Protein 3PMQ (pdb70)

InterPro domains:
  IPR020014 Decahaem cytochrome, c-type, OmcA/MtrC [TIGR03507] (56-636)
  IPR036280 Multiheme cytochrome superfamily [SSF48695] (183-624)
  IPR054334 Decaheme cytochrome c component MtrC/MtrF, domain I [PF22111] (58-178)
  IPR054337 Outer membrane cytochrome MtrC/MtrF-like, domains II/IV [PF22113] (186-312)
  IPR054337 Outer membrane cytochrome MtrC/MtrF-like, domains II/IV [PF22113] (465-637)
  IPR054355 Decaheme cytochrome c component MtrF-like, domain III [PF22118] (319-460)

Radius of gyration: 29.56 Å; Cα contacts (8 Å, |Δi|>4): 1247; chains: 1; bounding box: 72×81×57 Å

Secondary structure (DSSP, 8-state):
--------SSS-------SS-SSSS--------S------B---SSTTTSS-----B------SS--SSSSSSSSSSS--SSS------S-SSS---TT--EEEEE------SSSS---S---EEEEE-SSSS---------SHHHHHHHSS--TTTTTS-SSS-STTTSSTTT---SS-SHHHHHHHHTTSS-SS-TT--TTTS---TT--S-S-TTT---HHHHHHH--S-BTTTTBSS---SSSSSHHHHS-HHHHHHHT--HHHHHHHTT-EEEEEEEEE-SSSEEEEEEEEE-TTT--B--S-GGG-TTEEEEEEEEEE-GGGT-S-SS-EEEEGGGS--SEEETTEEEEEEE-----GGGTTSEEEEEEEEEEEEETTEE--TTSTT-EEEE---B--EEESSS-BSS-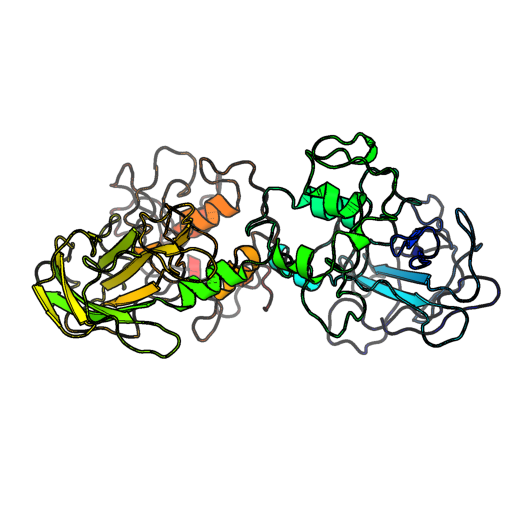S---B-HHHHHTTS-SS---BTTTB--TTTTGGGTSSTTS---SSSSSSS-S---HHHHHHHHTTT-STT-TT----S-TT-TTTTB-BSSSSBTT-SS-SS-------SSSS----HHHHHHTTSS-SS-SS----TT-SS-STTTTTTT-S--HHHHHT-SSS-SSTTTTS-----

B-factor: mean 110.21, std 49.86, range [26.77, 368.67]

Nearest PDB structures (foldseek):
  3pmq-assembly1_A  TM=1.002E+00  e=0.000E+00  Shewanella oneidensis MR-1
  6qyc-assembly3_C  TM=7.478E-01  e=3.903E-32  Shewanella baltica OS185
  7qth-assembly1_A  TM=7.500E-01  e=4.233E-28  Shewanella oneidensis MR-1
  8qbz-assembly1_A  TM=7.466E-01  e=5.281E-28  Shewanella oneidensis MR-1
  7o7g-assembly1_A  TM=7.338E-01  e=4.005E-28  Shewanella oneidensis MR-1

Structure (mmCIF, N/CA/C/O backbone):
data_3PMQ
#
_entry.id   3PMQ
#
_cell.length_a   256.640
_cell.length_b   256.640
_cell.length_c   256.640
_cell.angle_alpha   90.00
_cell.angle_beta   90.00
_cell.angle_gamma   90.00
#
_symmetry.space_group_name_H-M   'I 2 3'
#
loop_
_entity.id
_entity.type
_entity.pdbx_description
1 polymer 'Decaheme cytochrome c MtrF'
2 non-polymer 'HEME C'
3 non-polymer 'CALCIUM ION'
#
loop_
_atom_site.group_PDB
_atom_site.id
_atom_site.type_symbol
_atom_site.label_atom_id
_atom_site.label_alt_id
_atom_site.label_comp_id
_atom_site.label_asym_id
_atom_site.label_entity_id
_atom_site.label_seq_id
_atom_site.pdbx_PDB_ins_code
_atom_site.Cartn_x
_atom_site.Cartn_y
_atom_site.Cartn_z
_atom_site.occupancy
_atom_site.B_iso_or_equiv
_atom_site.auth_seq_id
_atom_site.auth_comp_id
_atom_site.auth_asym_id
_atom_site.auth_atom_id
_atom_site.pdbx_PDB_model_num
ATOM 1 N N . ASN A 1 49 ? 42.155 112.622 -75.296 1.00 129.64 49 ASN A N 1
ATOM 2 C CA . ASN A 1 49 ? 42.697 113.973 -75.400 1.00 161.73 49 ASN A CA 1
ATOM 3 C C . ASN A 1 49 ? 44.214 113.985 -75.572 1.00 175.62 49 ASN A C 1
ATOM 4 O O . ASN A 1 49 ? 44.952 113.995 -74.586 1.00 171.42 49 ASN A O 1
ATOM 9 N N . ILE A 1 50 ? 44.680 113.982 -76.819 1.00 180.26 50 ILE A N 1
ATOM 10 C CA . ILE A 1 50 ? 46.102 114.168 -77.085 1.00 166.17 50 ILE A CA 1
ATOM 11 C C . ILE A 1 50 ? 46.513 115.498 -76.474 1.00 150.47 50 ILE A C 1
ATOM 12 O O . ILE A 1 50 ? 45.846 116.513 -76.692 1.00 125.47 50 ILE A O 1
ATOM 17 N N . SER A 1 51 ? 47.606 115.496 -75.714 1.00 155.12 51 SER A N 1
ATOM 18 C CA . SER A 1 51 ? 47.896 116.628 -74.841 1.00 140.53 51 SER A CA 1
ATOM 19 C C . SER A 1 51 ? 49.367 117.040 -74.779 1.00 144.14 51 SER A C 1
ATOM 20 O O . SER A 1 51 ? 50.258 116.341 -75.264 1.00 144.13 51 SER A O 1
ATOM 23 N N . VAL A 1 52 ? 49.600 118.187 -74.152 1.00 144.59 52 VAL A N 1
ATOM 24 C CA . VAL A 1 52 ? 50.908 118.818 -74.102 1.00 137.52 52 VAL A CA 1
ATOM 25 C C . VAL A 1 52 ? 50.750 120.067 -73.225 1.00 161.34 52 VAL A C 1
ATOM 26 O O . VAL A 1 52 ? 49.824 120.850 -73.433 1.00 167.18 52 VAL A O 1
ATOM 30 N N . ASP A 1 53 ? 51.626 120.261 -72.239 1.00 182.63 53 ASP A N 1
ATOM 31 C CA . ASP A 1 53 ? 52.767 119.389 -71.981 1.00 190.14 53 ASP A CA 1
ATOM 32 C C . ASP A 1 53 ? 53.001 119.260 -70.479 1.00 175.88 53 ASP A C 1
ATOM 33 O O . ASP A 1 53 ? 52.307 119.884 -69.674 1.00 166.46 53 ASP A O 1
ATOM 38 N N . LYS A 1 54 ? 53.981 118.436 -70.116 1.00 167.13 54 LYS A N 1
ATOM 39 C CA . LYS A 1 54 ? 54.511 118.384 -68.763 1.00 161.98 54 LYS A CA 1
ATOM 40 C C . LYS A 1 54 ? 54.920 119.783 -68.329 1.00 189.87 54 LYS A C 1
ATOM 41 O O . LYS A 1 54 ? 55.679 120.466 -69.019 1.00 219.49 54 LYS A O 1
ATOM 47 N N . VAL A 1 55 ? 54.418 120.200 -67.176 1.00 174.70 55 VAL A N 1
ATOM 48 C CA . VAL A 1 55 ? 54.736 121.502 -66.622 1.00 166.79 55 VAL A CA 1
ATOM 49 C C . VAL A 1 55 ? 55.701 121.309 -65.461 1.00 153.14 55 VAL A C 1
ATOM 50 O O . VAL A 1 55 ? 55.327 120.787 -64.413 1.00 165.50 55 VAL A O 1
ATOM 54 N N . ALA A 1 56 ? 56.949 121.720 -65.653 1.00 147.89 56 ALA A N 1
ATOM 55 C CA . ALA A 1 56 ? 57.975 121.530 -64.637 1.00 138.21 56 ALA A CA 1
ATOM 56 C C . ALA A 1 56 ? 58.520 122.855 -64.113 1.00 151.39 56 ALA A C 1
ATOM 57 O O . ALA A 1 56 ? 59.625 123.263 -64.474 1.00 167.32 56 ALA A O 1
ATOM 59 N N . ILE A 1 57 ? 57.727 123.524 -63.278 1.00 158.21 57 ILE A N 1
ATOM 60 C CA . ILE A 1 57 ? 58.164 124.713 -62.543 1.00 188.50 57 ILE A CA 1
ATOM 61 C C . ILE A 1 57 ? 57.010 125.502 -61.924 1.00 182.98 57 ILE A C 1
ATOM 62 O O . ILE A 1 57 ? 56.298 126.235 -62.611 1.00 185.02 57 ILE A O 1
ATOM 67 N N . SER A 1 58 ? 56.810 125.318 -60.625 1.00 172.70 58 SER A N 1
ATOM 68 C CA . SER A 1 58 ? 57.471 124.247 -59.896 1.00 165.68 58 SER A CA 1
ATOM 69 C C . SER A 1 58 ? 56.363 123.326 -59.422 1.00 176.51 58 SER A C 1
ATOM 70 O O . SER A 1 58 ? 56.411 122.783 -58.323 1.00 194.03 58 SER A O 1
ATOM 73 N N . ASP A 1 59 ? 55.357 123.162 -60.275 1.00 114.70 59 ASP A N 1
ATOM 74 C CA . ASP A 1 59 ? 54.115 122.519 -59.887 1.00 123.79 59 ASP A CA 1
ATOM 75 C C . ASP A 1 59 ? 53.416 121.949 -61.108 1.00 142.02 59 ASP A C 1
ATOM 76 O O . ASP A 1 59 ? 53.803 122.234 -62.241 1.00 153.15 59 ASP A O 1
ATOM 81 N N . GLY A 1 60 ? 52.391 121.135 -60.873 1.00 123.35 60 GLY A N 1
ATOM 82 C CA . GLY A 1 60 ? 51.530 120.672 -61.944 1.00 116.15 60 GLY A CA 1
ATOM 83 C C . GLY A 1 60 ? 50.682 121.819 -62.463 1.00 140.81 60 GLY A C 1
ATOM 84 O O . GLY A 1 60 ? 50.104 122.578 -61.687 1.00 127.19 60 GLY A O 1
ATOM 85 N N . ILE A 1 61 ? 50.613 121.941 -63.784 1.00 144.62 61 ILE A N 1
ATOM 86 C CA . ILE A 1 61 ? 49.885 123.013 -64.448 1.00 124.83 61 ILE A CA 1
ATOM 87 C C . ILE A 1 61 ? 49.387 122.471 -65.779 1.00 128.33 61 ILE A C 1
ATOM 88 O O . ILE A 1 61 ? 49.663 123.047 -66.831 1.00 143.60 61 ILE A O 1
ATOM 93 N N . ALA A 1 62 ? 48.665 121.353 -65.733 1.00 129.89 62 ALA A N 1
ATOM 94 C CA . ALA A 1 62 ? 48.217 120.697 -66.956 1.00 122.19 62 ALA A CA 1
ATOM 95 C C . ALA A 1 62 ? 47.728 121.755 -67.933 1.00 144.40 62 ALA A C 1
ATOM 96 O O . ALA A 1 62 ? 46.895 122.592 -67.591 1.00 132.99 62 ALA A O 1
ATOM 98 N N . GLN A 1 63 ? 48.263 121.718 -69.147 1.00 164.99 63 GLN A N 1
ATOM 99 C CA . GLN A 1 63 ? 48.155 122.852 -70.057 1.00 170.28 63 GLN A CA 1
ATOM 100 C C . GLN A 1 63 ? 47.170 122.669 -71.214 1.00 189.43 63 GLN A C 1
ATOM 101 O O . GLN A 1 63 ? 46.966 123.591 -72.000 1.00 197.35 63 GLN A O 1
ATOM 107 N N . VAL A 1 64 ? 46.563 121.491 -71.322 1.00 180.20 64 VAL A N 1
ATOM 108 C CA . VAL A 1 64 ? 45.594 121.229 -72.389 1.00 177.57 64 VAL A CA 1
ATOM 109 C C . VAL A 1 64 ? 44.560 120.198 -71.964 1.00 152.63 64 VAL A C 1
ATOM 110 O O . VAL A 1 64 ? 44.900 119.198 -71.332 1.00 126.87 64 VAL A O 1
ATOM 114 N N . ASP A 1 65 ? 43.307 120.425 -72.349 1.00 153.82 65 ASP A N 1
ATOM 115 C CA . ASP A 1 65 ? 42.213 119.540 -71.960 1.00 182.88 65 ASP A CA 1
ATOM 116 C C . ASP A 1 65 ? 41.221 119.247 -73.089 1.00 213.28 65 ASP A C 1
ATOM 117 O O . ASP A 1 65 ? 40.018 119.431 -72.905 1.00 217.26 65 ASP A O 1
ATOM 122 N N . TYR A 1 66 ? 41.713 118.776 -74.236 1.00 222.23 66 TYR A N 1
ATOM 123 C CA . TYR A 1 66 ? 40.871 118.556 -75.424 1.00 213.60 66 TYR A CA 1
ATOM 124 C C . TYR A 1 66 ? 41.718 117.958 -76.556 1.00 221.05 66 TYR A C 1
ATOM 125 O O . TYR A 1 66 ? 42.940 117.881 -76.400 1.00 238.20 66 TYR A O 1
ATOM 134 N N . GLN A 1 67 ? 41.118 117.547 -77.683 1.00 211.56 67 GLN A N 1
ATOM 135 C CA . GLN A 1 67 ? 39.712 117.781 -78.029 1.00 200.94 67 GLN A CA 1
ATOM 136 C C . GLN A 1 67 ? 38.968 116.497 -78.382 1.00 198.28 67 GLN A C 1
ATOM 137 O O . GLN A 1 67 ? 37.895 116.545 -78.989 1.00 199.35 67 GLN A O 1
ATOM 143 N N . VAL A 1 68 ? 39.529 115.353 -78.004 1.00 183.29 68 VAL A N 1
ATOM 144 C CA . VAL A 1 68 ? 38.933 114.078 -78.382 1.00 157.15 68 VAL A CA 1
ATOM 145 C C . VAL A 1 68 ? 37.522 113.990 -77.811 1.00 140.00 68 VAL A C 1
ATOM 146 O O . VAL A 1 68 ? 36.734 113.123 -78.187 1.00 104.24 68 VAL A O 1
ATOM 150 N N . SER A 1 69 ? 37.219 114.902 -76.893 1.00 151.50 69 SER A N 1
ATOM 151 C CA . SER A 1 69 ? 35.847 115.132 -76.453 1.00 140.27 69 SER A CA 1
ATOM 152 C C . SER A 1 69 ? 35.108 113.867 -76.034 1.00 144.05 69 SER A C 1
ATOM 153 O O . SER A 1 69 ? 35.719 112.876 -75.636 1.00 124.91 69 SER A O 1
ATOM 156 N N . ASN A 1 70 ? 33.783 113.921 -76.130 1.00 171.20 70 ASN A N 1
ATOM 157 C CA . ASN A 1 70 ? 32.924 112.840 -75.664 1.00 180.55 70 ASN A CA 1
ATOM 158 C C . ASN A 1 70 ? 32.427 111.956 -76.790 1.00 169.71 70 ASN A C 1
ATOM 159 O O . ASN A 1 70 ? 32.824 110.800 -76.904 1.00 172.51 70 ASN A O 1
ATOM 164 N N . GLN A 1 71 ? 31.552 112.517 -77.616 1.00 169.98 71 GLN A N 1
ATOM 165 C CA . GLN A 1 71 ? 30.893 111.781 -78.681 1.00 179.18 71 GLN A CA 1
ATOM 166 C C . GLN A 1 71 ? 30.521 112.754 -79.791 1.00 190.86 71 GLN A C 1
ATOM 167 O O . GLN A 1 71 ? 29.907 113.794 -79.540 1.00 175.94 71 GLN A O 1
ATOM 173 N N . GLU A 1 72 ? 30.904 112.410 -81.015 1.00 197.06 72 GLU A N 1
ATOM 174 C CA . GLU A 1 72 ? 30.602 113.225 -82.186 1.00 201.78 72 GLU A CA 1
ATOM 175 C C . GLU A 1 72 ? 31.601 112.951 -83.291 1.00 224.74 72 GLU A C 1
ATOM 176 O O . GLU A 1 72 ? 32.363 111.984 -83.233 1.00 224.67 72 GLU A O 1
ATOM 182 N N . ASN A 1 73 ? 31.588 113.816 -84.299 1.00 244.07 73 ASN A N 1
ATOM 183 C CA . ASN A 1 73 ? 32.539 113.722 -85.391 1.00 247.38 73 ASN A CA 1
ATOM 184 C C . ASN A 1 73 ? 33.969 113.878 -84.893 1.00 242.48 73 ASN A C 1
ATOM 185 O O . ASN A 1 73 ? 34.858 113.153 -85.328 1.00 242.62 73 ASN A O 1
ATOM 190 N N . GLN A 1 74 ? 34.165 114.809 -83.960 1.00 235.91 74 GLN A N 1
ATOM 191 C CA . GLN A 1 74 ? 35.486 115.158 -83.425 1.00 223.20 74 GLN A CA 1
ATOM 192 C C . GLN A 1 74 ? 36.111 116.327 -84.191 1.00 192.10 74 GLN A C 1
ATOM 193 O O . GLN A 1 74 ? 35.484 116.897 -85.084 1.00 159.62 74 GLN A O 1
ATOM 199 N N . ALA A 1 75 ? 37.336 116.690 -83.818 1.00 198.81 75 ALA A N 1
ATOM 200 C CA . ALA A 1 75 ? 38.076 117.753 -84.491 1.00 202.82 75 ALA A CA 1
ATOM 201 C C . ALA A 1 75 ? 37.335 119.080 -84.409 1.00 210.60 75 ALA A C 1
ATOM 202 O O . ALA A 1 75 ? 37.510 119.955 -85.256 1.00 205.74 75 ALA A O 1
ATOM 204 N N . VAL A 1 76 ? 36.503 119.217 -83.382 1.00 228.55 76 VAL A N 1
ATOM 205 C CA . VAL A 1 76 ? 35.727 120.432 -83.171 1.00 237.94 76 VAL A CA 1
ATOM 206 C C . VAL A 1 76 ? 36.142 121.125 -81.878 1.00 234.09 76 VAL A C 1
ATOM 207 O O . VAL A 1 76 ? 36.363 120.476 -80.855 1.00 224.36 76 VAL A O 1
ATOM 211 N N . VAL A 1 77 ? 36.244 122.448 -81.933 1.00 242.47 77 VAL A N 1
ATOM 212 C CA . VAL A 1 77 ? 36.616 123.236 -80.768 1.00 244.48 77 VAL A CA 1
ATOM 213 C C . VAL A 1 77 ? 35.665 122.948 -79.611 1.00 232.24 77 VAL A C 1
ATOM 214 O O . VAL A 1 77 ? 34.469 122.740 -79.816 1.00 241.19 77 VAL A O 1
ATOM 218 N N . GLY A 1 78 ? 36.202 122.930 -78.396 1.00 219.22 78 GLY A N 1
ATOM 219 C CA . GLY A 1 78 ? 35.410 122.623 -77.221 1.00 215.90 78 GLY A CA 1
ATOM 220 C C . GLY A 1 78 ? 35.590 123.625 -76.098 1.00 226.93 78 GLY A C 1
ATOM 221 O O . GLY A 1 78 ? 36.542 124.404 -76.091 1.00 237.65 78 GLY A O 1
ATOM 222 N N . ILE A 1 79 ? 34.657 123.607 -75.151 1.00 216.11 79 ILE A N 1
ATOM 223 C CA . ILE A 1 79 ? 34.707 124.479 -73.983 1.00 199.63 79 ILE A CA 1
ATOM 224 C C . ILE A 1 79 ? 34.590 123.653 -72.706 1.00 230.06 79 ILE A C 1
ATOM 225 O O . ILE A 1 79 ? 33.577 122.991 -72.483 1.00 244.83 79 ILE A O 1
ATOM 230 N N . PRO A 1 80 ? 35.631 123.693 -71.862 1.00 243.11 80 PRO A N 1
ATOM 231 C CA . PRO A 1 80 ? 35.724 122.874 -70.649 1.00 233.12 80 PRO A CA 1
ATOM 232 C C . PRO A 1 80 ? 34.883 123.408 -69.490 1.00 222.70 80 PRO A C 1
ATOM 233 O O . PRO A 1 80 ? 35.401 124.125 -68.632 1.00 247.57 80 PRO A O 1
ATOM 237 N N . SER A 1 81 ? 33.603 123.051 -69.463 1.00 178.24 81 SER A N 1
ATOM 238 C CA . SER A 1 81 ? 32.709 123.471 -68.388 1.00 160.89 81 SER A CA 1
ATOM 239 C C . SER A 1 81 ? 31.647 122.404 -68.140 1.00 137.55 81 SER A C 1
ATOM 240 O O . SER A 1 81 ? 31.127 121.818 -69.085 1.00 140.46 81 SER A O 1
ATOM 243 N N . ALA A 1 82 ? 31.337 122.141 -66.873 1.00 125.66 82 ALA A N 1
ATOM 244 C CA . ALA A 1 82 ? 31.963 122.834 -65.752 1.00 123.05 82 ALA A CA 1
ATOM 245 C C . ALA A 1 82 ? 31.966 121.972 -64.493 1.00 147.93 82 ALA A C 1
ATOM 246 O O . ALA A 1 82 ? 31.423 122.374 -63.463 1.00 157.23 82 ALA A O 1
ATOM 248 N N . THR A 1 83 ? 32.583 120.795 -64.567 1.00 154.46 83 THR A N 1
ATOM 249 C CA . THR A 1 83 ? 32.661 119.906 -63.408 1.00 179.36 83 THR A CA 1
ATOM 250 C C . THR A 1 83 ? 33.914 119.028 -63.460 1.00 213.35 83 THR A C 1
ATOM 251 O O . THR A 1 83 ? 34.288 118.548 -64.531 1.00 228.64 83 THR A O 1
ATOM 255 N N . PHE A 1 84 ? 34.562 118.829 -62.308 1.00 221.61 84 PHE A N 1
ATOM 256 C CA . PHE A 1 84 ? 35.679 117.886 -62.201 1.00 209.59 84 PHE A CA 1
ATOM 257 C C . PHE A 1 84 ? 36.889 118.427 -62.994 1.00 185.13 84 PHE A C 1
ATOM 258 O O . PHE A 1 84 ? 36.720 119.401 -63.724 1.00 199.68 84 PHE A O 1
ATOM 266 N N . ILE A 1 85 ? 38.085 117.823 -62.939 1.00 172.21 85 ILE A N 1
ATOM 267 C CA . ILE A 1 85 ? 38.357 116.426 -62.616 1.00 155.94 85 ILE A CA 1
ATOM 268 C C . ILE A 1 85 ? 39.856 116.137 -62.695 1.00 147.21 85 ILE A C 1
ATOM 269 O O . ILE A 1 85 ? 40.472 116.357 -63.741 1.00 163.88 85 ILE A O 1
ATOM 274 N N . ALA A 1 86 ? 40.457 115.604 -61.636 1.00 162.12 86 ALA A N 1
ATOM 275 C CA . ALA A 1 86 ? 41.912 115.442 -61.675 1.00 174.71 86 ALA A CA 1
ATOM 276 C C . ALA A 1 86 ? 42.551 114.488 -60.650 1.00 182.25 86 ALA A C 1
ATOM 277 O O . ALA A 1 86 ? 42.041 114.311 -59.545 1.00 190.50 86 ALA A O 1
ATOM 279 N N . ALA A 1 87 ? 43.692 113.906 -61.021 1.00 164.78 87 ALA A N 1
ATOM 280 C CA . ALA A 1 87 ? 44.383 112.937 -60.163 1.00 144.41 87 ALA A CA 1
ATOM 281 C C . ALA A 1 87 ? 45.807 112.624 -60.642 1.00 123.62 87 ALA A C 1
ATOM 282 O O . ALA A 1 87 ? 46.035 112.436 -61.840 1.00 91.38 87 ALA A O 1
ATOM 284 N N . GLN A 1 88 ? 46.754 112.548 -59.703 1.00 101.33 88 GLN A N 1
ATOM 285 C CA . GLN A 1 88 ? 48.165 112.327 -60.044 1.00 90.44 88 GLN A CA 1
ATOM 286 C C . GLN A 1 88 ? 48.797 111.145 -59.310 1.00 109.12 88 GLN A C 1
ATOM 287 O O . GLN A 1 88 ? 48.426 110.849 -58.176 1.00 120.01 88 GLN A O 1
ATOM 293 N N . LEU A 1 89 ? 49.776 110.498 -59.945 1.00 99.30 89 LEU A N 1
ATOM 294 C CA . LEU A 1 89 ? 50.446 109.343 -59.346 1.00 88.68 89 LEU A CA 1
ATOM 295 C C . LEU A 1 89 ? 51.908 109.173 -59.703 1.00 131.18 89 LEU A C 1
ATOM 296 O O . LEU A 1 89 ? 52.372 109.627 -60.744 1.00 176.61 89 LEU A O 1
ATOM 301 N N . LEU A 1 90 ? 52.599 108.422 -58.853 1.00 117.77 90 LEU A N 1
ATOM 302 C CA . LEU A 1 90 ? 54.015 108.128 -59.016 1.00 107.13 90 LEU A CA 1
ATOM 303 C C . LEU A 1 90 ? 54.308 106.638 -58.824 1.00 127.71 90 LEU A C 1
ATOM 304 O O . LEU A 1 90 ? 54.101 106.098 -57.738 1.00 160.70 90 LEU A O 1
ATOM 309 N N . PRO A 1 91 ? 54.773 105.967 -59.892 1.00 104.90 91 PRO A N 1
ATOM 310 C CA . PRO A 1 91 ? 55.243 104.578 -59.866 1.00 95.90 91 PRO A CA 1
ATOM 311 C C . PRO A 1 91 ? 56.769 104.465 -59.858 1.00 90.49 91 PRO A C 1
ATOM 312 O O . PRO A 1 91 ? 57.439 105.343 -60.397 1.00 102.34 91 PRO A O 1
ATOM 316 N N . GLN A 1 92 ? 57.301 103.392 -59.274 1.00 73.88 92 GLN A N 1
ATOM 317 C CA . GLN A 1 92 ? 58.753 103.208 -59.168 1.00 111.49 92 GLN A CA 1
ATOM 318 C C . GLN A 1 92 ? 59.267 101.951 -59.876 1.00 86.77 92 GLN A C 1
ATOM 319 O O . GLN A 1 92 ? 60.475 101.721 -59.980 1.00 46.71 92 GLN A O 1
ATOM 325 N N . GLY A 1 93 ? 58.350 101.133 -60.364 1.00 73.28 93 GLY A N 1
ATOM 326 C CA . GLY A 1 93 ? 58.746 99.852 -60.907 1.00 94.03 93 GLY A CA 1
ATOM 327 C C . GLY A 1 93 ? 59.067 98.936 -59.748 1.00 111.51 93 GLY A C 1
ATOM 328 O O . GLY A 1 93 ? 58.286 98.839 -58.806 1.00 150.51 93 GLY A O 1
ATOM 329 N N . ALA A 1 94 ? 60.216 98.275 -59.795 1.00 104.54 94 ALA A N 1
ATOM 330 C CA . ALA A 1 94 ? 60.559 97.320 -58.741 1.00 123.83 94 ALA A CA 1
ATOM 331 C C . ALA A 1 94 ? 61.768 97.713 -57.882 1.00 135.19 94 ALA A C 1
ATOM 332 O O . ALA A 1 94 ? 62.654 96.895 -57.647 1.00 119.68 94 ALA A O 1
ATOM 334 N N . THR A 1 95 ? 61.800 98.952 -57.402 1.00 142.12 95 THR A N 1
ATOM 335 C CA . THR A 1 95 ? 62.935 99.416 -56.603 1.00 148.87 95 THR A CA 1
ATOM 336 C C . THR A 1 95 ? 62.721 99.282 -55.098 1.00 134.47 95 THR A C 1
ATOM 337 O O . THR A 1 95 ? 63.621 99.582 -54.311 1.00 166.48 95 THR A O 1
ATOM 341 N N . GLY A 1 96 ? 61.538 98.833 -54.695 1.00 55.33 96 GLY A N 1
ATOM 342 C CA . GLY A 1 96 ? 61.232 98.729 -53.280 1.00 62.84 96 GLY A CA 1
ATOM 343 C C . GLY A 1 96 ? 60.030 97.863 -52.967 1.00 88.10 96 GLY A C 1
ATOM 344 O O . GLY A 1 96 ? 58.887 98.332 -53.010 1.00 67.60 96 GLY A O 1
ATOM 345 N N . ALA A 1 97 ? 60.293 96.590 -52.677 1.00 83.25 97 ALA A N 1
ATOM 346 C CA . ALA A 1 97 ? 61.654 96.063 -52.757 1.00 83.20 97 ALA A CA 1
ATOM 347 C C . ALA A 1 97 ? 61.729 94.634 -53.301 1.00 100.59 97 ALA A C 1
ATOM 348 O O . ALA A 1 97 ? 61.433 93.672 -52.597 1.00 97.81 97 ALA A O 1
ATOM 350 N N . GLY A 1 98 ? 62.149 94.502 -54.555 1.00 124.41 98 GLY A N 1
ATOM 351 C CA . GLY A 1 98 ? 62.348 93.196 -55.159 1.00 115.43 98 GLY A CA 1
ATOM 352 C C . GLY A 1 98 ? 61.067 92.432 -55.447 1.00 110.67 98 GLY A C 1
ATOM 353 O O . GLY A 1 98 ? 61.004 91.218 -55.249 1.00 64.19 98 GLY A O 1
ATOM 354 N N . ASN A 1 99 ? 60.045 93.143 -55.919 1.00 120.15 99 ASN A N 1
ATOM 355 C CA . ASN A 1 99 ? 58.766 92.532 -56.275 1.00 55.38 99 ASN A CA 1
ATOM 356 C C . ASN A 1 99 ? 58.146 93.125 -57.549 1.00 92.48 99 ASN A C 1
ATOM 357 O O . ASN A 1 99 ? 58.335 92.572 -58.632 1.00 154.28 99 ASN A O 1
ATOM 362 N N . SER A 1 100 ? 57.437 94.249 -57.446 1.00 43.80 100 SER A N 1
ATOM 363 C CA . SER A 1 100 ? 56.661 94.736 -58.597 1.00 80.30 100 SER A CA 1
ATOM 364 C C . SER A 1 100 ? 56.440 96.252 -58.692 1.00 84.80 100 SER A C 1
ATOM 365 O O . SER A 1 100 ? 56.609 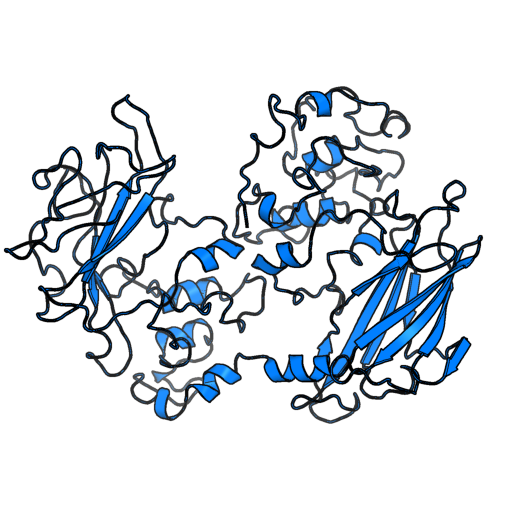96.981 -57.716 1.00 84.88 100 SER A O 1
ATOM 368 N N . SER A 1 101 ? 56.050 96.705 -59.884 1.00 80.30 101 SER A N 1
ATOM 369 C CA . SER A 1 101 ? 55.701 98.102 -60.127 1.00 63.10 101 SER A CA 1
ATOM 370 C C . SER A 1 101 ? 54.605 98.538 -59.171 1.00 72.87 101 SER A C 1
ATOM 371 O O . SER A 1 101 ? 53.673 97.782 -58.903 1.00 85.39 101 SER A O 1
ATOM 374 N N . GLU A 1 102 ? 54.704 99.767 -58.676 1.00 88.23 102 GLU A N 1
ATOM 375 C CA . GLU A 1 102 ? 53.707 100.308 -57.760 1.00 92.15 102 GLU A CA 1
ATOM 376 C C . GLU A 1 102 ? 53.336 101.735 -58.128 1.00 90.68 102 GLU A C 1
ATOM 377 O O . GLU A 1 102 ? 54.200 102.519 -58.500 1.00 101.81 102 GLU A O 1
ATOM 383 N N . TRP A 1 103 ? 52.052 102.065 -58.027 1.00 59.48 103 TRP A N 1
ATOM 384 C CA . TRP A 1 103 ? 51.608 103.450 -58.150 1.00 74.01 103 TRP A CA 1
ATOM 385 C C . TRP A 1 103 ? 51.536 104.088 -56.766 1.00 73.76 103 TRP A C 1
ATOM 386 O O . TRP A 1 103 ? 51.518 103.386 -55.756 1.00 86.53 103 TRP A O 1
ATOM 397 N N . GLN A 1 104 ? 51.493 105.416 -56.723 1.00 82.42 104 GLN A N 1
ATOM 398 C CA . GLN A 1 104 ? 51.367 106.145 -55.462 1.00 97.78 104 GLN A CA 1
ATOM 399 C C . GLN A 1 104 ? 50.503 107.391 -55.636 1.00 118.99 104 GLN A C 1
ATOM 400 O O . GLN A 1 104 ? 50.762 108.224 -56.502 1.00 120.80 104 GLN A O 1
ATOM 406 N N . HIS A 1 105 ? 49.476 107.510 -54.803 1.00 117.62 105 HIS A N 1
ATOM 407 C CA . HIS A 1 105 ? 48.464 108.547 -54.974 1.00 100.47 105 HIS A CA 1
ATOM 408 C C . HIS A 1 105 ? 48.770 109.843 -54.225 1.00 101.68 105 HIS A C 1
ATOM 409 O O . HIS A 1 105 ? 48.936 109.845 -53.004 1.00 97.75 105 HIS A O 1
ATOM 416 N N . PHE A 1 106 ? 48.848 110.941 -54.973 1.00 101.72 106 PHE A N 1
ATOM 417 C CA . PHE A 1 106 ? 48.908 112.274 -54.389 1.00 75.84 106 PHE A CA 1
ATOM 418 C C . PHE A 1 106 ? 47.480 112.749 -54.127 1.00 107.29 106 PHE A C 1
ATOM 419 O O . PHE A 1 106 ? 46.575 112.475 -54.919 1.00 116.95 106 PHE A O 1
ATOM 427 N N . THR A 1 107 ? 47.285 113.479 -53.033 1.00 114.59 107 THR A N 1
ATOM 428 C CA . THR A 1 107 ? 45.946 113.877 -52.605 1.00 132.39 107 THR A CA 1
ATOM 429 C C . THR A 1 107 ? 45.048 114.372 -53.741 1.00 123.52 107 THR A C 1
ATOM 430 O O . THR A 1 107 ? 45.360 115.347 -54.430 1.00 94.97 107 THR A O 1
ATOM 434 N N . SER A 1 108 ? 43.930 113.673 -53.918 1.00 146.68 108 SER A N 1
ATOM 435 C CA . SER A 1 108 ? 42.882 114.052 -54.855 1.00 167.51 108 SER A CA 1
ATOM 436 C C . SER A 1 108 ? 41.581 113.441 -54.332 1.00 197.13 108 SER A C 1
ATOM 437 O O . SER A 1 108 ? 41.491 112.226 -54.155 1.00 212.75 108 SER A O 1
ATOM 440 N N . GLU A 1 109 ? 40.578 114.279 -54.079 1.00 203.88 109 GLU A N 1
ATOM 441 C CA . GLU A 1 109 ? 39.376 113.839 -53.368 1.00 205.80 109 GLU A CA 1
ATOM 442 C C . GLU A 1 109 ? 38.283 114.914 -53.291 1.00 223.51 109 GLU A C 1
ATOM 443 O O . GLU A 1 109 ? 38.342 115.929 -53.984 1.00 236.56 109 GLU A O 1
ATOM 449 N N . THR A 1 110 ? 37.287 114.667 -52.442 1.00 218.40 110 THR A N 1
ATOM 450 C CA . THR A 1 110 ? 36.155 115.568 -52.244 1.00 208.00 110 THR A CA 1
ATOM 451 C C . THR A 1 110 ? 36.579 116.933 -51.711 1.00 199.85 110 THR A C 1
ATOM 452 O O . THR A 1 110 ? 37.630 117.068 -51.088 1.00 198.99 110 THR A O 1
ATOM 456 N N . CYS A 1 111 ? 35.745 117.940 -51.951 1.00 199.04 111 CYS A N 1
ATOM 457 C CA . CYS A 1 111 ? 36.001 119.293 -51.472 1.00 200.76 111 CYS A CA 1
ATOM 458 C C . CYS A 1 111 ? 34.678 120.024 -51.310 1.00 203.61 111 CYS A C 1
ATOM 459 O O . CYS A 1 111 ? 33.661 119.603 -51.856 1.00 194.38 111 CYS A O 1
ATOM 462 N N . ALA A 1 112 ? 34.686 121.112 -50.549 1.00 207.79 112 ALA A N 1
ATOM 463 C CA . ALA A 1 112 ? 33.469 121.883 -50.329 1.00 214.46 112 ALA A CA 1
ATOM 464 C C . ALA A 1 112 ? 33.482 123.168 -51.142 1.00 219.32 112 ALA A C 1
ATOM 465 O O . ALA A 1 112 ? 32.577 123.427 -51.936 1.00 210.56 112 ALA A O 1
ATOM 467 N N . ALA A 1 113 ? 34.527 123.964 -50.950 1.00 237.09 113 ALA A N 1
ATOM 468 C CA . ALA A 1 113 ? 34.633 125.244 -51.633 1.00 250.53 113 ALA A CA 1
ATOM 469 C C . ALA A 1 113 ? 35.624 125.236 -52.795 1.00 261.63 113 ALA A C 1
ATOM 470 O O . ALA A 1 113 ? 36.654 125.906 -52.734 1.00 273.19 113 ALA A O 1
ATOM 472 N N . SER A 1 114 ? 35.314 124.460 -53.834 1.00 241.68 114 SER A N 1
ATOM 473 C CA . SER A 1 114 ? 35.843 124.699 -55.178 1.00 221.58 114 SER A CA 1
ATOM 474 C C . SER A 1 114 ? 37.346 125.005 -55.193 1.00 213.80 114 SER A C 1
ATOM 475 O O . SER A 1 114 ? 37.757 126.099 -54.817 1.00 235.78 114 SER A O 1
ATOM 478 N N . CYS A 1 115 ? 38.169 124.068 -55.659 1.00 185.67 115 CYS A N 1
ATOM 479 C CA . CYS A 1 115 ? 39.618 124.235 -55.516 1.00 183.08 115 CYS A CA 1
ATOM 480 C C . CYS A 1 115 ? 40.468 123.623 -56.635 1.00 181.37 115 CYS A C 1
ATOM 481 O O . CYS A 1 115 ? 39.979 122.835 -57.444 1.00 188.21 115 CYS A O 1
ATOM 484 N N . PRO A 1 116 ? 41.750 124.016 -56.692 1.00 163.09 116 PRO A N 1
ATOM 485 C CA . PRO A 1 116 ? 42.678 123.595 -57.750 1.00 158.65 116 PRO A CA 1
ATOM 486 C C . PRO A 1 116 ? 43.221 122.172 -57.641 1.00 193.81 116 PRO A C 1
ATOM 487 O O . PRO A 1 116 ? 42.896 121.310 -58.476 1.00 87.57 116 PRO A O 1
ATOM 491 N N . GLY A 1 117 ? 44.060 121.954 -56.628 1.00 185.65 117 GLY A N 1
ATOM 492 C CA . GLY A 1 117 ? 44.886 120.764 -56.533 1.00 165.71 117 GLY A CA 1
ATOM 493 C C . GLY A 1 117 ? 44.261 119.559 -55.866 1.00 149.00 117 GLY A C 1
ATOM 494 O O . GLY A 1 117 ? 44.864 118.930 -54.992 1.00 111.89 117 GLY A O 1
ATOM 495 N N . THR A 1 118 ? 43.055 119.220 -56.291 1.00 168.04 118 THR A N 1
ATOM 496 C CA . THR A 1 118 ? 42.356 118.079 -55.734 1.00 189.51 118 THR A CA 1
ATOM 497 C C . THR A 1 118 ? 41.300 117.685 -56.739 1.00 172.11 118 THR A C 1
ATOM 498 O O . THR A 1 118 ? 41.384 118.033 -57.917 1.00 153.61 118 THR A O 1
ATOM 502 N N . PHE A 1 119 ? 40.289 116.967 -56.276 1.00 176.79 119 PHE A N 1
ATOM 503 C CA . PHE A 1 119 ? 39.254 116.491 -57.176 1.00 195.75 119 PHE A CA 1
ATOM 504 C C . PHE A 1 119 ? 38.071 117.446 -57.265 1.00 192.88 119 PHE A C 1
ATOM 505 O O . PHE A 1 119 ? 37.223 117.482 -56.374 1.00 189.56 119 PHE A O 1
ATOM 513 N N . VAL A 1 120 ? 38.016 118.206 -58.353 1.00 203.90 120 VAL A N 1
ATOM 514 C CA . VAL A 1 120 ? 36.938 119.160 -58.584 1.00 218.86 120 VAL A CA 1
ATOM 515 C C . VAL A 1 120 ? 37.362 120.016 -59.790 1.00 223.92 120 VAL A C 1
ATOM 516 O O . VAL A 1 120 ? 38.246 119.609 -60.549 1.00 228.58 120 VAL A O 1
ATOM 520 N N . ASP A 1 121 ? 36.741 121.179 -59.976 1.00 220.26 121 ASP A N 1
ATOM 521 C CA . ASP A 1 121 ? 37.059 122.056 -61.104 1.00 241.97 121 ASP A CA 1
ATOM 522 C C . ASP A 1 121 ? 36.693 123.507 -60.815 1.00 264.81 121 ASP A C 1
ATOM 523 O O . ASP A 1 121 ? 35.631 123.993 -61.224 1.00 271.97 121 ASP A O 1
ATOM 528 N N . HIS A 1 122 ? 37.564 124.225 -60.125 1.00 273.33 122 HIS A N 1
ATOM 529 C CA . HIS A 1 122 ? 37.181 125.579 -59.775 1.00 278.02 122 HIS A CA 1
ATOM 530 C C . HIS A 1 122 ? 38.330 126.548 -59.535 1.00 273.07 122 HIS A C 1
ATOM 531 O O . HIS A 1 122 ? 38.940 127.051 -60.478 1.00 275.50 122 HIS A O 1
ATOM 538 N N . LYS A 1 123 ? 38.584 126.827 -58.260 1.00 262.64 123 LYS A N 1
ATOM 539 C CA . LYS A 1 123 ? 39.611 127.779 -57.834 1.00 245.37 123 LYS A CA 1
ATOM 540 C C . LYS A 1 123 ? 41.005 127.306 -58.189 1.00 238.42 123 LYS A C 1
ATOM 541 O O . LYS A 1 123 ? 41.986 127.635 -57.529 1.00 215.68 123 LYS A O 1
ATOM 547 N N . ASN A 1 124 ? 41.076 126.502 -59.234 1.00 244.99 124 ASN A N 1
ATOM 548 C CA . ASN A 1 124 ? 42.339 126.046 -59.785 1.00 242.68 124 ASN A CA 1
ATOM 549 C C . ASN A 1 124 ? 43.169 127.201 -60.327 1.00 226.30 124 ASN A C 1
ATOM 550 O O . ASN A 1 124 ? 43.019 128.339 -59.898 1.00 238.11 124 ASN A O 1
ATOM 555 N N . GLY A 1 125 ? 44.056 126.893 -61.264 1.00 203.89 125 GLY A N 1
ATOM 556 C CA . GLY A 1 125 ? 44.735 127.912 -62.037 1.00 221.82 125 GLY A CA 1
ATOM 557 C C . GLY A 1 125 ? 44.012 128.152 -63.345 1.00 249.02 125 GLY A C 1
ATOM 558 O O . GLY A 1 125 ? 43.084 127.423 -63.707 1.00 243.25 125 GLY A O 1
ATOM 559 N N . HIS A 1 126 ? 44.454 129.179 -64.057 1.00 268.79 126 HIS A N 1
ATOM 560 C CA . HIS A 1 126 ? 43.780 129.634 -65.264 1.00 272.00 126 HIS A CA 1
ATOM 561 C C . HIS A 1 126 ? 43.358 128.485 -66.189 1.00 259.91 126 HIS A C 1
ATOM 562 O O . HIS A 1 126 ? 44.201 127.760 -66.709 1.00 255.97 126 HIS A O 1
ATOM 569 N N . TYR A 1 127 ? 42.050 128.320 -66.383 1.00 251.62 127 TYR A N 1
ATOM 570 C CA . TYR A 1 127 ? 41.544 127.384 -67.389 1.00 252.73 127 TYR A CA 1
ATOM 571 C C . TYR A 1 127 ? 40.329 127.933 -68.137 1.00 234.47 127 TYR A C 1
ATOM 572 O O . TYR A 1 127 ? 39.456 128.578 -67.555 1.00 227.83 127 TYR A O 1
ATOM 581 N N . SER A 1 128 ? 40.288 127.655 -69.435 1.00 214.89 128 SER A N 1
ATOM 582 C CA . SER A 1 128 ? 39.229 128.149 -70.294 1.00 188.87 128 SER A CA 1
ATOM 583 C C . SER A 1 128 ? 39.520 127.772 -71.733 1.00 208.83 128 SER A C 1
ATOM 584 O O . SER A 1 128 ? 40.681 127.684 -72.139 1.00 214.23 128 SER A O 1
ATOM 587 N N . TYR A 1 129 ? 38.452 127.561 -72.496 1.00 218.90 129 TYR A N 1
ATOM 588 C CA . TYR A 1 129 ? 38.549 127.286 -73.923 1.00 233.88 129 TYR A CA 1
ATOM 589 C C . TYR A 1 129 ? 39.157 125.912 -74.226 1.00 239.57 129 TYR A C 1
ATOM 590 O O . TYR A 1 129 ? 38.434 124.970 -74.550 1.00 249.59 129 TYR A O 1
ATOM 599 N N . ARG A 1 130 ? 40.474 125.789 -74.104 1.00 219.18 130 ARG A N 1
ATOM 600 C CA . ARG A 1 130 ? 41.144 124.539 -74.451 1.00 184.03 130 ARG A CA 1
ATOM 601 C C . ARG A 1 130 ? 42.255 124.201 -73.479 1.00 169.92 130 ARG A C 1
ATOM 602 O O . ARG A 1 130 ? 42.225 123.179 -72.794 1.00 156.37 130 ARG A O 1
ATOM 610 N N . PHE A 1 131 ? 43.244 125.080 -73.446 1.00 196.46 131 PHE A N 1
ATOM 611 C CA . PHE A 1 131 ? 44.466 124.876 -72.693 1.00 225.06 131 PHE A CA 1
ATOM 612 C C . PHE A 1 131 ? 44.273 125.307 -71.232 1.00 231.48 131 PHE A C 1
ATOM 613 O O . PHE A 1 131 ? 44.304 126.498 -70.914 1.00 257.24 131 PHE A O 1
ATOM 621 N N . SER A 1 132 ? 44.073 124.331 -70.348 1.00 200.03 132 SER A N 1
ATOM 622 C CA . SER A 1 132 ? 43.656 124.611 -68.969 1.00 181.40 132 SER A CA 1
ATOM 623 C C . SER A 1 132 ? 44.790 124.686 -67.928 1.00 164.20 132 SER A C 1
ATOM 624 O O . SER A 1 132 ? 45.886 125.160 -68.228 1.00 131.46 132 SER A O 1
ATOM 627 N N . ALA A 1 133 ? 44.493 124.232 -66.707 1.00 196.57 133 ALA A N 1
ATOM 628 C CA . ALA A 1 133 ? 45.408 124.275 -65.557 1.00 224.49 133 ALA A CA 1
ATOM 629 C C . ALA A 1 133 ? 44.556 123.938 -64.319 1.00 231.14 133 ALA A C 1
ATOM 630 O O . ALA A 1 133 ? 43.340 123.822 -64.471 1.00 230.86 133 ALA A O 1
ATOM 632 N N . THR A 1 134 ? 45.116 123.726 -63.118 1.00 238.96 134 THR A N 1
ATOM 633 C CA . THR A 1 134 ? 46.538 123.602 -62.779 1.00 239.57 134 THR A CA 1
ATOM 634 C C . THR A 1 134 ? 46.600 123.168 -61.315 1.00 225.55 134 THR A C 1
ATOM 635 O O . THR A 1 134 ? 45.720 123.510 -60.524 1.00 239.14 134 THR A O 1
ATOM 639 N N . PHE A 1 135 ? 47.648 122.445 -60.940 1.00 192.43 135 PHE A N 1
ATOM 640 C CA . PHE A 1 135 ? 47.730 121.879 -59.593 1.00 169.43 135 PHE A CA 1
ATOM 641 C C . PHE A 1 135 ? 48.508 122.699 -58.563 1.00 153.19 135 PHE A C 1
ATOM 642 O O . PHE A 1 135 ? 49.353 123.523 -58.912 1.00 165.07 135 PHE A O 1
ATOM 650 N N . ASN A 1 136 ? 48.195 122.463 -57.291 1.00 156.11 136 ASN A N 1
ATOM 651 C CA . ASN A 1 136 ? 48.920 123.062 -56.176 1.00 153.51 136 ASN A CA 1
ATOM 652 C C . ASN A 1 136 ? 49.789 122.021 -55.469 1.00 146.98 136 ASN A C 1
ATOM 653 O O . ASN A 1 136 ? 49.547 120.821 -55.593 1.00 150.54 136 ASN A O 1
ATOM 658 N N . GLY A 1 137 ? 50.797 122.480 -54.733 1.00 126.77 137 GLY A N 1
ATOM 659 C CA . GLY A 1 137 ? 51.706 121.581 -54.041 1.00 132.56 137 GLY A CA 1
ATOM 660 C C . GLY A 1 137 ? 52.357 120.574 -54.972 1.00 143.58 137 GLY A C 1
ATOM 661 O O . GLY A 1 137 ? 52.231 120.681 -56.195 1.00 145.50 137 GLY A O 1
ATOM 662 N N . MET A 1 138 ? 53.052 119.592 -54.402 1.00 143.01 138 MET A N 1
ATOM 663 C CA . MET A 1 138 ? 53.629 118.519 -55.212 1.00 138.99 138 MET A CA 1
ATOM 664 C C . MET A 1 138 ? 53.655 117.146 -54.520 1.00 114.33 138 MET A C 1
ATOM 665 O O . MET A 1 138 ? 52.870 116.263 -54.865 1.00 113.29 138 MET A O 1
ATOM 670 N N . ASN A 1 139 ? 54.556 116.965 -53.555 1.00 105.91 139 ASN A N 1
ATOM 671 C CA . ASN A 1 139 ? 54.730 115.659 -52.910 1.00 123.75 139 ASN A CA 1
ATOM 672 C C . ASN A 1 139 ? 54.035 115.501 -51.550 1.00 147.36 139 ASN A C 1
ATOM 673 O O . ASN A 1 139 ? 54.679 115.442 -50.492 1.00 66.42 139 ASN A O 1
ATOM 678 N N . GLY A 1 140 ? 52.708 115.406 -51.611 1.00 113.82 140 GLY A N 1
ATOM 679 C CA . GLY A 1 140 ? 51.858 115.402 -50.436 1.00 106.47 140 GLY A CA 1
ATOM 680 C C . GLY A 1 140 ? 52.079 114.230 -49.506 1.00 115.90 140 GLY A C 1
ATOM 681 O O . GLY A 1 140 ? 52.742 114.354 -48.475 1.00 127.28 140 GLY A O 1
ATOM 682 N N . VAL A 1 141 ? 51.512 113.087 -49.865 1.00 62.53 141 VAL A N 1
ATOM 683 C CA . VAL A 1 141 ? 51.644 111.897 -49.042 1.00 81.97 141 VAL A CA 1
ATOM 684 C C . VAL A 1 141 ? 53.001 111.218 -49.292 1.00 97.64 141 VAL A C 1
ATOM 685 O O . VAL A 1 141 ? 53.735 110.909 -48.352 1.00 80.79 141 VAL A O 1
ATOM 689 N N . THR A 1 142 ? 53.331 111.018 -50.566 1.00 107.75 142 THR A N 1
ATOM 690 C CA . THR A 1 142 ? 54.592 110.399 -50.976 1.00 88.36 142 THR A CA 1
ATOM 691 C C . THR A 1 142 ? 55.645 111.472 -51.241 1.00 83.68 142 THR A C 1
ATOM 692 O O . THR A 1 142 ? 55.657 112.503 -50.572 1.00 111.18 142 THR A O 1
ATOM 696 N N . PHE A 1 143 ? 56.526 111.238 -52.213 1.00 83.46 143 PHE A N 1
ATOM 697 C CA . PHE A 1 143 ? 57.395 112.309 -52.703 1.00 100.62 143 PHE A CA 1
ATOM 698 C C . PHE A 1 143 ? 57.922 112.116 -54.127 1.00 126.68 143 PHE A C 1
ATOM 699 O O . PHE A 1 143 ? 58.374 111.034 -54.504 1.00 133.07 143 PHE A O 1
ATOM 707 N N . LEU A 1 144 ? 57.854 113.198 -54.900 1.00 141.06 144 LEU A N 1
ATOM 708 C CA . LEU A 1 144 ? 58.285 113.224 -56.292 1.00 121.94 144 LEU A CA 1
ATOM 709 C C . LEU A 1 144 ? 59.700 112.680 -56.397 1.00 113.19 144 LEU A C 1
ATOM 710 O O . LEU A 1 144 ? 60.543 112.955 -55.543 1.00 100.29 144 LEU A O 1
ATOM 715 N N . SER A 1 145 ? 59.954 111.902 -57.442 1.00 93.00 145 SER A N 1
ATOM 716 C CA . SER A 1 145 ? 61.280 111.347 -57.667 1.00 117.47 145 SER A CA 1
ATOM 717 C C . SER A 1 145 ? 61.824 111.751 -59.034 1.00 120.84 145 SER A C 1
ATOM 718 O O . SER A 1 145 ? 61.167 111.566 -60.053 1.00 120.29 145 SER A O 1
ATOM 721 N N . ASP A 1 146 ? 63.023 112.316 -59.056 1.00 135.35 146 ASP A N 1
ATOM 722 C CA . ASP A 1 146 ? 63.660 112.620 -60.325 1.00 118.64 146 ASP A CA 1
ATOM 723 C C . ASP A 1 146 ? 63.810 111.340 -61.147 1.00 124.74 146 ASP A C 1
ATOM 724 O O . ASP A 1 146 ? 64.127 110.277 -60.610 1.00 107.05 146 ASP A O 1
ATOM 729 N N . ALA A 1 147 ? 63.549 111.437 -62.445 1.00 128.31 147 ALA A N 1
ATOM 730 C CA . ALA A 1 147 ? 63.710 110.291 -63.333 1.00 131.24 147 ALA A CA 1
ATOM 731 C C . ALA A 1 147 ? 62.692 109.184 -63.059 1.00 112.18 147 ALA A C 1
ATOM 732 O O . ALA A 1 147 ? 63.043 108.004 -63.051 1.00 124.53 147 ALA A O 1
ATOM 734 N N . THR A 1 148 ? 61.435 109.566 -62.846 1.00 96.87 148 THR A N 1
ATOM 735 C CA . THR A 1 148 ? 60.377 108.594 -62.581 1.00 91.78 148 THR A CA 1
ATOM 736 C C . THR A 1 148 ? 59.120 108.858 -63.405 1.00 100.67 148 THR A C 1
ATOM 737 O O . THR A 1 148 ? 58.902 109.971 -63.886 1.00 111.93 148 THR A O 1
ATOM 741 N N . GLN A 1 149 ? 58.291 107.828 -63.555 1.00 85.66 149 GLN A N 1
ATOM 742 C CA . GLN A 1 149 ? 57.018 107.966 -64.258 1.00 98.65 149 GLN A CA 1
ATOM 743 C C . GLN A 1 149 ? 55.946 108.566 -63.360 1.00 110.27 149 GLN A C 1
ATOM 744 O O . GLN A 1 149 ? 56.069 108.538 -62.137 1.00 114.20 149 GLN A O 1
ATOM 750 N N . ARG A 1 150 ? 54.894 109.100 -63.974 1.00 104.99 150 ARG A N 1
ATOM 751 C CA . ARG A 1 150 ? 53.799 109.719 -63.230 1.00 107.17 150 ARG A CA 1
ATOM 752 C C . ARG A 1 150 ? 52.497 109.710 -64.028 1.00 105.78 150 ARG A C 1
ATOM 753 O O . ARG A 1 150 ? 52.513 109.486 -65.235 1.00 96.72 150 ARG A O 1
ATOM 761 N N . LEU A 1 151 ? 51.373 109.953 -63.355 1.00 104.04 151 LEU A N 1
ATOM 762 C CA . LEU A 1 151 ? 50.060 109.780 -63.978 1.00 97.81 151 LEU A CA 1
ATOM 763 C C . LEU A 1 151 ? 49.119 110.976 -63.820 1.00 104.72 151 LEU A C 1
ATOM 764 O O . LEU A 1 151 ? 49.053 111.594 -62.758 1.00 105.93 151 LEU A O 1
ATOM 769 N N . VAL A 1 152 ? 48.379 111.279 -64.885 1.00 94.25 152 VAL A N 1
ATOM 770 C CA . VAL A 1 152 ? 47.366 112.329 -64.862 1.00 94.10 152 VAL A CA 1
ATOM 771 C C . VAL A 1 152 ? 46.118 111.826 -65.583 1.00 109.01 152 VAL A C 1
ATOM 772 O O . VAL A 1 152 ? 46.210 110.952 -66.446 1.00 119.21 152 VAL A O 1
ATOM 776 N N . ILE A 1 153 ? 44.959 112.380 -65.231 1.00 135.35 153 ILE A N 1
ATOM 777 C CA . ILE A 1 153 ? 43.681 111.951 -65.804 1.00 148.77 153 ILE A CA 1
ATOM 778 C C . ILE A 1 153 ? 42.641 113.075 -65.787 1.00 154.40 153 ILE A C 1
ATOM 779 O O . ILE A 1 153 ? 42.809 114.074 -65.087 1.00 137.27 153 ILE A O 1
ATOM 784 N N . LYS A 1 154 ? 41.560 112.902 -66.546 1.00 139.67 154 LYS A N 1
ATOM 785 C CA . LYS A 1 154 ? 40.511 113.919 -66.637 1.00 143.45 154 LYS A CA 1
ATOM 786 C C . LYS A 1 154 ? 39.179 113.310 -67.089 1.00 125.12 154 LYS A C 1
ATOM 787 O O . LYS A 1 154 ? 39.150 112.552 -68.045 1.00 142.03 154 LYS A O 1
ATOM 793 N N . ILE A 1 155 ? 38.083 113.655 -66.414 1.00 107.63 155 ILE A N 1
ATOM 794 C CA . ILE A 1 155 ? 36.752 113.158 -66.768 1.00 153.41 155 ILE A CA 1
ATOM 795 C C . ILE A 1 155 ? 35.753 114.312 -66.855 1.00 161.71 155 ILE A C 1
ATOM 796 O O . ILE A 1 155 ? 35.966 115.365 -66.263 1.00 152.82 155 ILE A O 1
ATOM 801 N N . GLY A 1 156 ? 34.654 114.108 -67.579 1.00 154.90 156 GLY A N 1
ATOM 802 C CA . GLY A 1 156 ? 33.668 115.158 -67.771 1.00 147.93 156 GLY A CA 1
ATOM 803 C C . GLY A 1 156 ? 32.216 114.710 -67.792 1.00 159.74 156 GLY A C 1
ATOM 804 O O . GLY A 1 156 ? 31.716 114.226 -68.806 1.00 175.04 156 GLY A O 1
ATOM 805 N N . GLY A 1 157 ? 31.542 114.874 -66.657 1.00 157.35 157 GLY A N 1
ATOM 806 C CA . GLY A 1 157 ? 30.105 114.683 -66.565 1.00 165.86 157 GLY A CA 1
ATOM 807 C C . GLY A 1 157 ? 29.475 116.049 -66.403 1.00 193.24 157 GLY A C 1
ATOM 808 O O . GLY A 1 157 ? 29.859 116.797 -65.510 1.00 218.74 157 GLY A O 1
ATOM 809 N N . ASP A 1 158 ? 28.509 116.388 -67.248 1.00 178.21 158 ASP A N 1
ATOM 810 C CA . ASP A 1 158 ? 28.143 117.795 -67.367 1.00 180.58 158 ASP A CA 1
ATOM 811 C C . ASP A 1 158 ? 26.669 118.171 -67.422 1.00 173.91 158 ASP A C 1
ATOM 812 O O . ASP A 1 158 ? 25.860 117.518 -68.073 1.00 194.25 158 ASP A O 1
ATOM 817 N N . ALA A 1 159 ? 26.349 119.245 -66.709 1.00 166.99 159 ALA A N 1
ATOM 818 C CA . ALA A 1 159 ? 25.187 120.064 -67.001 1.00 166.43 159 ALA A CA 1
ATOM 819 C C . ALA A 1 159 ? 25.766 121.310 -67.663 1.00 186.72 159 ALA A C 1
ATOM 820 O O . ALA A 1 159 ? 26.175 122.253 -66.986 1.00 175.81 159 ALA A O 1
ATOM 822 N N . LEU A 1 160 ? 25.815 121.295 -68.992 1.00 205.54 160 LEU A N 1
ATOM 823 C CA . LEU A 1 160 ? 26.622 122.247 -69.758 1.00 212.00 160 LEU A CA 1
ATOM 824 C C . LEU A 1 160 ? 26.134 123.698 -69.708 1.00 214.18 160 LEU A C 1
ATOM 825 O O . LEU A 1 160 ? 25.134 124.012 -69.060 1.00 206.44 160 LEU A O 1
ATOM 830 N N . ALA A 1 161 ? 26.865 124.577 -70.388 1.00 221.72 161 ALA A N 1
ATOM 831 C CA . ALA A 1 161 ? 26.577 126.008 -70.392 1.00 230.89 161 ALA A CA 1
ATOM 832 C C . ALA A 1 161 ? 25.429 126.369 -71.327 1.00 235.35 161 ALA A C 1
ATOM 833 O O . ALA A 1 161 ? 25.491 127.374 -72.040 1.00 241.13 161 ALA A O 1
ATOM 835 N N . ASP A 1 162 ? 24.391 125.537 -71.328 1.00 237.31 162 ASP A N 1
ATOM 836 C CA . ASP A 1 162 ? 23.184 125.792 -72.109 1.00 243.41 162 ASP A CA 1
ATOM 837 C C . ASP A 1 162 ? 23.449 125.697 -73.607 1.00 220.52 162 ASP A C 1
ATOM 838 O O . ASP A 1 162 ? 22.562 125.959 -74.421 1.00 207.38 162 ASP A O 1
ATOM 843 N N . GLY A 1 163 ? 24.673 125.323 -73.964 1.00 207.77 163 GLY A N 1
ATOM 844 C CA . GLY A 1 163 ? 25.092 125.296 -75.353 1.00 187.85 163 GLY A CA 1
ATOM 845 C C . GLY A 1 163 ? 24.955 123.947 -76.029 1.00 160.90 163 GLY A C 1
ATOM 846 O O . GLY A 1 163 ? 24.924 123.869 -77.257 1.00 167.14 163 GLY A O 1
ATOM 847 N N . THR A 1 164 ? 24.871 122.884 -75.233 1.00 151.00 164 THR A N 1
ATOM 848 C CA . THR A 1 164 ? 24.797 121.529 -75.771 1.00 186.68 164 THR A CA 1
ATOM 849 C C . THR A 1 164 ? 24.234 120.544 -74.749 1.00 210.92 164 THR A C 1
ATOM 850 O O . THR A 1 164 ? 23.333 119.763 -75.058 1.00 224.19 164 THR A O 1
ATOM 854 N N . VAL A 1 165 ? 24.778 120.587 -73.536 1.00 213.27 165 VAL A N 1
ATOM 855 C CA . VAL A 1 165 ? 24.316 119.749 -72.427 1.00 199.55 165 VAL A CA 1
ATOM 856 C C . VAL A 1 165 ? 24.656 118.265 -72.585 1.00 198.41 165 VAL A C 1
ATOM 857 O O . VAL A 1 165 ? 23.845 117.488 -73.087 1.00 200.32 165 VAL A O 1
ATOM 861 N N . LEU A 1 166 ? 25.852 117.886 -72.137 1.00 207.44 166 LEU A N 1
ATOM 862 C CA . LEU A 1 166 ? 26.304 116.492 -72.133 1.00 198.78 166 LEU A CA 1
ATOM 863 C C . LEU A 1 166 ? 27.777 116.441 -71.699 1.00 204.59 166 LEU A C 1
ATOM 864 O O . LEU A 1 166 ? 28.397 117.486 -71.503 1.00 193.11 166 LEU A O 1
ATOM 869 N N . PRO A 1 167 ? 28.346 115.235 -71.526 1.00 205.86 167 PRO A N 1
ATOM 870 C CA . PRO A 1 167 ? 27.750 113.899 -71.593 1.00 206.07 167 PRO A CA 1
ATOM 871 C C . PRO A 1 167 ? 27.626 113.247 -70.220 1.00 206.89 167 PRO A C 1
ATOM 872 O O . PRO A 1 167 ? 27.523 113.936 -69.209 1.00 216.54 167 PRO A O 1
ATOM 876 N N . ILE A 1 168 ? 27.651 111.916 -70.199 1.00 192.10 168 ILE A N 1
ATOM 877 C CA . ILE A 1 168 ? 27.714 111.157 -68.954 1.00 184.32 168 ILE A CA 1
ATOM 878 C C . ILE A 1 168 ? 29.084 111.336 -68.300 1.00 199.48 168 ILE A C 1
ATOM 879 O O . ILE A 1 168 ? 29.231 112.109 -67.357 1.00 226.21 168 ILE A O 1
ATOM 884 N N . THR A 1 169 ? 30.089 110.630 -68.812 1.00 167.29 169 THR A N 1
ATOM 885 C CA . THR A 1 169 ? 31.460 110.771 -68.320 1.00 138.31 169 THR A CA 1
ATOM 886 C C . THR A 1 169 ? 32.463 110.411 -69.413 1.00 134.88 169 THR A C 1
ATOM 887 O O . THR A 1 169 ? 32.153 109.636 -70.316 1.00 147.83 169 THR A O 1
ATOM 891 N N . ASN A 1 170 ? 33.668 110.965 -69.326 1.00 143.91 170 ASN A N 1
ATOM 892 C CA . ASN A 1 170 ? 34.704 110.689 -70.319 1.00 140.11 170 ASN A CA 1
ATOM 893 C C . ASN A 1 170 ? 36.103 111.019 -69.805 1.00 133.71 170 ASN A C 1
ATOM 894 O O . ASN A 1 170 ? 36.417 112.182 -69.556 1.00 127.36 170 ASN A O 1
ATOM 899 N N . GLN A 1 171 ? 36.942 109.995 -69.658 1.00 129.81 171 GLN A N 1
ATOM 900 C CA . GLN A 1 171 ? 38.298 110.191 -69.150 1.00 102.85 171 GLN A CA 1
ATOM 901 C C . GLN A 1 171 ? 39.408 109.709 -70.082 1.00 116.01 171 GLN A C 1
ATOM 902 O O . GLN A 1 171 ? 39.177 108.926 -71.003 1.00 135.53 171 GLN A O 1
ATOM 908 N N . HIS A 1 172 ? 40.613 110.203 -69.822 1.00 114.77 172 HIS A N 1
ATOM 909 C CA . HIS A 1 172 ? 41.797 109.879 -70.607 1.00 124.93 172 HIS A CA 1
ATOM 910 C C . HIS A 1 172 ? 43.027 110.287 -69.805 1.00 137.66 172 HIS A C 1
ATOM 911 O O . HIS A 1 172 ? 43.001 111.286 -69.083 1.00 130.69 172 HIS A O 1
ATOM 918 N N . TYR A 1 173 ? 44.102 109.517 -69.932 1.00 130.39 173 TYR A N 1
ATOM 919 C CA . TYR A 1 173 ? 45.273 109.723 -69.090 1.00 112.82 173 TYR A CA 1
ATOM 920 C C . TYR A 1 173 ? 46.453 110.348 -69.824 1.00 121.41 173 TYR A C 1
ATOM 921 O O . TYR A 1 173 ? 46.496 110.381 -71.054 1.00 122.20 173 TYR A O 1
ATOM 930 N N . ASP A 1 174 ? 47.416 110.826 -69.042 1.00 118.22 174 ASP A N 1
ATOM 931 C CA . ASP A 1 174 ? 48.660 111.373 -69.562 1.00 112.15 174 ASP A CA 1
ATOM 932 C C . ASP A 1 174 ? 49.756 111.052 -68.556 1.00 118.46 174 ASP A C 1
ATOM 933 O O . ASP A 1 174 ? 49.810 111.647 -67.481 1.00 116.18 174 ASP A O 1
ATOM 938 N N . TRP A 1 175 ? 50.616 110.096 -68.890 1.00 109.86 175 TRP A N 1
ATOM 939 C CA . TRP A 1 175 ? 51.713 109.737 -67.998 1.00 104.90 175 TRP A CA 1
ATOM 940 C C . TRP A 1 175 ? 52.960 110.566 -68.295 1.00 115.38 175 TRP A C 1
ATOM 941 O O . TRP A 1 175 ? 53.383 110.684 -69.444 1.00 130.16 175 TRP A O 1
ATOM 952 N N . GLN A 1 176 ? 53.538 111.139 -67.244 1.00 100.34 176 GLN A N 1
ATOM 953 C CA . GLN A 1 176 ? 54.553 112.175 -67.392 1.00 112.81 176 GLN A CA 1
ATOM 954 C C . GLN A 1 176 ? 55.905 111.827 -66.772 1.00 109.49 176 GLN A C 1
ATOM 955 O O . GLN A 1 176 ? 56.059 110.810 -66.090 1.00 91.04 176 GLN A O 1
ATOM 961 N N . SER A 1 177 ? 56.878 112.698 -67.022 1.00 102.45 177 SER A N 1
ATOM 962 C CA . SER A 1 177 ? 58.217 112.580 -66.459 1.00 108.87 177 SER A CA 1
ATOM 963 C C . SER A 1 177 ? 58.876 113.950 -66.528 1.00 118.64 177 SER A C 1
ATOM 964 O O . SER A 1 177 ? 58.264 114.906 -67.008 1.00 122.71 177 SER A O 1
ATOM 967 N N . SER A 1 178 ? 60.113 114.055 -66.049 1.00 86.76 178 SER A N 1
ATOM 968 C CA . SER A 1 178 ? 60.815 115.335 -66.077 1.00 90.38 178 SER A CA 1
ATOM 969 C C . SER A 1 178 ? 61.695 115.527 -67.317 1.00 111.98 178 SER A C 1
ATOM 970 O O . SER A 1 178 ? 62.901 115.741 -67.199 1.00 90.72 178 SER A O 1
ATOM 973 N N . GLY A 1 179 ? 61.085 115.442 -68.497 1.00 144.39 179 GLY A N 1
ATOM 974 C CA . GLY A 1 179 ? 61.707 115.926 -69.717 1.00 176.28 179 GLY A CA 1
ATOM 975 C C . GLY A 1 179 ? 62.426 114.946 -70.614 1.00 185.71 179 GLY A C 1
ATOM 976 O O . GLY A 1 179 ? 63.271 115.345 -71.413 1.00 206.26 179 GLY A O 1
ATOM 977 N N . ASN A 1 180 ? 62.095 113.667 -70.501 1.00 180.40 180 ASN A N 1
ATOM 978 C CA . ASN A 1 180 ? 62.735 112.673 -71.353 1.00 187.08 180 ASN A CA 1
ATOM 979 C C . ASN A 1 180 ? 61.758 111.620 -71.866 1.00 185.12 180 ASN A C 1
ATOM 980 O O . ASN A 1 180 ? 60.573 111.660 -71.541 1.00 189.04 180 ASN A O 1
ATOM 985 N N . MET A 1 181 ? 62.259 110.690 -72.672 1.00 177.67 181 MET A N 1
ATOM 986 C CA . MET A 1 181 ? 61.399 109.787 -73.428 1.00 177.11 181 MET A CA 1
ATOM 987 C C . MET A 1 181 ? 60.403 109.016 -72.568 1.00 179.48 181 MET A C 1
ATOM 988 O O . MET A 1 181 ? 59.201 109.274 -72.625 1.00 193.13 181 MET A O 1
ATOM 993 N N . LEU A 1 182 ? 60.911 108.080 -71.772 1.00 149.94 182 LEU A N 1
ATOM 994 C CA . LEU A 1 182 ? 60.064 107.156 -71.030 1.00 107.66 182 LEU A CA 1
ATOM 995 C C . LEU A 1 182 ? 60.923 106.031 -70.466 1.00 87.63 182 LEU A C 1
ATOM 996 O O . LEU A 1 182 ? 61.302 105.113 -71.189 1.00 110.14 182 LEU A O 1
ATOM 1001 N N . ALA A 1 183 ? 61.212 106.096 -69.171 1.00 114.32 183 ALA A N 1
ATOM 1002 C CA . ALA A 1 183 ? 62.127 105.147 -68.535 1.00 109.70 183 ALA A CA 1
ATOM 1003 C C . ALA A 1 183 ? 61.576 103.723 -68.465 1.00 114.64 183 ALA A C 1
ATOM 1004 O O . ALA A 1 183 ? 62.158 102.787 -69.016 1.00 132.43 183 ALA A O 1
ATOM 1006 N N . TYR A 1 184 ? 60.450 103.575 -67.776 1.00 85.34 184 TYR A N 1
ATOM 1007 C CA . TYR A 1 184 ? 59.818 102.279 -67.570 1.00 78.23 184 TYR A CA 1
ATOM 1008 C C . TYR A 1 184 ? 58.326 102.531 -67.421 1.00 86.17 184 TYR A C 1
ATOM 1009 O O . TYR A 1 184 ? 57.904 103.680 -67.322 1.00 79.09 184 TYR A O 1
ATOM 1018 N N . THR A 1 185 ? 57.524 101.471 -67.403 1.00 88.31 185 THR A N 1
ATOM 1019 C CA . THR A 1 185 ? 56.079 101.647 -67.317 1.00 86.98 185 THR A CA 1
ATOM 1020 C C . THR A 1 185 ? 55.395 100.503 -66.588 1.00 82.69 185 THR A C 1
ATOM 1021 O O . THR A 1 185 ? 56.035 99.541 -66.163 1.00 87.24 185 THR A O 1
ATOM 1025 N N . ARG A 1 186 ? 54.082 100.631 -66.445 1.00 65.79 186 ARG A N 1
ATOM 1026 C CA . ARG A 1 186 ? 53.251 99.567 -65.917 1.00 88.47 186 ARG A CA 1
ATOM 1027 C C . ARG A 1 186 ? 51.951 99.520 -66.708 1.00 95.96 186 ARG A C 1
ATOM 1028 O O . ARG A 1 186 ? 50.875 99.792 -66.178 1.00 88.65 186 ARG A O 1
ATOM 1036 N N . ASN A 1 187 ? 52.067 99.195 -67.991 1.00 91.89 187 ASN A N 1
ATOM 1037 C CA . ASN A 1 187 ? 50.907 99.064 -68.861 1.00 102.08 187 ASN A CA 1
ATOM 1038 C C . ASN A 1 187 ? 50.378 97.644 -68.891 1.00 98.27 187 ASN A C 1
ATOM 1039 O O . ASN A 1 187 ? 50.581 96.924 -69.868 1.00 85.92 187 ASN A O 1
ATOM 1044 N N . LEU A 1 188 ? 49.697 97.236 -67.828 1.00 108.48 188 LEU A N 1
ATOM 1045 C CA . LEU A 1 188 ? 49.238 95.858 -67.735 1.00 114.38 188 LEU A CA 1
ATOM 1046 C C . LEU A 1 188 ? 48.065 95.546 -68.658 1.00 113.82 188 LEU A C 1
ATOM 1047 O O . LEU A 1 188 ? 48.212 94.772 -69.597 1.00 108.09 188 LEU A O 1
ATOM 1052 N N . VAL A 1 189 ? 46.910 96.156 -68.421 1.00 103.40 189 VAL A N 1
ATOM 1053 C CA . VAL A 1 189 ? 45.742 95.788 -69.211 1.00 89.16 189 VAL A CA 1
ATOM 1054 C C . VAL A 1 189 ? 44.749 96.921 -69.485 1.00 97.82 189 VAL A C 1
ATOM 1055 O O . VAL A 1 189 ? 44.393 97.694 -68.595 1.00 98.53 189 VAL A O 1
ATOM 1059 N N . SER A 1 190 ? 44.314 97.000 -70.739 1.00 112.15 190 SER A N 1
ATOM 1060 C CA . SER A 1 190 ? 43.345 97.999 -71.173 1.00 121.77 190 SER A CA 1
ATOM 1061 C C . SER A 1 190 ? 41.928 97.592 -70.798 1.00 103.59 190 SER A C 1
ATOM 1062 O O . SER A 1 190 ? 41.653 96.421 -70.545 1.00 109.34 190 SER A O 1
ATOM 1065 N N . ILE A 1 191 ? 41.028 98.567 -70.775 1.00 95.55 191 ILE A N 1
ATOM 1066 C CA . ILE A 1 191 ? 39.668 98.338 -70.303 1.00 104.98 191 ILE A CA 1
ATOM 1067 C C . ILE A 1 191 ? 38.759 97.666 -71.329 1.00 113.88 191 ILE A C 1
ATOM 1068 O O . ILE A 1 191 ? 37.747 97.072 -70.965 1.00 105.78 191 ILE A O 1
ATOM 1073 N N . ASP A 1 192 ? 39.108 97.763 -72.608 1.00 120.04 192 ASP A N 1
ATOM 1074 C CA . ASP A 1 192 ? 38.224 97.257 -73.655 1.00 112.93 192 ASP A CA 1
ATOM 1075 C C . ASP A 1 192 ? 38.011 95.742 -73.582 1.00 104.70 192 ASP A C 1
ATOM 1076 O O . ASP A 1 192 ? 36.895 95.260 -73.777 1.00 108.72 192 ASP A O 1
ATOM 1081 N N . THR A 1 193 ? 39.070 94.995 -73.290 1.00 82.70 193 THR A N 1
ATOM 1082 C CA . THR A 1 193 ? 38.936 93.554 -73.121 1.00 82.86 193 THR A CA 1
ATOM 1083 C C . THR A 1 193 ? 38.061 93.255 -71.907 1.00 81.69 193 THR A C 1
ATOM 1084 O O . THR A 1 193 ? 37.410 92.215 -71.843 1.00 116.21 193 THR A O 1
ATOM 1088 N N . CYS A 1 194 ? 38.049 94.173 -70.946 1.00 79.85 194 CYS A N 1
ATOM 1089 C CA . CYS A 1 194 ? 37.129 94.079 -69.820 1.00 97.18 194 CYS A CA 1
ATOM 1090 C C . CYS A 1 194 ? 35.707 94.237 -70.330 1.00 106.56 194 CYS A C 1
ATOM 1091 O O . CYS A 1 194 ? 34.796 93.528 -69.907 1.00 106.46 194 CYS A O 1
ATOM 1094 N N . ASN A 1 195 ? 35.527 95.186 -71.242 1.00 98.73 195 ASN A N 1
ATOM 1095 C CA . ASN A 1 195 ? 34.204 95.536 -71.738 1.00 101.19 195 ASN A CA 1
ATOM 1096 C C . ASN A 1 195 ? 33.523 94.407 -72.499 1.00 101.58 195 ASN A C 1
ATOM 1097 O O . ASN A 1 195 ? 32.319 94.446 -72.727 1.00 75.52 195 ASN A O 1
ATOM 1102 N N . SER A 1 196 ? 34.286 93.398 -72.897 1.00 97.29 196 SER A N 1
ATOM 1103 C CA . SER A 1 196 ? 33.686 92.264 -73.579 1.00 77.32 196 SER A CA 1
ATOM 1104 C C . SER A 1 196 ? 32.564 91.679 -72.726 1.00 76.47 196 SER A C 1
ATOM 1105 O O . SER A 1 196 ? 31.492 91.354 -73.234 1.00 92.32 196 SER A O 1
ATOM 1108 N N . CYS A 1 197 ? 32.811 91.568 -71.425 1.00 69.22 197 CYS A N 1
ATOM 1109 C CA . CYS A 1 197 ? 31.809 91.053 -70.497 1.00 82.77 197 CYS A CA 1
ATOM 1110 C C . CYS A 1 197 ? 30.984 92.171 -69.849 1.00 111.24 197 CYS A C 1
ATOM 1111 O O . CYS A 1 197 ? 29.938 91.912 -69.251 1.00 106.40 197 CYS A O 1
ATOM 1114 N N . HIS A 1 198 ? 31.455 93.410 -69.969 1.00 100.81 198 HIS A N 1
ATOM 1115 C CA . HIS A 1 198 ? 30.806 94.540 -69.308 1.00 84.71 198 HIS A CA 1
ATOM 1116 C C . HIS A 1 198 ? 30.218 95.549 -70.299 1.00 113.39 198 HIS A C 1
ATOM 1117 O O . HIS A 1 198 ? 29.406 96.396 -69.922 1.00 119.14 198 HIS A O 1
ATOM 1124 N N . SER A 1 199 ? 30.630 95.447 -71.561 1.00 121.34 199 SER A N 1
ATOM 1125 C CA . SER A 1 199 ? 30.233 96.386 -72.614 1.00 115.42 199 SER A CA 1
ATOM 1126 C C . SER A 1 199 ? 30.782 97.781 -72.338 1.00 121.09 199 SER A C 1
ATOM 1127 O O . SER A 1 199 ? 31.617 98.290 -73.087 1.00 119.61 199 SER A O 1
ATOM 1130 N N . ASN A 1 200 ? 30.306 98.394 -71.261 1.00 135.73 200 ASN A N 1
ATOM 1131 C CA . ASN A 1 200 ? 30.898 99.622 -70.750 1.00 150.57 200 ASN A CA 1
ATOM 1132 C C . ASN A 1 200 ? 31.232 99.447 -69.274 1.00 156.96 200 ASN A C 1
ATOM 1133 O O . ASN A 1 200 ? 30.602 98.649 -68.579 1.00 169.90 200 ASN A O 1
ATOM 1138 N N . LEU A 1 201 ? 32.226 100.181 -68.793 1.00 125.11 201 LEU A N 1
ATOM 1139 C CA . LEU A 1 201 ? 32.627 100.045 -67.403 1.00 93.12 201 LEU A CA 1
ATOM 1140 C C . LEU A 1 201 ? 32.845 101.415 -66.772 1.00 93.03 201 LEU A C 1
ATOM 1141 O O . LEU A 1 201 ? 33.548 102.261 -67.323 1.00 113.85 201 LEU A O 1
ATOM 1146 N N . ALA A 1 202 ? 32.226 101.630 -65.616 1.00 92.11 202 ALA A N 1
ATOM 1147 C CA . ALA A 1 202 ? 32.276 102.923 -64.945 1.00 113.91 202 ALA A CA 1
ATOM 1148 C C . ALA A 1 202 ? 31.785 102.802 -63.508 1.00 119.82 202 ALA A C 1
ATOM 1149 O O . ALA A 1 202 ? 30.584 102.874 -63.243 1.00 120.91 202 ALA A O 1
ATOM 1151 N N . PHE A 1 203 ? 32.727 102.619 -62.587 1.00 110.38 203 PHE A N 1
ATOM 1152 C CA . PHE A 1 203 ? 32.419 102.474 -61.168 1.00 111.62 203 PHE A CA 1
ATOM 1153 C C . PHE A 1 203 ? 32.240 103.817 -60.458 1.00 117.65 203 PHE A C 1
ATOM 1154 O O . PHE A 1 203 ? 32.548 104.872 -61.013 1.00 122.70 203 PHE A O 1
ATOM 1162 N N . HIS A 1 204 ? 31.745 103.763 -59.224 1.00 126.03 204 HIS A N 1
ATOM 1163 C CA . HIS A 1 204 ? 31.577 104.953 -58.386 1.00 133.90 204 HIS A CA 1
ATOM 1164 C C . HIS A 1 204 ? 30.606 105.959 -58.979 1.00 142.85 204 HIS A C 1
ATOM 1165 O O . HIS A 1 204 ? 30.985 107.088 -59.292 1.00 118.91 204 HIS A O 1
ATOM 1172 N N . GLY A 1 205 ? 29.349 105.555 -59.118 1.00 145.30 205 GLY A N 1
ATOM 1173 C CA . GLY A 1 205 ? 28.366 106.412 -59.745 1.00 138.69 205 GLY A CA 1
ATOM 1174 C C . GLY A 1 205 ? 28.841 106.761 -61.138 1.00 117.49 205 GLY A C 1
ATOM 1175 O O . GLY A 1 205 ? 28.740 107.907 -61.573 1.00 93.33 205 GLY A O 1
ATOM 1176 N N . GLY A 1 206 ? 29.392 105.764 -61.825 1.00 110.78 206 GLY A N 1
ATOM 1177 C CA . GLY A 1 206 ? 29.824 105.919 -63.202 1.00 109.15 206 GLY A CA 1
ATOM 1178 C C . GLY A 1 206 ? 30.809 107.050 -63.422 1.00 97.45 206 GLY A C 1
ATOM 1179 O O . GLY A 1 206 ? 31.145 107.370 -64.561 1.00 123.18 206 GLY A O 1
ATOM 1180 N N . ARG A 1 207 ? 31.271 107.659 -62.335 1.00 95.04 207 ARG A N 1
ATOM 1181 C CA . ARG A 1 207 ? 32.182 108.794 -62.428 1.00 130.93 207 ARG A CA 1
ATOM 1182 C C . ARG A 1 207 ? 33.490 108.357 -63.0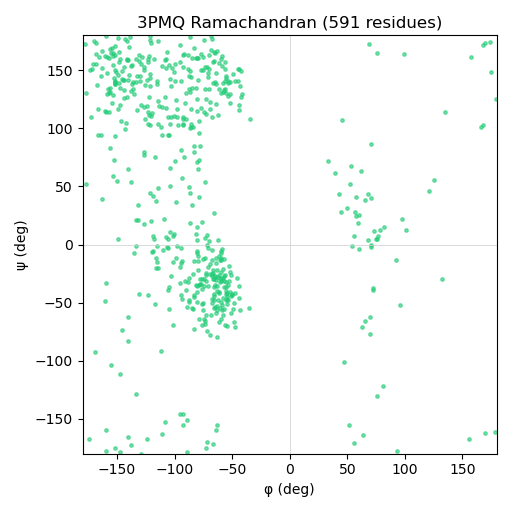78 1.00 125.41 207 ARG A C 1
ATOM 1183 O O . ARG A 1 207 ? 33.950 108.957 -64.052 1.00 110.82 207 ARG A O 1
ATOM 1191 N N . TYR A 1 208 ? 34.079 107.304 -62.525 1.00 119.58 208 TYR A N 1
ATOM 1192 C CA . TYR A 1 208 ? 35.260 106.679 -63.097 1.00 119.50 208 TYR A CA 1
ATOM 1193 C C . TYR A 1 208 ? 34.821 105.337 -63.675 1.00 119.00 208 TYR A C 1
ATOM 1194 O O . TYR A 1 208 ? 33.767 104.834 -63.297 1.00 97.90 208 TYR A O 1
ATOM 1203 N N . ASN A 1 209 ? 35.581 104.765 -64.608 1.00 138.28 209 ASN A N 1
ATOM 1204 C CA . ASN A 1 209 ? 36.724 105.410 -65.242 1.00 151.07 209 ASN A CA 1
ATOM 1205 C C . ASN A 1 209 ? 36.897 104.827 -66.640 1.00 132.86 209 ASN A C 1
ATOM 1206 O O . ASN A 1 209 ? 37.543 103.793 -66.824 1.00 109.46 209 ASN A O 1
ATOM 1211 N N . GLN A 1 210 ? 36.296 105.487 -67.622 1.00 131.72 210 GLN A N 1
ATOM 1212 C CA . GLN A 1 210 ? 36.461 105.091 -69.010 1.00 132.15 210 GLN A CA 1
ATOM 1213 C C . GLN A 1 210 ? 37.946 104.964 -69.338 1.00 147.83 210 GLN A C 1
ATOM 1214 O O . GLN A 1 210 ? 38.709 105.920 -69.186 1.00 185.51 210 GLN A O 1
ATOM 1220 N N . VAL A 1 211 ? 38.342 103.772 -69.778 1.00 103.95 211 VAL A N 1
ATOM 1221 C CA . VAL A 1 211 ? 39.711 103.485 -70.206 1.00 113.55 211 VAL A CA 1
ATOM 1222 C C . VAL A 1 211 ? 40.677 103.208 -69.047 1.00 126.37 211 VAL A C 1
ATOM 1223 O O . VAL A 1 211 ? 40.468 102.294 -68.248 1.00 98.25 211 VAL A O 1
ATOM 1227 N N . GLU A 1 212 ? 41.735 104.001 -68.956 1.00 166.72 212 GLU A N 1
ATOM 1228 C CA . GLU A 1 212 ? 42.810 103.703 -68.028 1.00 155.23 212 GLU A CA 1
ATOM 1229 C C . GLU A 1 212 ? 43.363 104.967 -67.377 1.00 176.56 212 GLU A C 1
ATOM 1230 O O . GLU A 1 212 ? 43.727 105.926 -68.057 1.00 202.94 212 GLU A O 1
ATOM 1236 N N . THR A 1 213 ? 43.404 104.959 -66.049 1.00 144.91 213 THR A N 1
ATOM 1237 C CA . THR A 1 213 ? 42.995 103.782 -65.294 1.00 145.10 213 THR A CA 1
ATOM 1238 C C . THR A 1 213 ? 42.648 104.104 -63.842 1.00 129.30 213 THR A C 1
ATOM 1239 O O . THR A 1 213 ? 42.676 105.264 -63.418 1.00 71.06 213 THR A O 1
ATOM 1243 N N . CYS A 1 214 ? 42.308 103.057 -63.097 1.00 130.29 214 CYS A N 1
ATOM 1244 C CA . CYS A 1 214 ? 41.965 103.157 -61.687 1.00 112.80 214 CYS A CA 1
ATOM 1245 C C . CYS A 1 214 ? 43.165 102.810 -60.805 1.00 109.00 214 CYS A C 1
ATOM 1246 O O . CYS A 1 214 ? 43.083 102.863 -59.575 1.00 103.54 214 CYS A O 1
ATOM 1249 N N . VAL A 1 215 ? 44.280 102.456 -61.440 1.00 94.30 215 VAL A N 1
ATOM 1250 C CA . VAL A 1 215 ? 45.503 102.144 -60.710 1.00 86.86 215 VAL A CA 1
ATOM 1251 C C . VAL A 1 215 ? 45.924 103.361 -59.899 1.00 87.50 215 VAL A C 1
ATOM 1252 O O . VAL A 1 215 ? 46.883 103.316 -59.123 1.00 86.14 215 VAL A O 1
ATOM 1256 N N . THR A 1 216 ? 45.201 104.457 -60.097 1.00 101.56 216 THR A N 1
ATOM 1257 C CA . THR A 1 216 ? 45.510 105.715 -59.435 1.00 89.39 216 THR A CA 1
ATOM 1258 C C . THR A 1 216 ? 45.119 105.703 -57.967 1.00 97.28 216 THR A C 1
ATOM 1259 O O . THR A 1 216 ? 45.971 105.792 -57.089 1.00 119.13 216 THR A O 1
ATOM 1263 N N . CYS A 1 217 ? 43.824 105.587 -57.700 1.00 110.33 217 CYS A N 1
ATOM 1264 C CA . CYS A 1 217 ? 43.335 105.564 -56.326 1.00 106.17 217 CYS A CA 1
ATOM 1265 C C . CYS A 1 217 ? 43.553 104.214 -55.652 1.00 98.29 217 CYS A C 1
ATOM 1266 O O . CYS A 1 217 ? 43.798 104.145 -54.451 1.00 92.95 217 CYS A O 1
ATOM 1269 N N . HIS A 1 218 ? 43.462 103.136 -56.419 1.00 81.22 218 HIS A N 1
ATOM 1270 C CA . HIS A 1 218 ? 43.613 101.809 -55.837 1.00 81.70 218 HIS A CA 1
ATOM 1271 C C . HIS A 1 218 ? 45.080 101.451 -55.614 1.00 84.47 218 HIS A C 1
ATOM 1272 O O . HIS A 1 218 ? 45.620 100.541 -56.240 1.00 78.39 218 HIS A O 1
ATOM 1279 N N . ASN A 1 219 ? 45.709 102.208 -54.719 1.00 89.62 219 ASN A N 1
ATOM 1280 C CA . ASN A 1 219 ? 47.070 101.962 -54.272 1.00 67.15 219 ASN A CA 1
ATOM 1281 C C . ASN A 1 219 ? 47.079 101.762 -52.772 1.00 94.54 219 ASN A C 1
ATOM 1282 O O . ASN A 1 219 ? 46.040 101.831 -52.121 1.00 111.37 219 ASN A O 1
ATOM 1287 N N . SER A 1 220 ? 48.262 101.522 -52.225 1.00 116.44 220 SER A N 1
ATOM 1288 C CA . SER A 1 220 ? 48.426 101.454 -50.784 1.00 114.33 220 SER A CA 1
ATOM 1289 C C . SER A 1 220 ? 48.203 102.833 -50.168 1.00 101.39 220 SER A C 1
ATOM 1290 O O . SER A 1 220 ? 47.821 102.952 -49.005 1.00 119.64 220 SER A O 1
ATOM 1293 N N . LYS A 1 221 ? 48.435 103.873 -50.962 1.00 78.75 221 LYS A N 1
ATOM 1294 C CA . LYS A 1 221 ? 48.388 105.248 -50.469 1.00 96.97 221 LYS A CA 1
ATOM 1295 C C . LYS A 1 221 ? 46.975 105.827 -50.366 1.00 97.56 221 LYS A C 1
ATOM 1296 O O . LYS A 1 221 ? 46.653 106.516 -49.401 1.00 109.86 221 LYS A O 1
ATOM 1302 N N . LYS A 1 222 ? 46.139 105.552 -51.361 1.00 82.96 222 LYS A N 1
ATOM 1303 C CA . LYS A 1 222 ? 44.789 106.112 -51.395 1.00 79.83 222 LYS A CA 1
ATOM 1304 C C . LYS A 1 222 ? 43.741 105.252 -50.681 1.00 97.49 222 LYS A C 1
ATOM 1305 O O . LYS A 1 222 ? 43.031 105.743 -49.804 1.00 117.77 222 LYS A O 1
ATOM 1311 N N . VAL A 1 223 ? 43.641 103.978 -51.056 1.00 81.69 223 VAL A N 1
ATOM 1312 C CA . VAL A 1 223 ? 42.640 103.085 -50.464 1.00 91.71 223 VAL A CA 1
ATOM 1313 C C . VAL A 1 223 ? 43.181 102.396 -49.195 1.00 89.87 223 VAL A C 1
ATOM 1314 O O . VAL A 1 223 ? 44.395 102.366 -48.984 1.00 96.39 223 VAL A O 1
ATOM 1318 N N . SER A 1 224 ? 42.292 101.837 -48.369 1.00 92.28 224 SER A N 1
ATOM 1319 C CA . SER A 1 224 ? 42.568 101.725 -46.928 1.00 115.50 224 SER A CA 1
ATOM 1320 C C . SER A 1 224 ? 42.685 100.385 -46.152 1.00 117.44 224 SER A C 1
ATOM 1321 O O . SER A 1 224 ? 42.834 100.442 -44.931 1.00 125.53 224 SER A O 1
ATOM 1324 N N . ASN A 1 225 ? 42.639 99.201 -46.770 1.00 114.45 225 ASN A N 1
ATOM 1325 C CA . ASN A 1 225 ? 42.470 98.967 -48.196 1.00 98.37 225 ASN A CA 1
ATOM 1326 C C . ASN A 1 225 ? 41.092 98.313 -48.423 1.00 131.03 225 ASN A C 1
ATOM 1327 O O . ASN A 1 225 ? 40.120 99.055 -48.537 1.00 165.97 225 ASN A O 1
ATOM 1332 N N . ALA A 1 226 ? 40.933 96.981 -48.443 1.00 127.42 226 ALA A N 1
ATOM 1333 C CA . ALA A 1 226 ? 41.950 95.939 -48.280 1.00 134.68 226 ALA A CA 1
ATOM 1334 C C . ALA A 1 226 ? 41.306 94.580 -48.574 1.00 135.94 226 ALA A C 1
ATOM 1335 O O . ALA A 1 226 ? 40.471 94.103 -47.803 1.00 161.56 226 ALA A O 1
ATOM 1337 N N . ALA A 1 227 ? 41.687 93.965 -49.690 1.00 86.89 227 ALA A N 1
ATOM 1338 C CA . ALA A 1 227 ? 42.641 94.564 -50.609 1.00 88.52 227 ALA A CA 1
ATOM 1339 C C . ALA A 1 227 ? 41.939 95.138 -51.830 1.00 97.50 227 ALA A C 1
ATOM 1340 O O . ALA A 1 227 ? 41.428 94.396 -52.670 1.00 94.72 227 ALA A O 1
ATOM 1342 N N . ASP A 1 228 ? 41.922 96.464 -51.918 1.00 122.14 228 ASP A N 1
ATOM 1343 C CA . ASP A 1 228 ? 41.326 97.162 -53.050 1.00 122.56 228 ASP A CA 1
ATOM 1344 C C . ASP A 1 228 ? 42.389 97.644 -54.038 1.00 114.18 228 ASP A C 1
ATOM 1345 O O . ASP A 1 228 ? 42.087 98.380 -54.975 1.00 114.08 228 ASP A O 1
ATOM 1350 N N . ILE A 1 229 ? 43.635 97.238 -53.814 1.00 102.16 229 ILE A N 1
ATOM 1351 C CA . ILE A 1 229 ? 44.696 97.451 -54.790 1.00 90.82 229 ILE A CA 1
ATOM 1352 C C . ILE A 1 229 ? 44.351 96.648 -56.039 1.00 105.65 229 ILE A C 1
ATOM 1353 O O . ILE A 1 229 ? 43.904 95.508 -55.939 1.00 120.66 229 ILE A O 1
ATOM 1358 N N . PHE A 1 230 ? 44.564 97.237 -57.213 1.00 86.46 230 PHE A N 1
ATOM 1359 C CA . PHE A 1 230 ? 43.919 96.743 -58.431 1.00 85.17 230 PHE A CA 1
ATOM 1360 C C . PHE A 1 230 ? 44.065 95.240 -58.702 1.00 72.24 230 PHE A C 1
ATOM 1361 O O . PHE A 1 230 ? 43.060 94.535 -58.807 1.00 63.68 230 PHE A O 1
ATOM 1369 N N . PRO A 1 231 ? 45.306 94.742 -58.814 1.00 64.55 231 PRO A N 1
ATOM 1370 C CA . PRO A 1 231 ? 45.462 93.302 -59.050 1.00 59.42 231 PRO A CA 1
ATOM 1371 C C . PRO A 1 231 ? 44.821 92.504 -57.921 1.00 66.22 231 PRO A C 1
ATOM 1372 O O . PRO A 1 231 ? 43.945 91.673 -58.165 1.00 54.17 231 PRO A O 1
ATOM 1376 N N . GLN A 1 232 ? 45.254 92.776 -56.694 1.00 63.51 232 GLN A N 1
ATOM 1377 C CA . GLN A 1 232 ? 44.691 92.138 -55.512 1.00 77.73 232 GLN A CA 1
ATOM 1378 C C . GLN A 1 232 ? 43.167 92.103 -55.577 1.00 87.93 232 GLN A C 1
ATOM 1379 O O . GLN A 1 232 ? 42.543 91.078 -55.306 1.00 74.84 232 GLN A O 1
ATOM 1385 N N . MET A 1 233 ? 42.579 93.236 -55.945 1.00 91.43 233 MET A N 1
ATOM 1386 C CA . MET A 1 233 ? 41.134 93.411 -55.889 1.00 86.07 233 MET A CA 1
ATOM 1387 C C . MET A 1 233 ? 40.386 92.660 -56.984 1.00 92.61 233 MET A C 1
ATOM 1388 O O . MET A 1 233 ? 39.662 91.705 -56.704 1.00 96.32 233 MET A O 1
ATOM 1393 N N . ILE A 1 234 ? 40.560 93.094 -58.229 1.00 73.53 234 ILE A N 1
ATOM 1394 C CA . ILE A 1 234 ? 39.735 92.588 -59.324 1.00 72.27 234 ILE A CA 1
ATOM 1395 C C . ILE A 1 234 ? 39.855 91.075 -59.520 1.00 87.29 234 ILE A C 1
ATOM 1396 O O . ILE A 1 234 ? 38.953 90.445 -60.074 1.00 64.38 234 ILE A O 1
ATOM 1401 N N . HIS A 1 235 ? 40.963 90.492 -59.069 1.00 94.25 235 HIS A N 1
ATOM 1402 C CA . HIS A 1 235 ? 41.081 89.037 -59.051 1.00 69.30 235 HIS A CA 1
ATOM 1403 C C . HIS A 1 235 ? 40.048 88.483 -58.085 1.00 75.10 235 HIS A C 1
ATOM 1404 O O . HIS A 1 235 ? 39.234 87.635 -58.447 1.00 53.10 235 HIS A O 1
ATOM 1411 N N . SER A 1 236 ? 40.079 88.986 -56.855 1.00 95.66 236 SER A N 1
ATOM 1412 C CA . SER A 1 236 ? 39.174 88.523 -55.812 1.00 93.72 236 SER A CA 1
ATOM 1413 C C . SER A 1 236 ? 37.712 88.668 -56.215 1.00 85.68 236 SER A C 1
ATOM 1414 O O . SER A 1 236 ? 36.884 87.821 -55.883 1.00 92.12 236 SER A O 1
ATOM 1417 N N . LYS A 1 237 ? 37.396 89.738 -56.935 1.00 79.95 237 LYS A N 1
ATOM 1418 C CA . LYS A 1 237 ? 36.024 89.969 -57.371 1.00 91.08 237 LYS A CA 1
ATOM 1419 C C . LYS A 1 237 ? 35.573 88.929 -58.392 1.00 90.32 237 LYS A C 1
ATOM 1420 O O . LYS A 1 237 ? 34.482 88.372 -58.281 1.00 116.99 237 LYS A O 1
ATOM 1426 N N . HIS A 1 238 ? 36.420 88.666 -59.382 1.00 70.36 238 HIS A N 1
ATOM 1427 C CA . HIS A 1 238 ? 36.108 87.683 -60.417 1.00 70.49 238 HIS A CA 1
ATOM 1428 C C . HIS A 1 238 ? 36.386 86.246 -59.977 1.00 72.05 238 HIS A C 1
ATOM 1429 O O . HIS A 1 238 ? 36.337 85.328 -60.795 1.00 61.02 238 HIS A O 1
ATOM 1436 N N . LEU A 1 239 ? 36.688 86.048 -58.696 1.00 72.19 239 LEU A N 1
ATOM 1437 C CA . LEU A 1 239 ? 37.038 84.715 -58.208 1.00 74.09 239 LEU A CA 1
ATOM 1438 C C . LEU A 1 239 ? 35.866 83.738 -58.323 1.00 89.44 239 LEU A C 1
ATOM 1439 O O . LEU A 1 239 ? 36.064 82.531 -58.460 1.00 91.74 239 LEU A O 1
ATOM 1444 N N . THR A 1 240 ? 34.648 84.266 -58.272 1.00 108.95 240 THR A N 1
ATOM 1445 C CA . THR A 1 240 ? 33.449 83.455 -58.462 1.00 96.58 240 THR A CA 1
ATOM 1446 C C . THR A 1 240 ? 32.389 84.260 -59.211 1.00 96.46 240 THR A C 1
ATOM 1447 O O . THR A 1 240 ? 32.358 85.487 -59.132 1.00 94.32 240 THR A O 1
ATOM 1451 N N . GLY A 1 241 ? 31.517 83.564 -59.931 1.00 80.30 241 GLY A N 1
ATOM 1452 C CA . GLY A 1 241 ? 30.516 84.219 -60.752 1.00 75.97 241 GLY A CA 1
ATOM 1453 C C . GLY A 1 241 ? 31.021 84.426 -62.165 1.00 78.58 241 GLY A C 1
ATOM 1454 O O . GLY A 1 241 ? 30.259 84.740 -63.078 1.00 100.58 241 GLY A O 1
ATOM 1455 N N . PHE A 1 242 ? 32.324 84.246 -62.337 1.00 72.21 242 PHE A N 1
ATOM 1456 C CA . PHE A 1 242 ? 32.958 84.340 -63.642 1.00 79.50 242 PHE A CA 1
ATOM 1457 C C . PHE A 1 242 ? 32.342 83.306 -64.581 1.00 91.69 242 PHE A C 1
ATOM 1458 O O . PHE A 1 242 ? 32.225 82.131 -64.225 1.00 80.91 242 PHE A O 1
ATOM 1466 N N . PRO A 1 243 ? 31.936 83.740 -65.785 1.00 86.81 243 PRO A N 1
ATOM 1467 C CA . PRO A 1 243 ? 31.421 82.812 -66.799 1.00 83.97 243 PRO A CA 1
ATOM 1468 C C . PRO A 1 243 ? 32.424 81.704 -67.103 1.00 79.08 243 PRO A C 1
ATOM 1469 O O . PRO A 1 243 ? 32.198 80.549 -66.751 1.00 96.32 243 PRO A O 1
ATOM 1473 N N . GLN A 1 244 ? 33.528 82.063 -67.747 1.00 84.29 244 GLN A N 1
ATOM 1474 C CA . GLN A 1 244 ? 34.558 81.095 -68.096 1.00 79.81 244 GLN A CA 1
ATOM 1475 C C . GLN A 1 244 ? 35.260 80.560 -66.857 1.00 82.73 244 GLN A C 1
ATOM 1476 O O . GLN A 1 244 ? 34.983 80.987 -65.736 1.00 69.12 244 GLN A O 1
ATOM 1482 N N . SER A 1 245 ? 36.177 79.624 -67.071 1.00 73.08 245 SER A N 1
ATOM 1483 C CA . SER A 1 245 ? 37.051 79.153 -66.007 1.00 65.90 245 SER A CA 1
ATOM 1484 C C . SER A 1 245 ? 37.998 80.252 -65.563 1.00 74.74 245 SER A C 1
ATOM 1485 O O . SER A 1 245 ? 38.545 80.984 -66.387 1.00 58.27 245 SER A O 1
ATOM 1488 N N . ILE A 1 246 ? 38.205 80.349 -64.256 1.00 102.24 246 ILE A N 1
ATOM 1489 C CA . ILE A 1 246 ? 39.093 81.358 -63.698 1.00 78.57 246 ILE A CA 1
ATOM 1490 C C . ILE A 1 246 ? 40.501 81.239 -64.289 1.00 64.92 246 ILE A C 1
ATOM 1491 O O . ILE A 1 246 ? 41.199 82.234 -64.447 1.00 66.11 246 ILE A O 1
ATOM 1496 N N . SER A 1 247 ? 40.910 80.020 -64.629 1.00 64.52 247 SER A N 1
ATOM 1497 C CA . SER A 1 247 ? 42.271 79.787 -65.109 1.00 62.20 247 SER A CA 1
ATOM 1498 C C . SER A 1 247 ? 42.511 80.346 -66.513 1.00 71.96 247 SER A C 1
ATOM 1499 O O . SER A 1 247 ? 43.620 80.270 -67.043 1.00 73.63 247 SER A O 1
ATOM 1502 N N . ASN A 1 248 ? 41.465 80.893 -67.119 1.00 74.82 248 ASN A N 1
ATOM 1503 C CA . ASN A 1 248 ? 41.612 81.585 -68.390 1.00 68.33 248 ASN A CA 1
ATOM 1504 C C . ASN A 1 248 ? 42.163 82.975 -68.133 1.00 79.87 248 ASN A C 1
ATOM 1505 O O . ASN A 1 248 ? 41.455 83.843 -67.631 1.00 115.81 248 ASN A O 1
ATOM 1510 N N . CYS A 1 249 ? 43.431 83.184 -68.460 1.00 82.83 249 CYS A N 1
ATOM 1511 C CA . CYS A 1 249 ? 44.088 84.447 -68.142 1.00 77.60 249 CYS A CA 1
ATOM 1512 C C . CYS A 1 249 ? 43.901 85.502 -69.230 1.00 84.52 249 CYS A C 1
ATOM 1513 O O . CYS A 1 249 ? 43.506 86.629 -68.941 1.00 99.64 249 CYS A O 1
ATOM 1516 N N . GLN A 1 250 ? 44.169 85.130 -70.479 1.00 69.75 250 GLN A N 1
ATOM 1517 C CA . GLN A 1 250 ? 44.105 86.076 -71.591 1.00 60.41 250 GLN A CA 1
ATOM 1518 C C . GLN A 1 250 ? 42.728 86.713 -71.792 1.00 70.26 250 GLN A C 1
ATOM 1519 O O . GLN A 1 250 ? 42.593 87.688 -72.531 1.00 55.99 250 GLN A O 1
ATOM 1525 N N . THR A 1 251 ? 41.706 86.164 -71.144 1.00 86.37 251 THR A N 1
ATOM 1526 C CA . THR A 1 251 ? 40.382 86.771 -71.205 1.00 88.04 251 THR A CA 1
ATOM 1527 C C . THR A 1 251 ? 40.431 88.184 -70.616 1.00 85.99 251 THR A C 1
ATOM 1528 O O . THR A 1 251 ? 39.626 89.046 -70.968 1.00 82.56 251 THR A O 1
ATOM 1532 N N . CYS A 1 252 ? 41.388 88.410 -69.720 1.00 70.81 252 CYS A N 1
ATOM 1533 C CA . CYS A 1 252 ? 41.659 89.740 -69.187 1.00 62.76 252 CYS A CA 1
ATOM 1534 C C . CYS A 1 252 ? 43.067 90.173 -69.573 1.00 64.83 252 CYS A C 1
ATOM 1535 O O . CYS A 1 252 ? 43.270 91.262 -70.105 1.00 80.17 252 CYS A O 1
ATOM 1538 N N . HIS A 1 253 ? 44.040 89.314 -69.295 1.00 64.33 253 HIS A N 1
ATOM 1539 C CA . HIS A 1 253 ? 45.420 89.567 -69.691 1.00 82.40 253 HIS A CA 1
ATOM 1540 C C . HIS A 1 253 ? 45.603 89.364 -71.193 1.00 72.74 253 HIS A C 1
ATOM 1541 O O . HIS A 1 253 ? 46.473 88.609 -71.627 1.00 81.87 253 HIS A O 1
ATOM 1548 N N . ALA A 1 254 ? 44.782 90.048 -71.982 1.00 79.19 254 ALA A N 1
ATOM 1549 C CA . ALA A 1 254 ? 44.809 89.901 -73.432 1.00 85.24 254 ALA A CA 1
ATOM 1550 C C . ALA A 1 254 ? 46.182 90.239 -73.997 1.00 77.65 254 ALA A C 1
ATOM 1551 O O . ALA A 1 254 ? 46.933 91.003 -73.394 1.00 70.26 254 ALA A O 1
ATOM 1553 N N . ASP A 1 255 ? 46.508 89.659 -75.149 1.00 83.26 255 ASP A N 1
ATOM 1554 C CA . ASP A 1 255 ? 47.748 89.987 -75.846 1.00 84.27 255 ASP A CA 1
ATOM 1555 C C . ASP A 1 255 ? 47.563 91.272 -76.647 1.00 104.33 255 ASP A C 1
ATOM 1556 O O . ASP A 1 255 ? 46.563 91.440 -77.342 1.00 130.05 255 ASP A O 1
ATOM 1561 N N . ASN A 1 256 ? 48.536 92.173 -76.555 1.00 113.76 256 ASN A N 1
ATOM 1562 C CA . ASN A 1 256 ? 48.418 93.494 -77.162 1.00 121.27 256 ASN A CA 1
ATOM 1563 C C . ASN A 1 256 ? 49.766 94.208 -77.207 1.00 133.83 256 ASN A C 1
ATOM 1564 O O . ASN A 1 256 ? 50.348 94.504 -76.164 1.00 143.30 256 ASN A O 1
ATOM 1569 N N . PRO A 1 257 ? 50.265 94.488 -78.421 1.00 120.18 257 PRO A N 1
ATOM 1570 C CA . PRO A 1 257 ? 51.541 95.189 -78.594 1.00 117.50 257 PRO A CA 1
ATOM 1571 C C . PRO A 1 257 ? 51.514 96.567 -77.945 1.00 133.06 257 PRO A C 1
ATOM 1572 O O . PRO A 1 257 ? 52.546 97.048 -77.475 1.00 153.37 257 PRO A O 1
ATOM 1576 N N . ASP A 1 258 ? 50.339 97.190 -77.925 1.00 124.39 258 ASP A N 1
ATOM 1577 C CA . ASP A 1 258 ? 50.184 98.514 -77.336 1.00 119.45 258 ASP A CA 1
ATOM 1578 C C . ASP A 1 258 ? 50.634 98.514 -75.878 1.00 112.09 258 ASP A C 1
ATOM 1579 O O . ASP A 1 258 ? 51.062 99.539 -75.350 1.00 96.63 258 ASP A O 1
ATOM 1584 N N . LEU A 1 259 ? 50.541 97.356 -75.235 1.00 121.09 259 LEU A N 1
ATOM 1585 C CA . LEU A 1 259 ? 50.979 97.211 -73.852 1.00 120.66 259 LEU A CA 1
ATOM 1586 C C . LEU A 1 259 ? 52.294 96.437 -73.769 1.00 124.26 259 LEU A C 1
ATOM 1587 O O . LEU A 1 259 ? 52.307 95.207 -73.740 1.00 108.86 259 LEU A O 1
ATOM 1592 N N . ALA A 1 260 ? 53.401 97.170 -73.730 1.00 128.43 260 ALA A N 1
ATOM 1593 C CA . ALA A 1 260 ? 54.724 96.561 -73.713 1.00 125.30 260 ALA A CA 1
ATOM 1594 C C . ALA A 1 260 ? 54.992 95.791 -72.421 1.00 118.36 260 ALA A C 1
ATOM 1595 O O . ALA A 1 260 ? 55.747 94.818 -72.419 1.00 131.74 260 ALA A O 1
ATOM 1597 N N . ASP A 1 261 ? 54.376 96.229 -71.326 1.00 105.51 261 ASP A N 1
ATOM 1598 C CA . ASP A 1 261 ? 54.603 95.609 -70.020 1.00 106.63 261 ASP A CA 1
ATOM 1599 C C . ASP A 1 261 ? 53.570 94.541 -69.661 1.00 94.56 261 ASP A C 1
ATOM 1600 O O . ASP A 1 261 ? 52.617 94.813 -68.933 1.00 97.85 261 ASP A O 1
ATOM 1605 N N . ARG A 1 262 ? 53.780 93.337 -70.187 1.00 84.05 262 ARG A N 1
ATOM 1606 C CA . ARG A 1 262 ? 52.989 92.146 -69.861 1.00 114.96 262 ARG A CA 1
ATOM 1607 C C . ARG A 1 262 ? 52.585 91.331 -71.077 1.00 109.68 262 ARG A C 1
ATOM 1608 O O . ARG A 1 262 ? 51.818 91.815 -71.914 1.00 79.07 262 ARG A O 1
ATOM 1616 N N . GLN A 1 263 ? 53.095 90.105 -71.192 1.00 106.35 263 GLN A N 1
ATOM 1617 C CA . GLN A 1 263 ? 54.270 89.617 -70.463 1.00 103.68 263 GLN A CA 1
ATOM 1618 C C . GLN A 1 263 ? 54.458 90.033 -68.998 1.00 116.19 263 GLN A C 1
ATOM 1619 O O . GLN A 1 263 ? 55.457 90.672 -68.662 1.00 151.98 263 GLN A O 1
ATOM 1625 N N . ASN A 1 264 ? 53.520 89.666 -68.129 1.00 71.60 264 ASN A N 1
ATOM 1626 C CA . ASN A 1 264 ? 53.665 89.987 -66.707 1.00 73.50 264 ASN A CA 1
ATOM 1627 C C . ASN A 1 264 ? 52.835 89.131 -65.761 1.00 58.85 264 ASN A C 1
ATOM 1628 O O . ASN A 1 264 ? 53.252 88.881 -64.634 1.00 58.89 264 ASN A O 1
ATOM 1633 N N . TRP A 1 265 ? 51.657 88.702 -66.204 1.00 58.35 265 TRP A N 1
ATOM 1634 C CA . TRP A 1 265 ? 50.816 87.817 -65.394 1.00 57.47 265 TRP A CA 1
ATOM 1635 C C . TRP A 1 265 ? 51.542 86.523 -65.012 1.00 68.06 265 TRP A C 1
ATOM 1636 O O . TRP A 1 265 ? 51.085 85.776 -64.147 1.00 80.94 265 TRP A O 1
ATOM 1647 N N . TYR A 1 266 ? 52.675 86.265 -65.656 1.00 50.03 266 TYR A N 1
ATOM 1648 C CA . TYR A 1 266 ? 53.476 85.090 -65.341 1.00 61.84 266 TYR A CA 1
ATOM 1649 C C . TYR A 1 266 ? 54.958 85.438 -65.202 1.00 59.13 266 TYR A C 1
ATOM 1650 O O . TYR A 1 266 ? 55.783 84.574 -64.915 1.00 62.27 266 TYR A O 1
ATOM 1659 N N . ARG A 1 267 ? 55.296 86.704 -65.409 1.00 69.82 267 ARG A N 1
ATOM 1660 C CA . ARG A 1 267 ? 56.674 87.139 -65.239 1.00 74.20 267 ARG A CA 1
ATOM 1661 C C . ARG A 1 267 ? 56.939 87.534 -63.791 1.00 74.04 267 ARG A C 1
ATOM 1662 O O . ARG A 1 267 ? 58.059 87.402 -63.298 1.00 93.09 267 ARG A O 1
ATOM 1670 N N . VAL A 1 268 ? 55.895 87.995 -63.107 1.00 57.08 268 VAL A N 1
ATOM 1671 C CA . VAL A 1 268 ? 56.052 88.552 -61.768 1.00 71.86 268 VAL A CA 1
ATOM 1672 C C . VAL A 1 268 ? 55.151 87.920 -60.699 1.00 78.38 268 VAL A C 1
ATOM 1673 O O . VAL A 1 268 ? 54.155 88.516 -60.277 1.00 69.81 268 VAL A O 1
ATOM 1677 N N . PRO A 1 269 ? 55.517 86.715 -60.241 1.00 62.21 269 PRO A N 1
ATOM 1678 C CA . PRO A 1 269 ? 54.799 86.065 -59.142 1.00 62.49 269 PRO A CA 1
ATOM 1679 C C . PRO A 1 269 ? 54.885 86.902 -57.872 1.00 71.89 269 PRO A C 1
ATOM 1680 O O . PRO A 1 269 ? 55.972 87.358 -57.526 1.00 64.02 269 PRO A O 1
ATOM 1684 N N . THR A 1 270 ? 53.759 87.097 -57.191 1.00 76.82 270 THR A N 1
ATOM 1685 C CA . THR A 1 270 ? 53.722 87.883 -55.959 1.00 57.96 270 THR A CA 1
ATOM 1686 C C . THR A 1 270 ? 52.629 87.363 -55.027 1.00 71.87 270 THR A C 1
ATOM 1687 O O . THR A 1 270 ? 51.585 86.909 -55.490 1.00 58.66 270 THR A O 1
ATOM 1691 N N . MET A 1 271 ? 52.863 87.431 -53.719 1.00 77.26 271 MET A N 1
ATOM 1692 C CA . MET A 1 271 ? 51.855 87.005 -52.751 1.00 61.94 271 MET A CA 1
ATOM 1693 C C . MET A 1 271 ? 50.501 87.610 -53.084 1.00 71.83 271 MET A C 1
ATOM 1694 O O . MET A 1 271 ? 49.562 86.905 -53.454 1.00 63.56 271 MET A O 1
ATOM 1699 N N . GLU A 1 272 ? 50.422 88.930 -52.959 1.00 70.94 272 GLU A N 1
ATOM 1700 C CA . GLU A 1 272 ? 49.164 89.656 -53.065 1.00 58.46 272 GLU A CA 1
ATOM 1701 C C . GLU A 1 272 ? 48.351 89.299 -54.306 1.00 60.26 272 GLU A C 1
ATOM 1702 O O . GLU A 1 272 ? 47.134 89.138 -54.226 1.00 84.33 272 GLU A O 1
ATOM 1708 N N . ALA A 1 273 ? 49.023 89.176 -55.448 1.00 50.92 273 ALA A N 1
ATOM 1709 C CA . ALA A 1 273 ? 48.341 88.909 -56.713 1.00 59.17 273 ALA A CA 1
ATOM 1710 C C . ALA A 1 273 ? 47.895 87.459 -56.843 1.00 64.91 273 ALA A C 1
ATOM 1711 O O . ALA A 1 273 ? 46.738 87.181 -57.154 1.00 73.41 273 ALA A O 1
ATOM 1713 N N . CYS A 1 274 ? 48.818 86.535 -56.610 1.00 49.51 274 CYS A N 1
ATOM 1714 C CA . CYS A 1 274 ? 48.518 85.116 -56.751 1.00 64.69 274 CYS A CA 1
ATOM 1715 C C . CYS A 1 274 ? 47.588 84.628 -55.645 1.00 69.36 274 CYS A C 1
ATOM 1716 O O . CYS A 1 274 ? 46.733 83.771 -55.874 1.00 57.54 274 CYS A O 1
ATOM 1719 N N . GLY A 1 275 ? 47.761 85.179 -54.447 1.00 56.80 275 GLY A N 1
ATOM 1720 C CA . GLY A 1 275 ? 46.979 84.775 -53.295 1.00 61.66 275 GLY A CA 1
ATOM 1721 C C . GLY A 1 275 ? 45.504 85.113 -53.397 1.00 68.03 275 GLY A C 1
ATOM 1722 O O . GLY A 1 275 ? 44.677 84.507 -52.719 1.00 65.57 275 GLY A O 1
ATOM 1723 N N . ALA A 1 276 ? 45.173 86.083 -54.244 1.00 57.72 276 ALA A N 1
ATOM 1724 C CA . ALA A 1 276 ? 43.790 86.514 -54.413 1.00 60.93 276 ALA A CA 1
ATOM 1725 C C . ALA A 1 276 ? 42.893 85.354 -54.833 1.00 69.11 276 ALA A C 1
ATOM 1726 O O . ALA A 1 276 ? 41.802 85.173 -54.295 1.00 78.44 276 ALA A O 1
ATOM 1728 N N . CYS A 1 277 ? 43.358 84.575 -55.801 1.00 55.00 277 CYS A N 1
ATOM 1729 C CA . CYS A 1 277 ? 42.641 83.379 -56.220 1.00 56.14 277 CYS A CA 1
ATOM 1730 C C . CYS A 1 277 ? 42.976 82.210 -55.304 1.00 51.77 277 CYS A C 1
ATOM 1731 O O . CYS A 1 277 ? 42.091 81.479 -54.866 1.00 75.01 277 CYS A O 1
ATOM 1734 N N . HIS A 1 278 ? 44.261 82.043 -55.013 1.00 55.39 278 HIS A N 1
ATOM 1735 C CA . HIS A 1 278 ? 44.718 80.985 -54.120 1.00 60.44 278 HIS A CA 1
ATOM 1736 C C . HIS A 1 278 ? 44.579 81.424 -52.666 1.00 76.42 278 HIS A C 1
ATOM 1737 O O . HIS A 1 278 ? 45.527 81.915 -52.053 1.00 80.49 278 HIS A O 1
ATOM 1744 N N . THR A 1 279 ? 43.382 81.236 -52.125 1.00 68.26 279 THR A N 1
ATOM 1745 C CA . THR A 1 279 ? 43.011 81.808 -50.838 1.00 63.22 279 THR A CA 1
ATOM 1746 C C . THR A 1 279 ? 43.361 80.923 -49.653 1.00 89.77 279 THR A C 1
ATOM 1747 O O . THR A 1 279 ? 43.668 81.415 -48.566 1.00 109.76 279 THR A O 1
ATOM 1751 N N . GLN A 1 280 ? 43.302 79.615 -49.861 1.00 88.13 280 GLN A N 1
ATOM 1752 C CA . GLN A 1 280 ? 43.525 78.674 -48.776 1.00 78.00 280 GLN A CA 1
ATOM 1753 C C . GLN A 1 280 ? 44.984 78.666 -48.341 1.00 70.04 280 GLN A C 1
ATOM 1754 O O . GLN A 1 280 ? 45.377 77.909 -47.455 1.00 88.46 280 GLN A O 1
ATOM 1760 N N . ILE A 1 281 ? 45.778 79.530 -48.963 1.00 60.02 281 ILE A N 1
ATOM 1761 C CA . ILE A 1 281 ? 47.205 79.614 -48.676 1.00 51.11 281 ILE A CA 1
ATOM 1762 C C . ILE A 1 281 ? 47.594 80.865 -47.889 1.00 54.29 281 ILE A C 1
ATOM 1763 O O . ILE A 1 281 ? 47.424 81.985 -48.369 1.00 76.50 281 ILE A O 1
ATOM 1768 N N . ASN A 1 282 ? 48.111 80.665 -46.679 1.00 46.35 282 ASN A N 1
ATOM 1769 C CA . ASN A 1 282 ? 48.676 81.754 -45.887 1.00 77.24 282 ASN A CA 1
ATOM 1770 C C . ASN A 1 282 ? 50.191 81.661 -45.949 1.00 75.75 282 ASN A C 1
ATOM 1771 O O . ASN A 1 282 ? 50.795 80.818 -45.289 1.00 78.06 282 ASN A O 1
ATOM 1776 N N . PHE A 1 283 ? 50.804 82.529 -46.745 1.00 55.06 283 PHE A N 1
ATOM 1777 C CA . PHE A 1 283 ? 52.217 82.381 -47.070 1.00 73.99 283 PHE A CA 1
ATOM 1778 C C . PHE A 1 283 ? 53.161 82.506 -45.872 1.00 85.80 283 PHE A C 1
ATOM 1779 O O . PHE A 1 283 ? 53.899 81.569 -45.561 1.00 94.05 283 PHE A O 1
ATOM 1787 N N . PRO A 1 284 ? 53.131 83.651 -45.181 1.00 62.54 284 PRO A N 1
ATOM 1788 C CA . PRO A 1 284 ? 54.093 83.848 -44.095 1.00 66.62 284 PRO A CA 1
ATOM 1789 C C . PRO A 1 284 ? 53.999 82.768 -43.013 1.00 53.08 284 PRO A C 1
ATOM 1790 O O . PRO A 1 284 ? 54.958 82.571 -42.271 1.00 57.04 284 PRO A O 1
ATOM 1794 N N . ALA A 1 285 ? 52.865 82.082 -42.927 1.00 55.80 285 ALA A N 1
ATOM 1795 C CA . ALA A 1 285 ? 52.656 81.093 -41.871 1.00 61.10 285 ALA A CA 1
ATOM 1796 C C . ALA A 1 285 ? 53.023 79.685 -42.318 1.00 65.75 285 ALA A C 1
ATOM 1797 O O . ALA A 1 285 ? 53.196 78.789 -41.497 1.00 68.16 285 ALA A O 1
ATOM 1799 N N . GLY A 1 286 ? 53.145 79.493 -43.623 1.00 62.63 286 GLY A N 1
ATOM 1800 C CA . GLY A 1 286 ? 53.455 78.184 -44.159 1.00 55.33 286 GLY A CA 1
ATOM 1801 C C . GLY A 1 286 ? 52.235 77.292 -44.272 1.00 49.90 286 GLY A C 1
ATOM 1802 O O . GLY A 1 286 ? 52.360 76.079 -44.433 1.00 67.99 286 GLY A O 1
ATOM 1803 N N . GLN A 1 287 ? 51.053 77.893 -44.180 1.00 51.23 287 GLN A N 1
ATOM 1804 C CA . GLN A 1 287 ? 49.805 77.163 -44.377 1.00 56.53 287 GLN A CA 1
ATOM 1805 C C . GLN A 1 287 ? 49.566 76.858 -45.854 1.00 51.61 287 GLN A C 1
ATOM 1806 O O . GLN A 1 287 ? 49.352 77.768 -46.653 1.00 63.24 287 GLN A O 1
ATOM 1812 N N . GLY A 1 288 ? 49.598 75.576 -46.210 1.00 58.89 288 GLY A N 1
ATOM 1813 C CA . GLY A 1 288 ? 49.287 75.141 -47.563 1.00 66.98 288 GLY A CA 1
ATOM 1814 C C . GLY A 1 288 ? 50.368 75.392 -48.599 1.00 55.70 288 GLY A C 1
ATOM 1815 O O . GLY A 1 288 ? 50.172 75.138 -49.786 1.00 76.43 288 GLY A O 1
ATOM 1816 N N . HIS A 1 289 ? 51.514 75.883 -48.141 1.00 55.91 289 HIS A N 1
ATOM 1817 C CA . HIS A 1 289 ? 52.629 76.244 -49.010 1.00 60.34 289 HIS A CA 1
ATOM 1818 C C . HIS A 1 289 ? 53.795 76.597 -48.092 1.00 57.30 289 HIS A C 1
ATOM 1819 O O . HIS A 1 289 ? 53.579 77.041 -46.966 1.00 51.02 289 HIS A O 1
ATOM 1826 N N . PRO A 1 290 ? 55.034 76.378 -48.555 1.00 38.34 290 PRO A N 1
ATOM 1827 C CA . PRO A 1 290 ? 56.196 76.727 -47.734 1.00 51.42 290 PRO A CA 1
ATOM 1828 C C . PRO A 1 290 ? 56.169 78.196 -47.318 1.00 43.32 290 PRO A C 1
ATOM 1829 O O . PRO A 1 290 ? 55.927 79.067 -48.152 1.00 48.42 290 PRO A O 1
ATOM 1833 N N . ALA A 1 291 ? 56.423 78.459 -46.040 1.00 38.00 291 ALA A N 1
ATOM 1834 C CA . ALA A 1 291 ? 56.335 79.810 -45.499 1.00 55.71 291 ALA A CA 1
ATOM 1835 C C . ALA A 1 291 ? 57.168 80.807 -46.295 1.00 48.61 291 ALA A C 1
ATOM 1836 O O . ALA A 1 291 ? 58.290 80.508 -46.704 1.00 33.01 291 ALA A O 1
ATOM 1838 N N . GLN A 1 292 ? 56.606 81.995 -46.501 1.00 48.56 292 GLN A N 1
ATOM 1839 C CA . GLN A 1 292 ? 57.282 83.069 -47.219 1.00 67.35 292 GLN A CA 1
ATOM 1840 C C . GLN A 1 292 ? 56.824 84.428 -46.692 1.00 63.77 292 GLN A C 1
ATOM 1841 O O . GLN A 1 292 ? 55.651 84.778 -46.802 1.00 66.51 292 GLN A O 1
ATOM 1847 N N . THR A 1 293 ? 57.753 85.191 -46.120 1.00 40.59 293 THR A N 1
ATOM 1848 C CA . THR A 1 293 ? 57.426 86.491 -45.538 1.00 53.78 293 THR A CA 1
ATOM 1849 C C . THR A 1 293 ? 57.277 87.556 -46.609 1.00 57.00 293 THR A C 1
ATOM 1850 O O . THR A 1 293 ? 56.472 88.475 -46.485 1.00 77.14 293 THR A O 1
ATOM 1854 N N . ASP A 1 294 ? 58.068 87.419 -47.664 1.00 83.33 294 ASP A N 1
ATOM 1855 C CA . ASP A 1 294 ? 58.089 88.387 -48.745 1.00 66.71 294 ASP A CA 1
ATOM 1856 C C . ASP A 1 294 ? 57.796 87.673 -50.045 1.00 67.09 294 ASP A C 1
ATOM 1857 O O . ASP A 1 294 ? 57.363 86.521 -50.048 1.00 71.51 294 ASP A O 1
ATOM 1862 N N . ASN A 1 295 ? 58.027 88.364 -51.152 1.00 60.63 295 ASN A N 1
ATOM 1863 C CA . ASN A 1 295 ? 58.074 87.707 -52.447 1.00 71.81 295 ASN A CA 1
ATOM 1864 C C . ASN A 1 295 ? 59.422 87.940 -53.130 1.00 37.72 295 ASN A C 1
ATOM 1865 O O . ASN A 1 295 ? 59.494 88.234 -54.320 1.00 72.50 295 ASN A O 1
ATOM 1870 N N . SER A 1 296 ? 60.491 87.806 -52.355 1.00 44.63 296 SER A N 1
ATOM 1871 C CA . SER A 1 296 ? 61.841 87.906 -52.893 1.00 45.57 296 SER A CA 1
ATOM 1872 C C . SER A 1 296 ? 62.336 86.598 -53.514 1.00 53.89 296 SER A C 1
ATOM 1873 O O . SER A 1 296 ? 63.335 86.588 -54.226 1.00 68.73 296 SER A O 1
ATOM 1876 N N . ASN A 1 297 ? 61.641 85.497 -53.247 1.00 60.46 297 ASN A N 1
ATOM 1877 C CA . ASN A 1 297 ? 62.048 84.203 -53.789 1.00 52.75 297 ASN A CA 1
ATOM 1878 C C . ASN A 1 297 ? 61.014 83.553 -54.704 1.00 74.82 297 ASN A C 1
ATOM 1879 O O . ASN A 1 297 ? 61.276 82.507 -55.298 1.00 59.09 297 ASN A O 1
ATOM 1884 N N . CYS A 1 298 ? 59.842 84.171 -54.811 1.00 77.90 298 CYS A N 1
ATOM 1885 C CA . CYS A 1 298 ? 58.771 83.637 -55.643 1.00 80.66 298 CYS A CA 1
ATOM 1886 C C . CYS A 1 298 ? 59.280 83.133 -56.986 1.00 78.04 298 CYS A C 1
ATOM 1887 O O . CYS A 1 298 ? 59.083 81.970 -57.336 1.00 69.09 298 CYS A O 1
ATOM 1890 N N . VAL A 1 299 ? 59.945 84.016 -57.724 1.00 84.17 299 VAL A N 1
ATOM 1891 C CA . VAL A 1 299 ? 60.311 83.750 -59.111 1.00 68.46 299 VAL A CA 1
ATOM 1892 C C . VAL A 1 299 ? 61.324 82.624 -59.278 1.00 73.16 299 VAL A C 1
ATOM 1893 O O . VAL A 1 299 ? 61.250 81.854 -60.235 1.00 65.10 299 VAL A O 1
ATOM 1897 N N . ALA A 1 300 ? 62.272 82.533 -58.349 1.00 68.46 300 ALA A N 1
ATOM 1898 C CA . ALA A 1 300 ? 63.307 81.509 -58.420 1.00 48.63 300 ALA A CA 1
ATOM 1899 C C . ALA A 1 300 ? 62.677 80.144 -58.645 1.00 58.11 300 ALA A C 1
ATOM 1900 O O . ALA A 1 300 ? 63.160 79.352 -59.452 1.00 79.23 300 ALA A O 1
ATOM 1902 N N . CYS A 1 301 ? 61.592 79.879 -57.926 1.00 60.68 301 CYS A N 1
ATOM 1903 C CA . CYS A 1 301 ? 60.833 78.650 -58.105 1.00 60.32 301 CYS A CA 1
ATOM 1904 C C . CYS A 1 301 ? 59.815 78.782 -59.236 1.00 59.38 301 CYS A C 1
ATOM 1905 O O . CYS A 1 301 ? 59.800 77.978 -60.166 1.00 67.80 301 CYS A O 1
ATOM 1908 N N . HIS A 1 302 ? 58.964 79.798 -59.153 1.00 60.03 302 HIS A N 1
ATOM 1909 C CA . HIS A 1 302 ? 57.927 80.001 -60.162 1.00 61.65 302 HIS A CA 1
ATOM 1910 C C . HIS A 1 302 ? 58.440 80.746 -61.395 1.00 59.87 302 HIS A C 1
ATOM 1911 O O . HIS A 1 302 ? 58.232 81.950 -61.541 1.00 68.91 302 HIS A O 1
ATOM 1918 N N . ASN A 1 303 ? 59.114 80.016 -62.278 1.00 50.98 303 ASN A N 1
ATOM 1919 C CA . ASN A 1 303 ? 59.523 80.549 -63.573 1.00 45.44 303 ASN A CA 1
ATOM 1920 C C . ASN A 1 303 ? 58.309 80.876 -64.445 1.00 46.38 303 ASN A C 1
ATOM 1921 O O . ASN A 1 303 ? 57.198 80.428 -64.167 1.00 53.78 303 ASN A O 1
ATOM 1926 N N . ALA A 1 304 ? 58.522 81.649 -65.505 1.00 51.28 304 ALA A N 1
ATOM 1927 C CA . ALA A 1 304 ? 57.422 82.060 -66.376 1.00 55.21 304 ALA A CA 1
ATOM 1928 C C . ALA A 1 304 ? 56.736 80.876 -67.049 1.00 64.51 304 ALA A C 1
ATOM 1929 O O . ALA A 1 304 ? 55.510 80.779 -67.047 1.00 67.86 304 ALA A O 1
ATOM 1931 N N . ASP A 1 305 ? 57.531 79.980 -67.625 1.00 67.12 305 ASP A N 1
ATOM 1932 C CA . ASP A 1 305 ? 56.989 78.822 -68.321 1.00 64.53 305 ASP A CA 1
ATOM 1933 C C . ASP A 1 305 ? 56.064 78.032 -67.408 1.00 82.51 305 ASP A C 1
ATOM 1934 O O . ASP A 1 305 ? 55.014 77.554 -67.840 1.00 69.75 305 ASP A O 1
ATOM 1939 N N . TRP A 1 306 ? 56.454 77.906 -66.143 1.00 73.37 306 TRP A N 1
ATOM 1940 C CA . TRP A 1 306 ? 55.686 77.119 -65.185 1.00 55.01 306 TRP A CA 1
ATOM 1941 C C . TRP A 1 306 ? 54.321 77.735 -64.909 1.00 57.91 306 TRP A C 1
ATOM 1942 O O . TRP A 1 306 ? 53.290 77.075 -65.056 1.00 44.68 306 TRP A O 1
ATOM 1953 N N . THR A 1 307 ? 54.320 79.000 -64.504 1.00 58.85 307 THR A N 1
ATOM 1954 C CA . THR A 1 307 ? 53.080 79.681 -64.152 1.00 78.83 307 THR A CA 1
ATOM 1955 C C . THR A 1 307 ? 52.188 79.930 -65.376 1.00 79.00 307 THR A C 1
ATOM 1956 O O . THR A 1 307 ? 50.968 80.026 -65.256 1.00 83.02 307 THR A O 1
ATOM 1960 N N . ALA A 1 308 ? 52.800 80.014 -66.553 1.00 63.58 308 ALA A N 1
ATOM 1961 C CA . ALA A 1 308 ? 52.047 80.155 -67.797 1.00 67.57 308 ALA A CA 1
ATOM 1962 C C . ALA A 1 308 ? 51.379 78.839 -68.192 1.00 77.12 308 ALA A C 1
ATOM 1963 O O . ALA A 1 308 ? 50.276 78.832 -68.743 1.00 74.45 308 ALA A O 1
ATOM 1965 N N . ASN A 1 309 ? 52.058 77.729 -67.912 1.00 68.93 309 ASN A N 1
ATOM 1966 C CA . ASN A 1 309 ? 51.541 76.402 -68.232 1.00 68.57 309 ASN A CA 1
ATOM 1967 C C . ASN A 1 309 ? 50.435 75.941 -67.290 1.00 68.08 309 ASN A C 1
ATOM 1968 O O . ASN A 1 309 ? 49.377 75.508 -67.740 1.00 74.57 309 ASN A O 1
ATOM 1973 N N . VAL A 1 310 ? 50.682 76.037 -65.987 1.00 63.12 310 VAL A N 1
ATOM 1974 C CA . VAL A 1 310 ? 49.749 75.521 -64.986 1.00 61.49 310 VAL A CA 1
ATOM 1975 C C . VAL A 1 310 ? 48.323 76.018 -65.193 1.00 66.63 310 VAL A C 1
ATOM 1976 O O . VAL A 1 310 ? 47.366 75.358 -64.790 1.00 83.59 310 VAL A O 1
ATOM 1980 N N . HIS A 1 311 ? 48.187 77.185 -65.814 1.00 53.12 311 HIS A N 1
ATOM 1981 C CA . HIS A 1 311 ? 46.876 77.775 -66.052 1.00 56.23 311 HIS A CA 1
ATOM 1982 C C . HIS A 1 311 ? 46.423 77.549 -67.490 1.00 54.40 311 HIS A C 1
ATOM 1983 O O . HIS A 1 311 ? 45.250 77.724 -67.818 1.00 83.91 311 HIS A O 1
ATOM 1990 N N . SER A 1 312 ? 47.366 77.162 -68.341 1.00 69.12 312 SER A N 1
ATOM 1991 C CA . SER A 1 312 ? 47.068 76.826 -69.727 1.00 80.16 312 SER A CA 1
ATOM 1992 C C . SER A 1 312 ? 46.242 75.547 -69.810 1.00 78.93 312 SER A C 1
ATOM 1993 O O . SER A 1 312 ? 46.107 74.819 -68.827 1.00 88.57 312 SER A O 1
ATOM 1996 N N . ASN A 1 313 ? 45.693 75.280 -70.989 1.00 67.28 313 ASN A N 1
ATOM 1997 C CA . ASN A 1 313 ? 44.914 74.071 -71.228 1.00 64.85 313 ASN A CA 1
ATOM 1998 C C . ASN A 1 313 ? 45.348 73.422 -72.531 1.00 79.81 313 ASN A C 1
ATOM 1999 O O . ASN A 1 313 ? 44.601 72.650 -73.134 1.00 72.83 313 ASN A O 1
ATOM 2004 N N . ALA A 1 314 ? 46.557 73.759 -72.967 1.00 72.89 314 ALA A N 1
ATOM 2005 C CA . ALA A 1 314 ? 47.071 73.299 -74.250 1.00 70.46 314 ALA A CA 1
ATOM 2006 C C . ALA A 1 314 ? 47.037 71.779 -74.361 1.00 81.84 314 ALA A C 1
ATOM 2007 O O . ALA A 1 314 ? 46.765 71.233 -75.429 1.00 74.65 314 ALA A O 1
ATOM 2009 N N . ALA A 1 315 ? 47.311 71.099 -73.253 1.00 79.86 315 ALA A N 1
ATOM 2010 C CA . ALA A 1 315 ? 47.265 69.644 -73.237 1.00 65.70 315 ALA A CA 1
ATOM 2011 C C . ALA A 1 315 ? 45.870 69.175 -73.620 1.00 71.82 315 ALA A C 1
ATOM 2012 O O . ALA A 1 315 ? 45.704 68.359 -74.524 1.00 74.48 315 ALA A O 1
ATOM 2014 N N . GLN A 1 316 ? 44.867 69.713 -72.935 1.00 66.23 316 GLN A N 1
ATOM 2015 C CA . GLN A 1 316 ? 43.482 69.354 -73.199 1.00 58.33 316 GLN A CA 1
ATOM 2016 C C . GLN A 1 316 ? 43.130 69.556 -74.669 1.00 67.38 316 GLN A C 1
ATOM 2017 O O . GLN A 1 316 ? 42.537 68.680 -75.298 1.00 64.02 316 GLN A O 1
ATOM 2023 N N . THR A 1 317 ? 43.508 70.707 -75.216 1.00 58.62 317 THR A N 1
ATOM 2024 C CA . THR A 1 317 ? 43.101 71.068 -76.571 1.00 64.67 317 THR A CA 1
ATOM 2025 C C . THR A 1 317 ? 43.824 70.256 -77.638 1.00 58.72 317 THR A C 1
ATOM 2026 O O . THR A 1 317 ? 43.269 69.991 -78.703 1.00 73.80 317 THR A O 1
ATOM 2030 N N . SER A 1 318 ? 45.060 69.864 -77.354 1.00 49.70 318 SER A N 1
ATOM 2031 C CA . SER A 1 318 ? 45.830 69.063 -78.299 1.00 58.98 318 SER A CA 1
ATOM 2032 C C . SER A 1 318 ? 45.329 67.621 -78.332 1.00 75.78 318 SER A C 1
ATOM 2033 O O . SER A 1 318 ? 45.411 66.948 -79.357 1.00 76.19 318 SER A O 1
ATOM 2036 N N . ALA A 1 319 ? 44.806 67.152 -77.205 1.00 69.12 319 ALA A N 1
ATOM 2037 C CA . ALA A 1 319 ? 44.196 65.831 -77.150 1.00 51.94 319 ALA A CA 1
ATOM 2038 C C . ALA A 1 319 ? 42.924 65.808 -77.988 1.00 55.42 319 ALA A C 1
ATOM 2039 O O . ALA A 1 319 ? 42.733 64.925 -78.824 1.00 59.40 319 ALA A O 1
ATOM 2041 N N . LEU A 1 320 ? 42.058 66.790 -77.758 1.00 43.66 320 LEU A N 1
ATOM 2042 C CA . LEU A 1 320 ? 40.802 66.903 -78.488 1.00 50.71 320 LEU A CA 1
ATOM 2043 C C . LEU A 1 320 ? 41.047 67.145 -79.974 1.00 65.01 320 LEU A C 1
ATOM 2044 O O . LEU A 1 320 ? 40.249 66.742 -80.823 1.00 61.85 320 LEU A O 1
ATOM 2049 N N . ALA A 1 321 ? 42.157 67.808 -80.279 1.00 60.03 321 ALA A N 1
ATOM 2050 C CA . ALA A 1 321 ? 42.513 68.127 -81.655 1.00 54.40 321 ALA A CA 1
ATOM 2051 C C . ALA A 1 321 ? 42.840 66.871 -82.452 1.00 66.20 321 ALA A C 1
ATOM 2052 O O . ALA A 1 321 ? 43.083 66.936 -83.655 1.00 55.85 321 ALA A O 1
ATOM 2054 N N . GLN A 1 322 ? 42.849 65.729 -81.775 1.00 80.05 322 GLN A N 1
ATOM 2055 C CA . GLN A 1 322 ? 43.171 64.459 -82.414 1.00 58.53 322 GLN A CA 1
ATOM 2056 C C . GLN A 1 322 ? 41.925 63.612 -82.660 1.00 58.14 322 GLN A C 1
ATOM 2057 O O . GLN A 1 322 ? 42.021 62.440 -83.019 1.00 54.76 322 GLN A O 1
ATOM 2063 N N . PHE A 1 323 ? 40.756 64.216 -82.471 1.00 74.53 323 PHE A N 1
ATOM 2064 C CA . PHE A 1 323 ? 39.489 63.532 -82.720 1.00 47.00 323 PHE A CA 1
ATOM 2065 C C . PHE A 1 323 ? 38.431 64.481 -83.246 1.00 48.51 323 PHE A C 1
ATOM 2066 O O . PHE A 1 323 ? 38.346 65.634 -82.824 1.00 69.82 323 PHE A O 1
ATOM 2074 N N . ASN A 1 324 ? 37.625 63.975 -84.171 1.00 46.15 324 ASN A N 1
ATOM 2075 C CA . ASN A 1 324 ? 36.513 64.724 -84.730 1.00 42.67 324 ASN A CA 1
ATOM 2076 C C . ASN A 1 324 ? 35.426 63.762 -85.184 1.00 63.51 324 ASN A C 1
ATOM 2077 O O . ASN A 1 324 ? 35.714 62.712 -85.760 1.00 51.62 324 ASN A O 1
ATOM 2082 N N . ALA A 1 325 ? 34.176 64.117 -84.912 1.00 66.06 325 ALA A N 1
ATOM 2083 C CA . ALA A 1 325 ? 33.044 63.323 -85.371 1.00 64.99 325 ALA A CA 1
ATOM 2084 C C . ALA A 1 325 ? 32.116 64.190 -86.209 1.00 61.85 325 ALA A C 1
ATOM 2085 O O . ALA A 1 325 ? 31.504 65.127 -85.700 1.00 67.43 325 ALA A O 1
ATOM 2087 N N . SER A 1 326 ? 32.023 63.878 -87.497 1.00 61.22 326 SER A N 1
ATOM 2088 C CA . SER A 1 326 ? 31.180 64.645 -88.402 1.00 66.45 326 SER A CA 1
ATOM 2089 C C . SER A 1 326 ? 30.128 63.753 -89.049 1.00 61.82 326 SER A C 1
ATOM 2090 O O . SER A 1 326 ? 30.390 62.588 -89.348 1.00 58.53 326 SER A O 1
ATOM 2093 N N . ILE A 1 327 ? 28.932 64.302 -89.244 1.00 63.59 327 ILE A N 1
ATOM 2094 C CA . ILE A 1 327 ? 27.853 63.591 -89.923 1.00 64.85 327 ILE A CA 1
ATOM 2095 C C . ILE A 1 327 ? 27.964 63.775 -91.435 1.00 79.39 327 ILE A C 1
ATOM 2096 O O . ILE A 1 327 ? 27.614 64.828 -91.968 1.00 90.79 327 ILE A O 1
ATOM 2101 N N . SER A 1 328 ? 28.447 62.741 -92.119 1.00 64.16 328 SER A N 1
ATOM 2102 C CA . SER A 1 328 ? 28.765 62.829 -93.542 1.00 69.47 328 SER A CA 1
ATOM 2103 C C . SER A 1 328 ? 27.535 62.888 -94.447 1.00 86.91 328 SER A C 1
ATOM 2104 O O . SER A 1 328 ? 27.597 63.427 -95.551 1.00 87.08 328 SER A O 1
ATOM 2107 N N . SER A 1 329 ? 26.423 62.329 -93.981 1.00 88.99 329 SER A N 1
ATOM 2108 C CA . SER A 1 329 ? 25.189 62.325 -94.759 1.00 83.31 329 SER A CA 1
ATOM 2109 C C . SER A 1 329 ? 24.010 61.891 -93.898 1.00 84.84 329 SER A C 1
ATOM 2110 O O . SER A 1 329 ? 24.186 61.190 -92.904 1.00 89.39 329 SER A O 1
ATOM 2113 N N . ALA A 1 330 ? 22.808 62.301 -94.288 1.00 82.86 330 ALA A N 1
ATOM 2114 C CA . ALA A 1 330 ? 21.613 61.982 -93.514 1.00 72.61 330 ALA A CA 1
ATOM 2115 C C . ALA A 1 330 ? 20.345 62.041 -94.355 1.00 75.58 330 ALA A C 1
ATOM 2116 O O . ALA A 1 330 ? 20.319 62.660 -95.418 1.00 87.88 330 ALA A O 1
ATOM 2118 N N . SER A 1 331 ? 19.295 61.389 -93.864 1.00 63.02 331 SER A N 1
ATOM 2119 C CA . SER A 1 331 ? 17.988 61.412 -94.515 1.00 77.90 331 SER A CA 1
ATOM 2120 C C . SER A 1 331 ? 16.925 60.795 -93.606 1.00 84.56 331 SER A C 1
ATOM 2121 O O . SER A 1 331 ? 17.240 60.286 -92.529 1.00 74.43 331 SER A O 1
ATOM 2124 N N . MET A 1 332 ? 15.670 60.846 -94.039 1.00 78.15 332 MET A N 1
ATOM 2125 C CA . MET A 1 332 ? 14.558 60.414 -93.203 1.00 79.31 332 MET A CA 1
ATOM 2126 C C . MET A 1 332 ? 13.397 59.942 -94.069 1.00 93.39 332 MET A C 1
ATOM 2127 O O . MET A 1 332 ? 13.147 60.496 -95.139 1.00 111.77 332 MET A O 1
ATOM 2132 N N . ASP A 1 333 ? 12.695 58.908 -93.614 1.00 82.29 333 ASP A N 1
ATOM 2133 C CA . ASP A 1 333 ? 11.511 58.433 -94.324 1.00 85.74 333 ASP A CA 1
ATOM 2134 C C . ASP A 1 333 ? 10.265 59.208 -93.894 1.00 105.25 333 ASP A C 1
ATOM 2135 O O . ASP A 1 333 ? 10.337 60.080 -93.022 1.00 102.27 333 ASP A O 1
ATOM 2140 N N . ALA A 1 334 ? 9.131 58.884 -94.506 1.00 112.08 334 ALA A N 1
ATOM 2141 C CA . ALA A 1 334 ? 7.910 59.657 -94.313 1.00 112.21 334 ALA A CA 1
ATOM 2142 C C . ALA A 1 334 ? 7.353 59.610 -92.894 1.00 106.35 334 ALA A C 1
ATOM 2143 O O . ALA A 1 334 ? 6.781 60.588 -92.416 1.00 112.76 334 ALA A O 1
ATOM 2145 N N . ASN A 1 335 ? 7.498 58.470 -92.230 1.00 90.25 335 ASN A N 1
ATOM 2146 C CA . ASN A 1 335 ? 6.891 58.308 -90.915 1.00 122.90 335 ASN A CA 1
ATOM 2147 C C . ASN A 1 335 ? 7.743 58.864 -89.776 1.00 134.71 335 ASN A C 1
ATOM 2148 O O . ASN A 1 335 ? 7.217 59.238 -88.724 1.00 161.51 335 ASN A O 1
ATOM 2153 N N . GLY A 1 336 ? 9.054 58.925 -89.989 1.00 114.31 336 GLY A N 1
ATOM 2154 C CA . GLY A 1 336 ? 9.938 59.563 -89.031 1.00 120.97 336 GLY A CA 1
ATOM 2155 C C . GLY A 1 336 ? 11.088 58.708 -88.538 1.00 112.74 336 GLY A C 1
ATOM 2156 O O . GLY A 1 336 ? 11.257 58.518 -87.336 1.00 109.64 336 GLY A O 1
ATOM 2157 N N . THR A 1 337 ? 11.888 58.190 -89.464 1.00 96.89 337 THR A N 1
ATOM 2158 C CA . THR A 1 337 ? 13.099 57.467 -89.087 1.00 88.05 337 THR A CA 1
ATOM 2159 C C . THR A 1 337 ? 14.323 57.980 -89.842 1.00 88.33 337 THR A C 1
ATOM 2160 O O . THR A 1 337 ? 14.374 57.943 -91.073 1.00 73.63 337 THR A O 1
ATOM 2164 N N . ILE A 1 338 ? 15.302 58.463 -89.083 1.00 81.62 338 ILE A N 1
ATOM 2165 C CA . ILE A 1 338 ? 16.514 59.048 -89.640 1.00 63.39 338 ILE A CA 1
ATOM 2166 C C . ILE A 1 338 ? 17.592 58.007 -89.909 1.00 76.08 338 ILE A C 1
ATOM 2167 O O . ILE A 1 338 ? 17.734 57.047 -89.160 1.00 83.07 338 ILE A O 1
ATOM 2172 N N . THR A 1 339 ? 18.351 58.210 -90.980 1.00 85.10 339 THR A N 1
ATOM 2173 C CA . THR A 1 339 ? 19.519 57.390 -91.271 1.00 75.87 339 THR A CA 1
ATOM 2174 C C . THR A 1 339 ? 20.753 58.282 -91.363 1.00 82.52 339 THR A C 1
ATOM 2175 O O . THR A 1 339 ? 20.884 59.086 -92.287 1.00 86.77 339 THR A O 1
ATOM 2179 N N . VAL A 1 340 ? 21.651 58.144 -90.392 1.00 68.05 340 VAL A N 1
ATOM 2180 C CA . VAL A 1 340 ? 22.845 58.979 -90.327 1.00 68.85 340 VAL A CA 1
ATOM 2181 C C . VAL A 1 340 ? 24.106 58.208 -90.692 1.00 72.24 340 VAL A C 1
ATOM 2182 O O . VAL A 1 340 ? 24.180 56.997 -90.497 1.00 72.31 340 VAL A O 1
ATOM 2186 N N . ALA A 1 341 ? 25.093 58.921 -91.224 1.00 73.82 341 ALA A N 1
ATOM 2187 C CA . ALA A 1 341 ? 26.407 58.347 -91.487 1.00 70.00 341 ALA A CA 1
ATOM 2188 C C . ALA A 1 341 ? 27.462 59.176 -90.771 1.00 84.93 341 ALA A C 1
ATOM 2189 O O . ALA A 1 341 ? 27.611 60.369 -91.034 1.00 81.43 341 ALA A O 1
ATOM 2191 N N . VAL A 1 342 ? 28.185 58.541 -89.856 1.00 73.13 342 VAL A N 1
ATOM 2192 C CA . VAL A 1 342 ? 29.173 59.241 -89.049 1.00 68.69 342 VAL A CA 1
ATOM 2193 C C . VAL A 1 342 ? 30.579 58.951 -89.549 1.00 62.49 342 VAL A C 1
ATOM 2194 O O . VAL A 1 342 ? 30.910 57.809 -89.858 1.00 54.88 342 VAL A O 1
ATOM 2198 N N . SER A 1 343 ? 31.405 59.988 -89.622 1.00 59.80 343 SER A N 1
ATOM 2199 C CA . SER A 1 343 ? 32.791 59.826 -90.040 1.00 62.03 343 SER A CA 1
ATOM 2200 C C . SER A 1 343 ? 33.751 60.345 -88.975 1.00 85.97 343 SER A C 1
ATOM 2201 O O . SER A 1 343 ? 33.930 61.553 -88.818 1.00 101.57 343 SER A O 1
ATOM 2204 N N . LEU A 1 344 ? 34.361 59.420 -88.241 1.00 75.27 344 LEU A N 1
ATOM 2205 C CA . LEU A 1 344 ? 35.344 59.770 -87.225 1.00 65.94 344 LEU A CA 1
ATOM 2206 C C . LEU A 1 344 ? 36.716 59.921 -87.862 1.00 59.17 344 LEU A C 1
ATOM 2207 O O . LEU A 1 344 ? 37.126 59.085 -88.662 1.00 55.31 344 LEU A O 1
ATOM 2212 N N . THR A 1 345 ? 37.425 60.986 -87.501 1.00 69.57 345 THR A N 1
ATOM 2213 C CA . THR A 1 345 ? 38.738 61.265 -88.075 1.00 74.71 345 THR A CA 1
ATOM 2214 C C . THR A 1 345 ? 39.603 62.096 -87.136 1.00 73.64 345 THR A C 1
ATOM 2215 O O . THR A 1 345 ? 39.131 62.614 -86.126 1.00 69.80 345 THR A O 1
ATOM 2219 N N . ASN A 1 346 ? 40.883 62.204 -87.472 1.00 69.89 346 ASN A N 1
ATOM 2220 C CA . ASN A 1 346 ? 41.772 63.130 -86.792 1.00 67.28 346 ASN A CA 1
ATOM 2221 C C . ASN A 1 346 ? 41.796 64.452 -87.543 1.00 66.14 346 ASN A C 1
ATOM 2222 O O . ASN A 1 346 ? 42.446 64.560 -88.579 1.00 55.47 346 ASN A O 1
ATOM 2227 N N . PRO A 1 347 ? 41.095 65.467 -87.017 1.00 70.71 347 PRO A N 1
ATOM 2228 C CA . PRO A 1 347 ? 40.943 66.739 -87.733 1.00 61.53 347 PRO A CA 1
ATOM 2229 C C . PRO A 1 347 ? 42.278 67.267 -88.260 1.00 63.06 347 PRO A C 1
ATOM 2230 O O . PRO A 1 347 ? 42.366 67.595 -89.441 1.00 68.46 347 PRO A O 1
ATOM 2234 N N . THR A 1 348 ? 43.297 67.343 -87.411 1.00 56.55 348 THR A N 1
ATOM 2235 C CA . THR A 1 348 ? 44.652 67.580 -87.895 1.00 52.67 348 THR A CA 1
ATOM 2236 C C . THR A 1 348 ? 45.113 66.308 -88.603 1.00 64.64 348 THR A C 1
ATOM 2237 O O . THR A 1 348 ? 44.772 65.206 -88.176 1.00 89.83 348 THR A O 1
ATOM 2241 N N . THR A 1 349 ? 45.878 66.463 -89.683 1.00 43.44 349 THR A N 1
ATOM 2242 C CA . THR A 1 349 ? 46.286 65.342 -90.555 1.00 59.30 349 THR A CA 1
ATOM 2243 C C . THR A 1 349 ? 45.138 64.802 -91.414 1.00 56.66 349 THR A C 1
ATOM 2244 O O . THR A 1 349 ? 45.336 64.447 -92.572 1.00 75.41 349 THR A O 1
ATOM 2248 N N . GLY A 1 350 ? 43.945 64.733 -90.834 1.00 37.55 350 GLY A N 1
ATOM 2249 C CA . GLY A 1 350 ? 42.730 64.495 -91.592 1.00 45.70 350 GLY A CA 1
ATOM 2250 C C . GLY A 1 350 ? 42.450 63.066 -92.011 1.00 68.94 350 GLY A C 1
ATOM 2251 O O . GLY A 1 350 ? 41.569 62.824 -92.840 1.00 79.96 350 GLY A O 1
ATOM 2252 N N . THR A 1 351 ? 43.188 62.116 -91.446 1.00 53.73 351 THR A N 1
ATOM 2253 C CA . THR A 1 351 ? 42.978 60.709 -91.773 1.00 68.75 351 THR A CA 1
ATOM 2254 C C . THR A 1 351 ? 41.863 60.096 -90.935 1.00 65.40 351 THR A C 1
ATOM 2255 O O . THR A 1 351 ? 41.511 60.608 -89.874 1.00 74.67 351 THR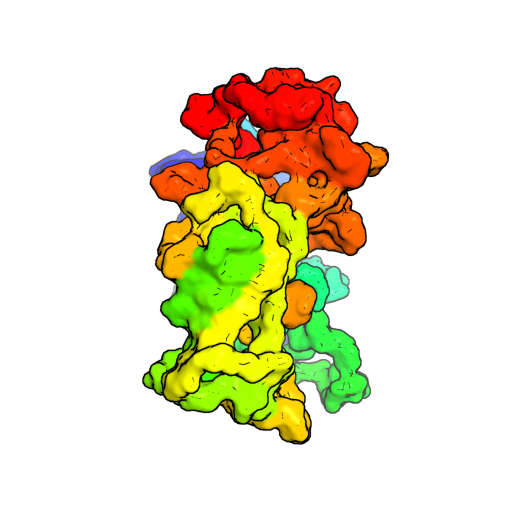 A O 1
ATOM 2259 N N . ALA A 1 352 ? 41.329 58.979 -91.413 1.00 55.23 352 ALA A N 1
ATOM 2260 C CA . ALA A 1 352 ? 40.136 58.388 -90.824 1.00 73.65 352 ALA A CA 1
ATOM 2261 C C . ALA A 1 352 ? 40.415 57.408 -89.693 1.00 67.67 352 ALA A C 1
ATOM 2262 O O . ALA A 1 352 ? 41.461 56.763 -89.653 1.00 106.96 352 ALA A O 1
ATOM 2264 N N . TYR A 1 353 ? 39.464 57.315 -88.769 1.00 69.75 353 TYR A N 1
ATOM 2265 C CA . TYR A 1 353 ? 39.405 56.208 -87.826 1.00 66.23 353 TYR A CA 1
ATOM 2266 C C . TYR A 1 353 ? 38.634 55.076 -88.491 1.00 66.21 353 TYR A C 1
ATOM 2267 O O . TYR A 1 353 ? 37.404 55.097 -88.525 1.00 60.60 353 TYR A O 1
ATOM 2276 N N . ALA A 1 354 ? 39.356 54.088 -89.013 1.00 67.43 354 ALA A N 1
ATOM 2277 C CA . ALA A 1 354 ? 38.743 53.019 -89.799 1.00 44.87 354 ALA A CA 1
ATOM 2278 C C . ALA A 1 354 ? 37.618 52.310 -89.055 1.00 53.13 354 ALA A C 1
ATOM 2279 O O . ALA A 1 354 ? 36.562 52.045 -89.627 1.00 70.33 354 ALA A O 1
ATOM 2281 N N . ASP A 1 355 ? 37.847 52.005 -87.781 1.00 45.52 355 ASP A N 1
ATOM 2282 C CA . ASP A 1 355 ? 36.838 51.340 -86.963 1.00 51.91 355 ASP A CA 1
ATOM 2283 C C . ASP A 1 355 ? 35.718 52.282 -86.529 1.00 57.32 355 ASP A C 1
ATOM 2284 O O . ASP A 1 355 ? 35.861 53.502 -86.567 1.00 70.87 355 ASP A O 1
ATOM 2289 N N . SER A 1 356 ? 34.598 51.697 -86.125 1.00 63.70 356 SER A N 1
ATOM 2290 C CA . SER A 1 356 ? 33.461 52.458 -85.630 1.00 53.37 356 SER A CA 1
ATOM 2291 C C . SER A 1 356 ? 33.655 52.843 -84.168 1.00 63.24 356 SER A C 1
ATOM 2292 O O . SER A 1 356 ? 34.447 52.228 -83.458 1.00 73.06 356 SER A O 1
ATOM 2295 N N . ALA A 1 357 ? 32.915 53.852 -83.720 1.00 69.11 357 ALA A N 1
ATOM 2296 C CA . ALA A 1 357 ? 33.063 54.383 -82.367 1.00 64.10 357 ALA A CA 1
ATOM 2297 C C . ALA A 1 357 ? 33.098 53.294 -81.298 1.00 72.87 357 ALA A C 1
ATOM 2298 O O . ALA A 1 357 ? 33.896 53.358 -80.366 1.00 96.47 357 ALA A O 1
ATOM 2300 N N . ASP A 1 358 ? 32.235 52.294 -81.443 1.00 71.86 358 ASP A N 1
ATOM 2301 C CA . ASP A 1 358 ? 32.081 51.249 -80.431 1.00 71.96 358 ASP A CA 1
ATOM 2302 C C . ASP A 1 358 ? 33.350 50.434 -80.193 1.00 68.11 358 ASP A C 1
ATOM 2303 O O . ASP A 1 358 ? 33.414 49.639 -79.255 1.00 59.06 358 ASP A O 1
ATOM 2308 N N . LYS A 1 359 ? 34.352 50.627 -81.044 1.00 60.20 359 LYS A N 1
ATOM 2309 C CA . LYS A 1 359 ? 35.601 49.881 -80.928 1.00 63.55 359 LYS A CA 1
ATOM 2310 C C . LYS A 1 359 ? 36.794 50.783 -80.605 1.00 69.94 359 LYS A C 1
ATOM 2311 O O . LYS A 1 359 ? 37.922 50.309 -80.456 1.00 70.05 359 LYS A O 1
ATOM 2317 N N . LEU A 1 360 ? 36.539 52.083 -80.505 1.00 61.53 360 LEU A N 1
ATOM 2318 C CA . LEU A 1 360 ? 37.568 53.051 -80.142 1.00 53.79 360 LEU A CA 1
ATOM 2319 C C . LEU A 1 360 ? 37.591 53.302 -78.626 1.00 64.63 360 LEU A C 1
ATOM 2320 O O . LEU A 1 360 ? 36.690 53.936 -78.072 1.00 64.59 360 LEU A O 1
ATOM 2325 N N . LYS A 1 361 ? 38.644 52.816 -77.974 1.00 56.91 361 LYS A N 1
ATOM 2326 C CA . LYS A 1 361 ? 38.765 52.808 -76.515 1.00 56.02 361 LYS A CA 1
ATOM 2327 C C . LYS A 1 361 ? 38.768 54.178 -75.839 1.00 58.34 361 LYS A C 1
ATOM 2328 O O . LYS A 1 361 ? 38.372 54.303 -74.681 1.00 76.03 361 LYS A O 1
ATOM 2334 N N . PHE A 1 362 ? 39.233 55.198 -76.546 1.00 58.78 362 PHE A N 1
ATOM 2335 C CA . PHE A 1 362 ? 39.360 56.521 -75.944 1.00 59.32 362 PHE A CA 1
ATOM 2336 C C . PHE A 1 362 ? 38.042 57.286 -75.914 1.00 68.11 362 PHE A C 1
ATOM 2337 O O . PHE A 1 362 ? 37.971 58.385 -75.365 1.00 49.09 362 PHE A O 1
ATOM 2345 N N . ILE A 1 363 ? 37.003 56.719 -76.518 1.00 50.11 363 ILE A N 1
ATOM 2346 C CA . ILE A 1 363 ? 35.700 57.372 -76.509 1.00 45.80 363 ILE A CA 1
ATOM 2347 C C . ILE A 1 363 ? 34.905 57.026 -75.256 1.00 56.05 363 ILE A C 1
ATOM 2348 O O . ILE A 1 363 ? 34.552 55.869 -75.031 1.00 68.26 363 ILE A O 1
ATOM 2353 N N . SER A 1 364 ? 34.626 58.038 -74.442 1.00 42.87 364 SER A N 1
ATOM 2354 C CA . SER A 1 364 ? 33.847 57.841 -73.228 1.00 63.88 364 SER A CA 1
ATOM 2355 C C . SER A 1 364 ? 32.360 57.860 -73.558 1.00 67.40 364 SER A C 1
ATOM 2356 O O . SER A 1 364 ? 31.592 57.028 -73.076 1.00 74.06 364 SER A O 1
ATOM 2359 N N . ASP A 1 365 ? 31.964 58.808 -74.397 1.00 65.34 365 ASP A N 1
ATOM 2360 C CA . ASP A 1 365 ? 30.579 58.917 -74.822 1.00 75.70 365 ASP A CA 1
ATOM 2361 C C . ASP A 1 365 ? 30.503 59.696 -76.129 1.00 78.77 365 ASP A C 1
ATOM 2362 O O . ASP A 1 365 ? 31.309 60.589 -76.377 1.00 79.07 365 ASP A O 1
ATOM 2367 N N . LEU A 1 366 ? 29.534 59.347 -76.966 1.00 52.91 366 LEU A N 1
ATOM 2368 C CA . LEU A 1 366 ? 29.344 60.028 -78.236 1.00 51.90 366 LEU A CA 1
ATOM 2369 C C . LEU A 1 366 ? 27.926 59.782 -78.731 1.00 67.67 366 LEU A C 1
ATOM 2370 O O . LEU A 1 366 ? 27.558 58.655 -79.058 1.00 65.93 366 LEU A O 1
ATOM 2375 N N . ARG A 1 367 ? 27.133 60.847 -78.780 1.00 59.96 367 ARG A N 1
ATOM 2376 C CA . ARG A 1 367 ? 25.720 60.735 -79.106 1.00 51.50 367 ARG A CA 1
ATOM 2377 C C . ARG A 1 367 ? 25.320 61.679 -80.230 1.00 64.35 367 ARG A C 1
ATOM 2378 O O . ARG A 1 367 ? 26.022 62.644 -80.531 1.00 72.61 367 ARG A O 1
ATOM 2386 N N . ILE A 1 368 ? 24.180 61.390 -80.845 1.00 61.54 368 ILE A N 1
ATOM 2387 C CA . ILE A 1 368 ? 23.563 62.301 -81.794 1.00 57.36 368 ILE A CA 1
ATOM 2388 C C . ILE A 1 368 ? 22.132 62.556 -81.344 1.00 61.51 368 ILE A C 1
ATOM 2389 O O . ILE A 1 368 ? 21.437 61.638 -80.917 1.00 62.10 368 ILE A O 1
ATOM 2394 N N . TYR A 1 369 ? 21.704 63.809 -81.419 1.00 63.62 369 TYR A N 1
ATOM 2395 C CA . TYR A 1 369 ? 20.331 64.163 -81.099 1.00 57.87 369 TYR A CA 1
ATOM 2396 C C . TYR A 1 369 ? 19.709 64.814 -82.318 1.00 71.22 369 TYR A C 1
ATOM 2397 O O . TYR A 1 369 ? 20.392 65.502 -83.074 1.00 83.47 369 TYR A O 1
ATOM 2406 N N . ALA A 1 370 ? 18.414 64.595 -82.513 1.00 69.66 370 ALA A N 1
ATOM 2407 C CA . ALA A 1 370 ? 17.748 65.086 -83.710 1.00 62.46 370 ALA A CA 1
ATOM 2408 C C . ALA A 1 370 ? 16.291 65.443 -83.464 1.00 64.94 370 ALA A C 1
ATOM 2409 O O . ALA A 1 370 ? 15.661 64.945 -82.534 1.00 69.73 370 ALA A O 1
ATOM 2411 N N . ASN A 1 371 ? 15.764 66.312 -84.317 1.00 68.88 371 ASN A N 1
ATOM 2412 C CA . ASN A 1 371 ? 14.373 66.723 -84.239 1.00 84.62 371 ASN A CA 1
ATOM 2413 C C . ASN A 1 371 ? 13.929 67.312 -85.573 1.00 72.07 371 ASN A C 1
ATOM 2414 O O . ASN A 1 371 ? 14.759 67.680 -86.402 1.00 5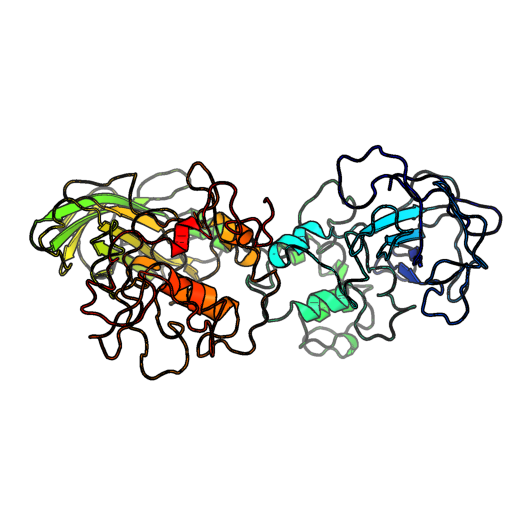4.87 371 ASN A O 1
ATOM 2419 N N . TRP A 1 372 ? 12.620 67.396 -85.780 1.00 67.26 372 TRP A N 1
ATOM 2420 C CA . TRP A 1 372 ? 12.082 67.807 -87.071 1.00 70.31 372 TRP A CA 1
ATOM 2421 C C . TRP A 1 372 ? 11.207 69.053 -86.962 1.00 73.90 372 TRP A C 1
ATOM 2422 O O . TRP A 1 372 ? 10.393 69.171 -86.050 1.00 84.54 372 TRP A O 1
ATOM 2433 N N . GLY A 1 373 ? 11.381 69.984 -87.895 1.00 67.50 373 GLY A N 1
ATOM 2434 C CA . GLY A 1 373 ? 10.551 71.174 -87.935 1.00 72.06 373 GLY A CA 1
ATOM 2435 C C . GLY A 1 373 ? 11.299 72.490 -87.818 1.00 79.09 373 GLY A C 1
ATOM 2436 O O . GLY A 1 373 ? 10.887 73.373 -87.070 1.00 64.01 373 GLY A O 1
ATOM 2437 N N . THR A 1 374 ? 12.389 72.630 -88.567 1.00 79.51 374 THR A N 1
ATOM 2438 C CA . THR A 1 374 ? 13.205 73.840 -88.510 1.00 79.73 374 THR A CA 1
ATOM 2439 C C . THR A 1 374 ? 12.378 75.105 -88.706 1.00 81.84 374 THR A C 1
ATOM 2440 O O . THR A 1 374 ? 12.591 76.107 -88.022 1.00 71.58 374 THR A O 1
ATOM 2444 N N . SER A 1 375 ? 11.436 75.056 -89.642 1.00 85.31 375 SER A N 1
ATOM 2445 C CA . SER A 1 375 ? 10.634 76.228 -89.980 1.00 80.20 375 SER A CA 1
ATOM 2446 C C . SER A 1 375 ? 9.672 76.633 -88.866 1.00 84.31 375 SER A C 1
ATOM 2447 O O . SER A 1 375 ? 9.158 77.749 -88.864 1.00 94.60 375 SER A O 1
ATOM 2450 N N . PHE A 1 376 ? 9.430 75.733 -87.918 1.00 75.28 376 PHE A N 1
ATOM 2451 C CA . PHE A 1 376 ? 8.535 76.045 -86.807 1.00 77.67 376 PHE A CA 1
ATOM 2452 C C . PHE A 1 376 ? 9.115 75.691 -85.438 1.00 78.08 376 PHE A C 1
ATOM 2453 O O . PHE A 1 376 ? 8.379 75.527 -84.466 1.00 81.91 376 PHE A O 1
ATOM 2461 N N . ASP A 1 377 ? 10.437 75.582 -85.369 1.00 69.37 377 ASP A N 1
ATOM 2462 C CA . ASP A 1 377 ? 11.120 75.299 -84.110 1.00 60.80 377 ASP A CA 1
ATOM 2463 C C . ASP A 1 377 ? 10.800 73.911 -83.551 1.00 63.19 377 ASP A C 1
ATOM 2464 O O . ASP A 1 377 ? 10.650 73.737 -82.344 1.00 82.68 377 ASP A O 1
ATOM 2469 N N . TYR A 1 378 ? 10.689 72.934 -84.443 1.00 53.26 378 TYR A N 1
ATOM 2470 C CA . TYR A 1 378 ? 10.590 71.526 -84.063 1.00 67.90 378 TYR A CA 1
ATOM 2471 C C . TYR A 1 378 ? 9.231 71.088 -83.511 1.00 74.68 378 TYR A C 1
ATOM 2472 O O . TYR A 1 378 ? 8.390 71.914 -83.158 1.00 74.09 378 TYR A O 1
ATOM 2481 N N . SER A 1 379 ? 9.031 69.773 -83.456 1.00 68.51 379 SER A N 1
ATOM 2482 C CA . SER A 1 379 ? 7.726 69.189 -83.165 1.00 71.70 379 SER A CA 1
ATOM 2483 C C . SER A 1 379 ? 7.670 68.517 -81.799 1.00 73.47 379 SER A C 1
ATOM 2484 O O . SER A 1 379 ? 6.615 68.050 -81.372 1.00 83.88 379 SER A O 1
ATOM 2487 N N . SER A 1 380 ? 8.808 68.463 -81.120 1.00 62.15 380 SER A N 1
ATOM 2488 C CA . SER A 1 380 ? 8.862 67.886 -79.7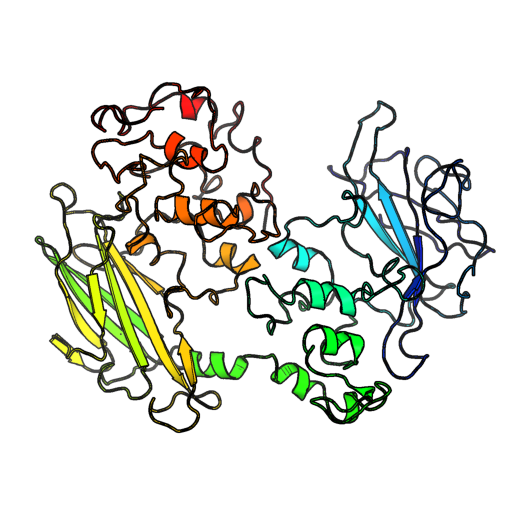83 1.00 67.67 380 SER A CA 1
ATOM 2489 C C . SER A 1 380 ? 9.874 68.610 -78.909 1.00 65.11 380 SER A C 1
ATOM 2490 O O . SER A 1 380 ? 10.871 69.129 -79.405 1.00 69.71 380 SER A O 1
ATOM 2493 N N . ARG A 1 381 ? 9.605 68.644 -77.606 1.00 76.79 381 ARG A N 1
ATOM 2494 C CA . ARG A 1 381 ? 10.529 69.232 -76.639 1.00 87.82 381 ARG A CA 1
ATOM 2495 C C . ARG A 1 381 ? 11.665 68.267 -76.309 1.00 80.62 381 ARG A C 1
ATOM 2496 O O . ARG A 1 381 ? 12.671 68.662 -75.713 1.00 64.39 381 ARG A O 1
ATOM 2504 N N . SER A 1 382 ? 11.500 67.001 -76.684 1.00 56.87 382 SER A N 1
ATOM 2505 C CA . SER A 1 382 ? 12.532 66.002 -76.428 1.00 73.75 382 SER A CA 1
ATOM 2506 C C . SER A 1 382 ? 13.024 65.368 -77.719 1.00 71.12 382 SER A C 1
ATOM 2507 O O . SER A 1 382 ? 12.301 64.613 -78.368 1.00 85.87 382 SER A O 1
ATOM 2510 N N . ALA A 1 383 ? 14.261 65.681 -78.083 1.00 72.43 383 ALA A N 1
ATOM 2511 C CA . ALA A 1 383 ? 14.865 65.131 -79.286 1.00 75.43 383 ALA A CA 1
ATOM 2512 C C . ALA A 1 383 ? 15.181 63.646 -79.119 1.00 69.50 383 ALA A C 1
ATOM 2513 O O . ALA A 1 383 ? 15.484 63.184 -78.019 1.00 71.76 383 ALA A O 1
ATOM 2515 N N . ARG A 1 384 ? 15.095 62.904 -80.218 1.00 58.27 384 ARG A N 1
ATOM 2516 C CA . ARG A 1 384 ? 15.468 61.497 -80.235 1.00 62.05 384 ARG A CA 1
ATOM 2517 C C . ARG A 1 384 ? 16.987 61.403 -80.267 1.00 67.81 384 ARG A C 1
ATOM 2518 O O . ARG A 1 384 ? 17.658 62.385 -80.579 1.00 73.50 384 ARG A O 1
ATOM 2526 N N . SER A 1 385 ? 17.534 60.232 -79.961 1.00 63.91 385 SER A N 1
ATOM 2527 C CA . SER A 1 385 ? 18.986 60.107 -79.861 1.00 73.41 385 SER A CA 1
ATOM 2528 C C . SER A 1 385 ? 19.518 58.677 -79.899 1.00 59.33 385 SER A C 1
ATOM 2529 O O . SER A 1 385 ? 18.770 57.712 -79.761 1.00 79.42 385 SER A O 1
ATOM 2532 N N . ILE A 1 386 ? 20.829 58.567 -80.082 1.00 46.91 386 ILE A N 1
ATOM 2533 C CA . ILE A 1 386 ? 21.526 57.290 -80.045 1.00 63.64 386 ILE A CA 1
ATOM 2534 C C . ILE A 1 386 ? 22.904 57.474 -79.434 1.00 72.39 386 ILE A C 1
ATOM 2535 O O . ILE A 1 386 ? 23.566 58.483 -79.669 1.00 70.10 386 ILE A O 1
ATOM 2540 N N . ARG A 1 387 ? 23.328 56.500 -78.637 1.00 75.27 387 ARG A N 1
ATOM 2541 C CA . ARG A 1 387 ? 24.693 56.469 -78.137 1.00 53.83 387 ARG A CA 1
ATOM 2542 C C . ARG A 1 387 ? 25.513 55.545 -79.029 1.00 46.86 387 ARG A C 1
ATOM 2543 O O . ARG A 1 387 ? 25.417 54.324 -78.916 1.00 45.19 387 ARG A O 1
ATOM 2551 N N . LEU A 1 388 ? 26.316 56.133 -79.913 1.00 40.00 388 LEU A N 1
ATOM 2552 C CA . LEU A 1 388 ? 27.038 55.368 -80.929 1.00 50.77 388 LEU A CA 1
ATOM 2553 C C . LEU A 1 388 ? 27.884 54.225 -80.363 1.00 59.61 388 LEU A C 1
ATOM 2554 O O . LEU A 1 388 ? 27.827 53.103 -80.863 1.00 65.20 388 LEU A O 1
ATOM 2559 N N . PRO A 1 389 ? 28.675 54.499 -79.317 1.00 59.64 389 PRO A N 1
ATOM 2560 C CA . PRO A 1 389 ? 29.468 53.396 -78.772 1.00 66.39 389 PRO A CA 1
ATOM 2561 C C . PRO A 1 389 ? 28.576 52.269 -78.262 1.00 56.19 389 PRO A C 1
ATOM 2562 O O . PRO A 1 389 ? 28.986 51.111 -78.276 1.00 59.65 389 PRO A O 1
ATOM 2566 N N . GLU A 1 390 ? 27.368 52.612 -77.826 1.00 69.33 390 GLU A N 1
ATOM 2567 C CA . GLU A 1 390 ? 26.436 51.630 -77.280 1.00 60.41 390 GLU A CA 1
ATOM 2568 C C . GLU A 1 390 ? 25.576 50.949 -78.343 1.00 68.95 390 GLU A C 1
ATOM 2569 O O . GLU A 1 390 ? 24.541 50.369 -78.015 1.00 92.75 390 GLU A O 1
ATOM 2575 N N . SER A 1 391 ? 25.987 51.011 -79.607 1.00 49.94 391 SER A N 1
ATOM 2576 C CA . SER A 1 391 ? 25.184 50.401 -80.667 1.00 85.24 391 SER A CA 1
ATOM 2577 C C . SER A 1 391 ? 25.961 50.077 -81.940 1.00 73.31 391 SER A C 1
ATOM 2578 O O . SER A 1 391 ? 26.666 50.923 -82.484 1.00 88.42 391 SER A O 1
ATOM 2581 N N . THR A 1 392 ? 25.814 48.841 -82.409 1.00 88.40 392 THR A N 1
ATOM 2582 C CA . THR A 1 392 ? 26.431 48.405 -83.657 1.00 102.03 392 THR A CA 1
ATOM 2583 C C . THR A 1 392 ? 25.707 49.012 -84.858 1.00 84.62 392 THR A C 1
ATOM 2584 O O . THR A 1 392 ? 24.478 49.007 -84.913 1.00 86.13 392 THR A O 1
ATOM 2588 N N . PRO A 1 393 ? 26.474 49.537 -85.824 1.00 68.69 393 PRO A N 1
ATOM 2589 C CA . PRO A 1 393 ? 25.933 50.211 -87.010 1.00 74.40 393 PRO A CA 1
ATOM 2590 C C . PRO A 1 393 ? 25.233 49.280 -88.001 1.00 83.35 393 PRO A C 1
ATOM 2591 O O . PRO A 1 393 ? 25.398 48.061 -87.955 1.00 81.90 393 PRO A O 1
ATOM 2595 N N . ILE A 1 394 ? 24.446 49.879 -88.889 1.00 86.07 394 ILE A N 1
ATOM 2596 C CA . ILE A 1 394 ? 23.778 49.159 -89.962 1.00 76.45 394 ILE A CA 1
ATOM 2597 C C . ILE A 1 394 ? 24.783 48.755 -91.030 1.00 89.36 394 ILE A C 1
ATOM 2598 O O . ILE A 1 394 ? 24.973 47.572 -91.309 1.00 113.11 394 ILE A O 1
ATOM 2603 N N . ALA A 1 395 ? 25.424 49.755 -91.623 1.00 70.14 395 ALA A N 1
ATOM 2604 C CA . ALA A 1 395 ? 26.391 49.529 -92.687 1.00 78.76 395 ALA A CA 1
ATOM 2605 C C . ALA A 1 395 ? 27.592 50.438 -92.492 1.00 92.58 395 ALA A C 1
ATOM 2606 O O . ALA A 1 395 ? 27.479 51.497 -91.879 1.00 102.62 395 ALA A O 1
ATOM 2608 N N . GLY A 1 396 ? 28.746 50.027 -93.003 1.00 78.77 396 GLY A N 1
ATOM 2609 C CA . GLY A 1 396 ? 29.910 50.887 -92.956 1.00 78.86 396 GLY A CA 1
ATOM 2610 C C . GLY A 1 396 ? 31.251 50.191 -93.048 1.00 88.60 396 GLY A C 1
ATOM 2611 O O . GLY A 1 396 ? 31.371 48.989 -92.811 1.00 79.46 396 GLY A O 1
ATOM 2612 N N . SER A 1 397 ? 32.267 50.974 -93.395 1.00 105.16 397 SER A N 1
ATOM 2613 C CA . SER A 1 397 ? 33.645 50.511 -93.417 1.00 110.78 397 SER A CA 1
ATOM 2614 C C . SER A 1 397 ? 34.565 51.706 -93.639 1.00 98.16 397 SER A C 1
ATOM 2615 O O . SER A 1 397 ? 34.145 52.723 -94.188 1.00 117.64 397 SER A O 1
ATOM 2618 N N . ASN A 1 398 ? 35.812 51.585 -93.199 1.00 72.56 398 ASN A N 1
ATOM 2619 C CA . ASN A 1 398 ? 36.814 52.623 -93.430 1.00 79.47 398 ASN A CA 1
ATOM 2620 C C . ASN A 1 398 ? 36.389 54.021 -92.983 1.00 78.16 398 ASN A C 1
ATOM 2621 O O . ASN A 1 398 ? 36.191 54.914 -93.809 1.00 81.00 398 ASN A O 1
ATOM 2626 N N . GLY A 1 399 ? 36.251 54.205 -91.674 1.00 80.85 399 GLY A N 1
ATOM 2627 C CA . GLY A 1 399 ? 36.038 55.524 -91.106 1.00 82.23 399 GLY A CA 1
ATOM 2628 C C . GLY A 1 399 ? 34.658 56.134 -91.264 1.00 88.70 399 GLY A C 1
ATOM 2629 O O . GLY A 1 399 ? 34.445 57.284 -90.882 1.00 100.75 399 GLY A O 1
ATOM 2630 N N . THR A 1 400 ? 33.716 55.377 -91.816 1.00 83.73 400 THR A N 1
ATOM 2631 C CA . THR A 1 400 ? 32.355 55.883 -91.981 1.00 79.86 400 THR A CA 1
ATOM 2632 C C . THR A 1 400 ? 31.294 54.786 -91.856 1.00 70.90 400 THR A C 1
ATOM 2633 O O . THR A 1 400 ? 31.278 53.830 -92.626 1.00 75.88 400 THR A O 1
ATOM 2637 N N . TYR A 1 401 ? 30.402 54.946 -90.882 1.00 60.10 401 TYR A N 1
ATOM 2638 C CA . TYR A 1 401 ? 29.386 53.944 -90.582 1.00 55.73 401 TYR A CA 1
ATOM 2639 C C . TYR A 1 401 ? 28.009 54.580 -90.427 1.00 82.86 401 TYR A C 1
ATOM 2640 O O . TYR A 1 401 ? 27.885 55.697 -89.925 1.00 83.61 401 TYR A O 1
ATOM 2649 N N . SER A 1 402 ? 26.975 53.860 -90.854 1.00 98.29 402 SER A N 1
ATOM 2650 C CA . SER A 1 402 ? 25.604 54.351 -90.766 1.00 67.07 402 SER A CA 1
ATOM 2651 C C . SER A 1 402 ? 24.842 53.782 -89.573 1.00 70.17 402 SER A C 1
ATOM 2652 O O . SER A 1 402 ? 24.968 52.608 -89.233 1.00 73.33 402 SER A O 1
ATOM 2655 N N . TYR A 1 403 ? 24.048 54.640 -88.947 1.00 79.07 403 TYR A N 1
ATOM 2656 C CA . TYR A 1 403 ? 23.147 54.242 -87.882 1.00 72.64 403 TYR A CA 1
ATOM 2657 C C . TYR A 1 403 ? 21.793 54.804 -88.274 1.00 70.99 403 TYR A C 1
ATOM 2658 O O . TYR A 1 403 ? 21.667 55.442 -89.319 1.00 64.60 403 TYR A O 1
ATOM 2667 N N . ASN A 1 404 ? 20.778 54.578 -87.452 1.00 70.20 404 ASN A N 1
ATOM 2668 C CA . ASN A 1 404 ? 19.506 55.251 -87.680 1.00 85.53 404 ASN A CA 1
ATOM 2669 C C . ASN A 1 404 ? 18.767 55.648 -86.404 1.00 64.95 404 ASN A C 1
ATOM 2670 O O . ASN A 1 404 ? 18.654 54.867 -85.462 1.00 67.82 404 ASN A O 1
A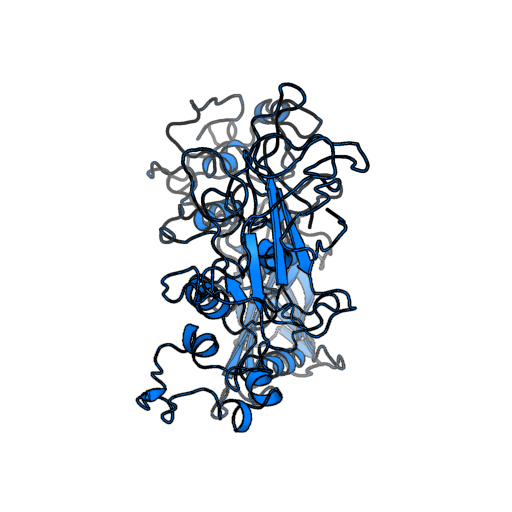TOM 2675 N N . ILE A 1 405 ? 18.296 56.891 -86.384 1.00 65.45 405 ILE A N 1
ATOM 2676 C CA . ILE A 1 405 ? 17.533 57.424 -85.267 1.00 63.81 405 ILE A CA 1
ATOM 2677 C C . ILE A 1 405 ? 16.051 57.348 -85.599 1.00 81.68 405 ILE A C 1
ATOM 2678 O O . ILE A 1 405 ? 15.614 57.879 -86.617 1.00 78.63 405 ILE A O 1
ATOM 2683 N N . SER A 1 406 ? 15.279 56.691 -84.740 1.00 90.41 406 SER A N 1
ATOM 2684 C CA . SER A 1 406 ? 13.857 56.498 -84.998 1.00 95.16 406 SER A CA 1
ATOM 2685 C C . SER A 1 406 ? 12.993 57.047 -83.869 1.00 91.36 406 SER A C 1
ATOM 2686 O O . SER A 1 406 ? 13.466 57.239 -82.750 1.00 93.77 406 SER A O 1
ATOM 2689 N N . GLY A 1 407 ? 11.724 57.298 -84.175 1.00 81.13 407 GLY A N 1
ATOM 2690 C CA . GLY A 1 407 ? 10.782 57.798 -83.190 1.00 81.68 407 GLY A CA 1
ATOM 2691 C C . GLY A 1 407 ? 10.517 59.289 -83.285 1.00 81.38 407 GLY A C 1
ATOM 2692 O O . GLY A 1 407 ? 9.928 59.879 -82.380 1.00 75.75 407 GLY A O 1
ATOM 2693 N N . LEU A 1 408 ? 10.956 59.905 -84.377 1.00 80.64 408 LEU A N 1
ATOM 2694 C CA . LEU A 1 408 ? 10.721 61.330 -84.581 1.00 72.23 408 LEU A CA 1
ATOM 2695 C C . LEU A 1 408 ? 9.264 61.625 -84.904 1.00 87.21 408 LEU A C 1
ATOM 2696 O O . LEU A 1 408 ? 8.554 60.784 -85.452 1.00 90.69 408 LEU A O 1
ATOM 2701 N N . THR A 1 409 ? 8.829 62.832 -84.559 1.00 81.05 409 THR A N 1
ATOM 2702 C CA . THR A 1 409 ? 7.455 63.252 -84.793 1.00 77.44 409 THR A CA 1
ATOM 2703 C C . THR A 1 409 ? 7.353 64.130 -86.034 1.00 80.28 409 THR A C 1
ATOM 2704 O O . THR A 1 409 ? 7.826 65.264 -86.044 1.00 86.49 409 THR A O 1
ATOM 2708 N N . VAL A 1 410 ? 6.736 63.597 -87.082 1.00 76.24 410 VAL A N 1
ATOM 2709 C CA . VAL A 1 410 ? 6.568 64.345 -88.320 1.00 75.64 410 VAL A CA 1
ATOM 2710 C C . VAL A 1 410 ? 5.104 64.701 -88.536 1.00 70.30 410 VAL A C 1
ATOM 2711 O O . VAL A 1 410 ? 4.341 63.900 -89.077 1.00 82.13 410 VAL A O 1
ATOM 2715 N N . PRO A 1 411 ? 4.702 65.906 -88.106 1.00 60.00 411 PRO A N 1
ATOM 2716 C CA . PRO A 1 411 ? 3.331 66.353 -88.372 1.00 72.10 411 PRO A CA 1
ATOM 2717 C C . PRO A 1 411 ? 3.086 66.388 -89.877 1.00 77.91 411 PRO A C 1
ATOM 2718 O O . PRO A 1 411 ? 4.051 66.441 -90.642 1.00 77.37 411 PRO A O 1
ATOM 2722 N N . ALA A 1 412 ? 1.820 66.360 -90.287 1.00 66.06 412 ALA A N 1
ATOM 2723 C CA . ALA A 1 412 ? 1.460 66.121 -91.684 1.00 86.76 412 ALA A CA 1
ATOM 2724 C C . ALA A 1 412 ? 1.981 67.159 -92.679 1.00 99.67 412 ALA A C 1
ATOM 2725 O O . ALA A 1 412 ? 2.821 66.852 -93.529 1.00 89.56 412 ALA A O 1
ATOM 2727 N N . GLY A 1 413 ? 1.474 68.383 -92.571 1.00 82.42 413 GLY A N 1
ATOM 2728 C CA . GLY A 1 413 ? 1.748 69.421 -93.550 1.00 88.08 413 GLY A CA 1
ATOM 2729 C C . GLY A 1 413 ? 3.209 69.802 -93.669 1.00 101.64 413 GLY A C 1
ATOM 2730 O O . GLY A 1 413 ? 3.569 70.709 -94.420 1.00 107.14 413 GLY A O 1
ATOM 2731 N N . THR A 1 414 ? 4.055 69.098 -92.927 1.00 102.82 414 THR A N 1
ATOM 2732 C CA . THR A 1 414 ? 5.464 69.450 -92.826 1.00 100.03 414 THR A CA 1
ATOM 2733 C C . THR A 1 414 ? 6.375 68.344 -93.344 1.00 94.41 414 THR A C 1
ATOM 2734 O O . THR A 1 414 ? 7.409 68.052 -92.744 1.00 65.99 414 THR A O 1
ATOM 2738 N N . GLU A 1 415 ? 5.987 67.731 -94.457 1.00 104.56 415 GLU A N 1
ATOM 2739 C CA . GLU A 1 415 ? 6.764 66.647 -95.047 1.00 87.35 415 GLU A CA 1
ATOM 2740 C C . GLU A 1 415 ? 8.039 67.165 -95.712 1.00 87.83 415 GLU A C 1
ATOM 2741 O O . GLU A 1 415 ? 9.014 66.432 -95.857 1.00 99.86 415 GLU A O 1
ATOM 2747 N N . SER A 1 416 ? 8.025 68.432 -96.114 1.00 85.25 416 SER A N 1
ATOM 2748 C CA . SER A 1 416 ? 9.122 69.004 -96.891 1.00 79.98 416 SER A CA 1
ATOM 2749 C C . SER A 1 416 ? 10.023 69.941 -96.089 1.00 82.27 416 SER A C 1
ATOM 2750 O O . SER A 1 416 ? 10.930 70.560 -96.642 1.00 102.91 416 SER A O 1
ATOM 2753 N N . ASP A 1 417 ? 9.768 70.049 -94.789 1.00 75.61 417 ASP A N 1
ATOM 2754 C CA . ASP A 1 417 ? 10.556 70.925 -93.927 1.00 68.43 417 ASP A CA 1
ATOM 2755 C C . ASP A 1 417 ? 11.952 70.352 -93.689 1.00 60.84 417 ASP A C 1
ATOM 2756 O O . ASP A 1 417 ? 12.355 69.392 -94.345 1.00 87.28 417 ASP A O 1
ATOM 2761 N N . ARG A 1 418 ? 12.692 70.946 -92.760 1.00 65.39 418 ARG A N 1
ATOM 2762 C CA . ARG A 1 418 ? 14.026 70.457 -92.427 1.00 83.35 418 ARG A CA 1
ATOM 2763 C C . ARG A 1 418 ? 14.101 69.994 -90.975 1.00 88.44 418 ARG A C 1
ATOM 2764 O O . ARG A 1 418 ? 13.281 70.387 -90.145 1.00 88.78 418 ARG A O 1
ATOM 2772 N N . GLY A 1 419 ? 15.090 69.158 -90.677 1.00 71.61 419 GLY A N 1
ATOM 2773 C CA . GLY A 1 419 ? 15.311 68.677 -89.325 1.00 70.05 419 GLY A CA 1
ATOM 2774 C C . GLY A 1 419 ? 16.589 69.234 -88.728 1.00 72.34 419 GLY A C 1
ATOM 2775 O O . GLY A 1 419 ? 17.142 70.211 -89.230 1.00 80.20 419 GLY A O 1
ATOM 2776 N N . GLY A 1 420 ? 17.066 68.608 -87.658 1.00 79.81 420 GLY A N 1
ATOM 2777 C CA . GLY A 1 420 ? 18.281 69.055 -87.002 1.00 85.99 420 GLY A CA 1
ATOM 2778 C C . GLY A 1 420 ? 19.025 67.941 -86.292 1.00 75.37 420 GLY A C 1
ATOM 2779 O O . GLY A 1 420 ? 18.424 67.098 -85.631 1.00 57.17 420 GLY A O 1
ATOM 2780 N N . LEU A 1 421 ? 20.346 67.946 -86.429 1.00 67.27 421 LEU A N 1
ATOM 2781 C CA . LEU A 1 421 ? 21.196 66.949 -85.792 1.00 62.74 421 LEU A CA 1
ATOM 2782 C C . LEU A 1 421 ? 22.239 67.635 -84.912 1.00 64.21 421 LEU A C 1
ATOM 2783 O O . LEU A 1 421 ? 22.568 68.800 -85.128 1.00 59.05 421 LEU A O 1
ATOM 2788 N N . ALA A 1 422 ? 22.760 66.917 -83.923 1.00 61.90 422 ALA A N 1
ATOM 2789 C CA . ALA A 1 422 ? 23.763 67.494 -83.032 1.00 59.19 422 ALA A CA 1
ATOM 2790 C C . ALA A 1 422 ? 24.627 66.429 -82.367 1.00 63.52 422 ALA A C 1
ATOM 2791 O O . ALA A 1 422 ? 24.138 65.639 -81.564 1.00 63.33 422 ALA A O 1
ATOM 2793 N N . ILE A 1 423 ? 25.913 66.415 -82.709 1.00 62.56 423 ILE A N 1
ATOM 2794 C CA . ILE A 1 423 ? 26.852 65.479 -82.100 1.00 68.85 423 ILE A CA 1
ATOM 2795 C C . ILE A 1 423 ? 27.237 65.958 -80.702 1.00 61.80 423 ILE A C 1
ATOM 2796 O O . ILE A 1 423 ? 27.265 67.156 -80.427 1.00 63.76 423 ILE A O 1
ATOM 2801 N N . GLN A 1 424 ? 27.545 65.006 -79.830 1.00 53.64 424 GLN A N 1
ATOM 2802 C CA . GLN A 1 424 ? 27.771 65.277 -78.421 1.00 66.16 424 GLN A CA 1
ATOM 2803 C C . GLN A 1 424 ? 28.653 64.165 -77.872 1.00 75.40 424 GLN A C 1
ATOM 2804 O O . GLN A 1 424 ? 28.386 62.991 -78.112 1.00 77.80 424 GLN A O 1
ATOM 2810 N N . GLY A 1 425 ? 29.711 64.518 -77.150 1.00 53.96 425 GLY A N 1
ATOM 2811 C CA . GLY A 1 425 ? 30.646 63.496 -76.718 1.00 61.76 425 GLY A CA 1
ATOM 2812 C C . GLY A 1 425 ? 31.695 63.842 -75.678 1.00 65.79 425 GLY A C 1
ATOM 2813 O O . GLY A 1 425 ? 31.846 64.991 -75.262 1.00 48.09 425 GLY A O 1
ATOM 2814 N N . ARG A 1 426 ? 32.417 62.808 -75.256 1.00 59.80 426 ARG A N 1
ATOM 2815 C CA . ARG A 1 426 ? 33.519 62.933 -74.316 1.00 67.28 426 ARG A CA 1
ATOM 2816 C C . ARG A 1 426 ? 34.592 61.920 -74.711 1.00 60.35 426 ARG A C 1
ATOM 2817 O O . ARG A 1 426 ? 34.281 60.804 -75.123 1.00 49.77 426 ARG A O 1
ATOM 2825 N N . VAL A 1 427 ? 35.856 62.310 -74.596 1.00 55.84 427 VAL A N 1
ATOM 2826 C CA . VAL A 1 427 ? 36.957 61.390 -74.854 1.00 54.70 427 VAL A CA 1
ATOM 2827 C C . VAL A 1 427 ? 37.942 61.436 -73.694 1.00 63.08 427 VAL A C 1
ATOM 2828 O O . VAL A 1 427 ? 38.150 62.487 -73.085 1.00 59.28 427 VAL A O 1
ATOM 2832 N N . CYS A 1 428 ? 38.534 60.290 -73.377 1.00 59.45 428 CYS A N 1
ATOM 2833 C CA . CYS A 1 428 ? 39.520 60.220 -72.307 1.00 72.63 428 CYS A CA 1
ATOM 2834 C C . CYS A 1 428 ? 40.913 60.537 -72.839 1.00 78.94 428 CYS A C 1
ATOM 2835 O O . CYS A 1 428 ? 41.331 60.019 -73.877 1.00 64.16 428 CYS A O 1
ATOM 2838 N N . ALA A 1 429 ? 41.633 61.387 -72.119 1.00 68.85 429 ALA A N 1
ATOM 2839 C CA . ALA A 1 429 ? 42.948 61.820 -72.562 1.00 69.91 429 ALA A CA 1
ATOM 2840 C C . ALA A 1 429 ? 43.912 61.908 -71.394 1.00 58.81 429 ALA A C 1
ATOM 2841 O O . ALA A 1 429 ? 43.501 62.010 -70.241 1.00 46.35 429 ALA A O 1
ATOM 2843 N N . LYS A 1 430 ? 45.201 61.865 -71.705 1.00 66.63 430 LYS A N 1
ATOM 2844 C CA . LYS A 1 430 ? 46.236 62.004 -70.693 1.00 64.71 430 LYS A CA 1
ATOM 2845 C C . LYS A 1 430 ? 47.524 62.475 -71.348 1.00 71.28 430 LYS A C 1
ATOM 2846 O O . LYS A 1 430 ? 47.957 61.916 -72.355 1.00 56.16 430 LYS A O 1
ATOM 2852 N N . ASP A 1 431 ? 48.119 63.516 -70.773 1.00 74.19 431 ASP A N 1
ATOM 2853 C CA . ASP A 1 431 ? 49.357 64.095 -71.288 1.00 70.16 431 ASP A CA 1
ATOM 2854 C C . ASP A 1 431 ? 49.287 64.437 -72.777 1.00 76.26 431 ASP A C 1
ATOM 2855 O O . ASP A 1 431 ? 50.148 64.025 -73.555 1.00 76.26 431 ASP A O 1
ATOM 2860 N N . SER A 1 432 ? 48.253 65.182 -73.162 1.00 61.49 432 SER A N 1
ATOM 2861 C CA . SER A 1 432 ? 48.139 65.736 -74.513 1.00 79.06 432 SER A CA 1
ATOM 2862 C C . SER A 1 432 ? 47.793 64.720 -75.603 1.00 76.34 432 SER A C 1
ATOM 2863 O O . SER A 1 432 ? 47.878 65.031 -76.793 1.00 63.74 432 SER A O 1
ATOM 2866 N N . VAL A 1 433 ? 47.399 63.516 -75.204 1.00 71.95 433 VAL A N 1
ATOM 2867 C CA . VAL A 1 433 ? 47.007 62.494 -76.172 1.00 60.64 433 VAL A CA 1
ATOM 2868 C C . VAL A 1 433 ? 45.821 61.672 -75.681 1.00 55.02 433 VAL A C 1
ATOM 2869 O O . VAL A 1 433 ? 45.542 61.617 -74.484 1.00 59.96 433 VAL A O 1
ATOM 2873 N N . LEU A 1 434 ? 45.120 61.044 -76.620 1.00 54.09 434 LEU A N 1
ATOM 2874 C CA . LEU A 1 434 ? 43.958 60.225 -76.297 1.00 61.59 434 LEU A CA 1
ATOM 2875 C C . LEU A 1 434 ? 44.376 58.844 -75.801 1.00 73.83 434 LEU A C 1
ATOM 2876 O O . LEU A 1 434 ? 45.325 58.248 -76.310 1.00 48.52 434 LEU A O 1
ATOM 2881 N N . VAL A 1 435 ? 43.651 58.333 -74.813 1.00 75.30 435 VAL A N 1
ATOM 2882 C CA . VAL A 1 435 ? 44.015 57.075 -74.179 1.00 59.18 435 VAL A CA 1
ATOM 2883 C C . VAL A 1 435 ? 42.778 56.248 -73.852 1.00 66.68 435 VAL A C 1
ATOM 2884 O O . VAL A 1 435 ? 41.672 56.783 -73.765 1.00 56.37 435 VAL A O 1
ATOM 2888 N N . ASP A 1 436 ? 42.970 54.943 -73.677 1.00 70.55 436 ASP A N 1
ATOM 2889 C CA . ASP A 1 436 ? 41.885 54.062 -73.261 1.00 57.77 436 ASP A CA 1
ATOM 2890 C C . ASP A 1 436 ? 41.238 54.638 -72.011 1.00 65.78 436 ASP A C 1
ATOM 2891 O O . ASP A 1 436 ? 41.922 54.970 -71.047 1.00 62.56 436 ASP A O 1
ATOM 2896 N N . CYS A 1 437 ? 39.917 54.754 -72.034 1.00 77.04 437 CYS A N 1
ATOM 2897 C CA . CYS A 1 437 ? 39.184 55.360 -70.929 1.00 53.39 437 CYS A CA 1
ATOM 2898 C C . CYS A 1 437 ? 39.402 54.642 -69.601 1.00 66.11 437 CYS A C 1
ATOM 2899 O O . CYS A 1 437 ? 38.910 55.081 -68.563 1.00 87.48 437 CYS A O 1
ATOM 2902 N N . SER A 1 438 ? 40.145 53.543 -69.637 1.00 79.48 438 SER A N 1
ATOM 2903 C CA . SER A 1 438 ? 40.427 52.776 -68.433 1.00 70.26 438 SER A CA 1
ATOM 2904 C C . SER A 1 438 ? 41.869 52.935 -67.952 1.00 69.30 438 SER A C 1
ATOM 2905 O O . SER A 1 438 ? 42.293 52.247 -67.028 1.00 78.71 438 SER A O 1
ATOM 2908 N N . THR A 1 439 ? 42.624 53.830 -68.582 1.00 72.91 439 THR A N 1
ATOM 2909 C CA . THR A 1 439 ? 44.006 54.068 -68.170 1.00 82.93 439 THR A CA 1
ATOM 2910 C C . THR A 1 439 ? 44.051 54.884 -66.885 1.00 80.01 439 THR A C 1
ATOM 2911 O O . THR A 1 439 ? 43.162 55.696 -66.628 1.00 60.21 439 THR A O 1
ATOM 2915 N N . GLU A 1 440 ? 45.091 54.666 -66.084 1.00 92.73 440 GLU A N 1
ATOM 2916 C CA . GLU A 1 440 ? 45.239 55.356 -64.806 1.00 93.41 440 GLU A CA 1
ATOM 2917 C C . GLU A 1 440 ? 45.422 56.857 -64.994 1.00 79.83 440 GLU A C 1
ATOM 2918 O O . GLU A 1 440 ? 46.126 57.299 -65.902 1.00 93.23 440 GLU A O 1
ATOM 2924 N N . LEU A 1 441 ? 44.789 57.636 -64.125 1.00 68.42 441 LEU A N 1
ATOM 2925 C CA . LEU A 1 441 ? 44.916 59.090 -64.162 1.00 97.44 441 LEU A CA 1
ATOM 2926 C C . LEU A 1 441 ? 44.520 59.677 -65.514 1.00 91.24 441 LEU A C 1
ATOM 2927 O O . LEU A 1 441 ? 45.026 60.725 -65.924 1.00 53.40 441 LEU A O 1
ATOM 2932 N N . ALA A 1 442 ? 43.624 58.989 -66.210 1.00 68.13 442 ALA A N 1
ATOM 2933 C CA . ALA A 1 442 ? 43.040 59.533 -67.422 1.00 64.56 442 ALA A CA 1
ATOM 2934 C C . ALA A 1 442 ? 42.045 60.616 -67.030 1.00 76.60 442 ALA A C 1
ATOM 2935 O O . ALA A 1 442 ? 41.487 60.584 -65.934 1.00 97.60 442 ALA A O 1
ATOM 2937 N N . GLU A 1 443 ? 41.828 61.576 -67.921 1.00 60.78 443 GLU A N 1
ATOM 2938 C CA . GLU A 1 443 ? 40.859 62.636 -67.675 1.00 64.41 443 GLU A CA 1
ATOM 2939 C C . GLU A 1 443 ? 39.834 62.682 -68.803 1.00 69.44 443 GLU A C 1
ATOM 2940 O O . GLU A 1 443 ? 40.173 62.483 -69.969 1.00 72.62 443 GLU A O 1
ATOM 2946 N N . VAL A 1 444 ? 38.578 62.935 -68.449 1.00 70.99 444 VAL A N 1
ATOM 2947 C CA . VAL A 1 444 ? 37.497 62.949 -69.429 1.00 71.22 444 VAL A CA 1
ATOM 2948 C C . VAL A 1 444 ? 37.240 64.349 -69.981 1.00 68.10 444 VAL A C 1
ATOM 2949 O O . VAL A 1 444 ? 36.710 65.214 -69.284 1.00 59.38 444 VAL A O 1
ATOM 2953 N N . LEU A 1 445 ? 37.617 64.567 -71.236 1.00 59.25 445 LEU A N 1
ATOM 2954 C CA . LEU A 1 445 ? 37.396 65.855 -71.879 1.00 55.48 445 LEU A CA 1
ATOM 2955 C C . LEU A 1 445 ? 36.065 65.864 -72.616 1.00 62.88 445 LEU A C 1
ATOM 2956 O O . LEU A 1 445 ? 35.481 64.813 -72.861 1.00 76.91 445 LEU A O 1
ATOM 2961 N N . VAL A 1 446 ? 35.583 67.053 -72.959 1.00 51.03 446 VAL A N 1
ATOM 2962 C CA . VAL A 1 446 ? 34.319 67.176 -73.673 1.00 55.32 446 VAL A CA 1
ATOM 2963 C C . VAL A 1 446 ? 34.512 67.661 -75.107 1.00 53.16 446 VAL A C 1
ATOM 2964 O O . VAL A 1 446 ? 35.017 68.754 -75.349 1.00 54.56 446 VAL A O 1
ATOM 2968 N N . ILE A 1 447 ? 34.107 66.818 -76.048 1.00 47.77 447 ILE A N 1
ATOM 2969 C CA . ILE A 1 447 ? 34.043 67.172 -77.458 1.00 60.58 447 ILE A CA 1
ATOM 2970 C C . ILE A 1 447 ? 33.352 68.522 -77.658 1.00 58.23 447 ILE A C 1
ATOM 2971 O O . ILE A 1 447 ? 32.376 68.836 -76.975 1.00 52.36 447 ILE A O 1
ATOM 2976 N N . LYS A 1 448 ? 33.864 69.329 -78.582 1.00 30.12 448 LYS A N 1
ATOM 2977 C CA . LYS A 1 448 ? 33.106 70.485 -79.049 1.00 51.29 448 LYS A CA 1
ATOM 2978 C C . LYS A 1 448 ? 31.892 69.983 -79.827 1.00 63.07 448 LYS A C 1
ATOM 2979 O O . LYS A 1 448 ? 32.034 69.433 -80.921 1.00 58.18 448 LYS A O 1
ATOM 2985 N N . SER A 1 449 ? 30.702 70.160 -79.260 1.00 68.23 449 SER A N 1
ATOM 2986 C CA . SER A 1 449 ? 29.474 69.750 -79.935 1.00 83.10 449 SER A CA 1
ATOM 2987 C C . SER A 1 449 ? 29.341 70.455 -81.282 1.00 78.79 449 SER A C 1
ATOM 2988 O O . SER A 1 449 ? 29.994 71.469 -81.524 1.00 92.75 449 SER A O 1
ATOM 2991 N N . SER A 1 450 ? 28.491 69.918 -82.152 1.00 51.95 450 SER A N 1
ATOM 2992 C CA . SER A 1 450 ? 28.253 70.512 -83.462 1.00 55.95 450 SER A CA 1
ATOM 2993 C C . SER A 1 450 ? 26.921 70.042 -84.025 1.00 69.65 450 SER A C 1
ATOM 2994 O O . SER A 1 450 ? 26.374 69.031 -83.584 1.00 51.79 450 SER A O 1
ATOM 2997 N N . HIS A 1 451 ? 26.407 70.775 -85.007 1.00 78.57 451 HIS A N 1
ATOM 2998 C CA . HIS A 1 451 ? 25.100 70.467 -85.574 1.00 68.04 451 HIS A CA 1
ATOM 2999 C C . HIS A 1 451 ? 25.086 70.540 -87.096 1.00 67.74 451 HIS A C 1
ATOM 3000 O O . HIS A 1 451 ? 25.604 71.482 -87.692 1.00 85.63 451 HIS A O 1
ATOM 3007 N N . SER A 1 452 ? 24.492 69.528 -87.716 1.00 59.20 452 SER A N 1
ATOM 3008 C CA . SER A 1 452 ? 24.197 69.569 -89.139 1.00 73.65 452 SER A CA 1
ATOM 3009 C C . SER A 1 452 ? 22.703 69.809 -89.288 1.00 74.17 452 SER A C 1
ATOM 3010 O O . SER A 1 452 ? 21.929 69.486 -88.388 1.00 68.50 452 SER A O 1
ATOM 3013 N N . TYR A 1 453 ? 22.285 70.387 -90.408 1.00 81.14 453 TYR A N 1
ATOM 3014 C CA . TYR A 1 453 ? 20.854 70.548 -90.636 1.00 70.91 453 TYR A CA 1
ATOM 3015 C C . TYR A 1 453 ? 20.290 69.556 -91.644 1.00 77.89 453 TYR A C 1
ATOM 3016 O O . TYR A 1 453 ? 20.928 69.211 -92.637 1.00 72.64 453 TYR A O 1
ATOM 3025 N N . PHE A 1 454 ? 19.076 69.108 -91.353 1.00 107.73 454 PHE A N 1
ATOM 3026 C CA . PHE A 1 454 ? 18.517 67.893 -91.921 1.00 91.07 454 PHE A CA 1
ATOM 3027 C C . PHE A 1 454 ? 17.573 68.175 -93.082 1.00 102.01 454 PHE A C 1
ATOM 3028 O O . PHE A 1 454 ? 16.988 69.252 -93.175 1.00 136.08 454 PHE A O 1
ATOM 3036 N N . ASN A 1 455 ? 17.426 67.194 -93.963 1.00 101.82 455 ASN A N 1
ATOM 3037 C CA . ASN A 1 455 ? 16.432 67.252 -95.027 1.00 95.02 455 ASN A CA 1
ATOM 3038 C C . ASN A 1 455 ? 15.997 65.845 -95.420 1.00 71.62 455 ASN A C 1
ATOM 3039 O O . ASN A 1 455 ? 16.814 64.929 -95.478 1.00 109.08 455 ASN A O 1
ATOM 3044 N N . MET A 1 456 ? 14.710 65.683 -95.691 1.00 63.39 456 MET A N 1
ATOM 3045 C CA . MET A 1 456 ? 14.120 64.363 -95.882 1.00 78.95 456 MET A CA 1
ATOM 3046 C C . MET A 1 456 ? 14.963 63.474 -96.789 1.00 78.44 456 MET A C 1
ATOM 3047 O O . MET A 1 456 ? 14.952 62.250 -96.655 1.00 68.10 456 MET A O 1
ATOM 3052 N N . SER A 1 457 ? 15.700 64.096 -97.705 1.00 88.99 457 SER A N 1
ATOM 3053 C CA . SER A 1 457 ? 16.483 63.356 -98.689 1.00 91.53 457 SER A CA 1
ATOM 3054 C C . SER A 1 457 ? 17.989 63.371 -98.418 1.00 85.33 457 SER A C 1
ATOM 3055 O O . SER A 1 457 ? 18.664 62.363 -98.613 1.00 76.19 457 SER A O 1
ATOM 3058 N N . ALA A 1 458 ? 18.515 64.507 -97.969 1.00 74.83 458 ALA A N 1
ATOM 3059 C CA . ALA A 1 458 ? 19.952 64.629 -97.726 1.00 72.56 458 ALA A CA 1
ATOM 3060 C C . ALA A 1 458 ? 20.317 65.901 -96.962 1.00 72.57 458 ALA A C 1
ATOM 3061 O O . ALA A 1 458 ? 19.521 66.832 -96.874 1.00 88.96 458 ALA A O 1
ATOM 3063 N N . LEU A 1 459 ? 21.529 65.938 -96.417 1.00 71.54 459 LEU A N 1
ATOM 3064 C CA . LEU A 1 459 ? 21.990 67.104 -95.669 1.00 71.59 459 LEU A CA 1
ATOM 3065 C C . LEU A 1 459 ? 21.755 68.390 -96.448 1.00 78.03 459 LEU A C 1
ATOM 3066 O O . LEU A 1 459 ? 21.835 68.411 -97.676 1.00 91.90 459 LEU A O 1
ATOM 3071 N N . THR A 1 460 ? 21.469 69.463 -95.722 1.00 81.70 460 THR A N 1
ATOM 3072 C CA . THR A 1 460 ? 21.310 70.778 -96.321 1.00 79.32 460 THR A CA 1
ATOM 3073 C C . THR A 1 460 ? 22.174 71.776 -95.557 1.00 73.70 460 THR A C 1
ATOM 3074 O O . THR A 1 460 ? 22.498 71.561 -94.390 1.00 90.46 460 THR A O 1
ATOM 3078 N N . THR A 1 461 ? 22.553 72.863 -96.218 1.00 78.82 461 THR A N 1
ATOM 3079 C CA . THR A 1 461 ? 23.418 73.859 -95.597 1.00 86.75 461 THR A CA 1
ATOM 3080 C C . THR A 1 461 ? 22.627 75.051 -95.067 1.00 84.13 461 THR A C 1
ATOM 3081 O O . THR A 1 461 ? 23.165 75.883 -94.339 1.00 89.94 461 THR A O 1
ATOM 3085 N N . THR A 1 462 ? 21.352 75.130 -95.437 1.00 87.72 462 THR A N 1
ATOM 3086 C CA . THR A 1 462 ? 20.515 76.267 -95.061 1.00 108.54 462 THR A CA 1
ATOM 3087 C C . THR A 1 462 ? 20.029 76.169 -93.617 1.00 107.61 462 THR A C 1
ATOM 3088 O O . THR A 1 462 ? 20.372 77.009 -92.783 1.00 93.36 462 THR A O 1
ATOM 3092 N N . GLY A 1 463 ? 19.219 75.151 -93.336 1.00 90.79 463 GLY A N 1
ATOM 3093 C CA . GLY A 1 463 ? 18.761 74.873 -91.985 1.00 98.08 463 GLY A CA 1
ATOM 3094 C C . GLY A 1 463 ? 17.889 75.915 -91.301 1.00 98.04 463 GLY A C 1
ATOM 3095 O O . GLY A 1 463 ? 17.317 76.802 -91.938 1.00 70.44 463 GLY A O 1
ATOM 3096 N N . ARG A 1 464 ? 17.784 75.780 -89.981 1.00 98.41 464 ARG A N 1
ATOM 3097 C CA . ARG A 1 464 ? 17.005 76.682 -89.138 1.00 83.96 464 ARG A CA 1
ATOM 3098 C C . ARG A 1 464 ? 17.666 78.053 -89.041 1.00 78.32 464 ARG A C 1
ATOM 3099 O O . ARG A 1 464 ? 18.886 78.168 -89.140 1.00 66.98 464 ARG A O 1
ATOM 3107 N N . ARG A 1 465 ? 16.856 79.089 -88.840 1.00 95.02 465 ARG A N 1
ATOM 3108 C CA . ARG A 1 465 ? 17.359 80.461 -88.812 1.00 79.05 465 ARG A CA 1
ATOM 3109 C C . ARG A 1 465 ? 18.458 80.630 -87.777 1.00 72.38 465 ARG A C 1
ATOM 3110 O O . ARG A 1 465 ? 18.488 79.920 -86.772 1.00 78.94 465 ARG A O 1
ATOM 3118 N N . GLU A 1 466 ? 19.365 81.567 -88.039 1.00 84.63 466 GLU A N 1
ATOM 3119 C CA . GLU A 1 466 ? 20.424 81.905 -87.095 1.00 87.91 466 GLU A CA 1
ATOM 3120 C C . GLU A 1 466 ? 20.037 83.142 -86.292 1.00 100.76 466 GLU A C 1
ATOM 3121 O O . GLU A 1 466 ? 19.995 84.251 -86.824 1.00 105.39 466 GLU A O 1
ATOM 3127 N N . VAL A 1 467 ? 19.752 82.946 -85.011 1.00 102.18 467 VAL A N 1
ATOM 3128 C CA . VAL A 1 467 ? 19.344 84.042 -84.144 1.00 111.65 467 VAL A CA 1
ATOM 3129 C C . VAL A 1 467 ? 20.545 84.607 -83.390 1.00 136.74 467 VAL A C 1
ATOM 3130 O O . VAL A 1 467 ? 20.607 85.802 -83.102 1.00 154.35 467 VAL A O 1
ATOM 3134 N N . ILE A 1 468 ? 21.498 83.736 -83.073 1.00 127.13 468 ILE A N 1
ATOM 3135 C CA . ILE A 1 468 ? 22.715 84.138 -82.379 1.00 114.34 468 ILE A CA 1
ATOM 3136 C C . ILE A 1 468 ? 23.908 83.391 -82.955 1.00 102.91 468 ILE A C 1
ATOM 3137 O O . ILE A 1 468 ? 23.815 82.780 -84.020 1.00 108.53 468 ILE A O 1
ATOM 3142 N N . SER A 1 469 ? 25.027 83.436 -82.242 1.00 68.13 469 SER A N 1
ATOM 3143 C CA . SER A 1 469 ? 26.235 82.762 -82.693 1.00 90.72 469 SER A CA 1
ATOM 3144 C C . SER A 1 469 ? 27.108 82.353 -81.515 1.00 90.71 469 SER A C 1
ATOM 3145 O O . SER A 1 469 ? 27.092 82.997 -80.466 1.00 69.43 469 SER A O 1
ATOM 3148 N N . ASN A 1 470 ? 27.859 81.270 -81.691 1.00 78.13 470 ASN A N 1
ATOM 3149 C CA . ASN A 1 470 ? 28.840 80.864 -80.697 1.00 83.46 470 ASN A CA 1
ATOM 3150 C C . ASN A 1 470 ? 29.835 81.993 -80.483 1.00 81.87 470 ASN A C 1
ATOM 3151 O O . ASN A 1 470 ? 30.401 82.145 -79.403 1.00 82.52 470 ASN A O 1
ATOM 3156 N N . ALA A 1 471 ? 30.034 82.787 -81.529 1.00 72.62 471 ALA A N 1
ATOM 3157 C CA . ALA A 1 471 ? 30.929 83.932 -81.467 1.00 87.38 471 ALA A CA 1
ATOM 3158 C C . ALA A 1 471 ? 30.470 84.922 -80.404 1.00 84.87 471 ALA A C 1
ATOM 3159 O O . ALA A 1 471 ? 31.232 85.285 -79.507 1.00 70.33 471 ALA A O 1
ATOM 3161 N N . LYS A 1 472 ? 29.215 85.349 -80.511 1.00 81.95 472 LYS A N 1
ATOM 3162 C CA . LYS A 1 472 ? 28.662 86.364 -79.620 1.00 76.64 472 LYS A CA 1
ATOM 3163 C C . LYS A 1 472 ? 28.620 85.917 -78.159 1.00 83.63 472 LYS A C 1
ATOM 3164 O O . LYS A 1 472 ? 28.817 86.724 -77.254 1.00 86.29 472 LYS A O 1
ATOM 3170 N N . CYS A 1 473 ? 28.354 84.635 -77.931 1.00 72.11 473 CYS A N 1
ATOM 3171 C CA . CYS A 1 473 ? 28.258 84.113 -76.572 1.00 61.38 473 CYS A CA 1
ATOM 3172 C C . CYS A 1 473 ? 29.631 83.934 -75.941 1.00 73.04 473 CYS A C 1
ATOM 3173 O O . CYS A 1 473 ? 29.780 84.027 -74.724 1.00 76.63 473 CYS A O 1
ATOM 3176 N N . ALA A 1 474 ? 30.631 83.665 -76.774 1.00 98.74 474 ALA A N 1
ATOM 3177 C CA . ALA A 1 474 ? 31.980 83.403 -76.289 1.00 79.98 474 ALA A CA 1
ATOM 3178 C C . ALA A 1 474 ? 32.596 84.644 -75.659 1.00 87.79 474 ALA A C 1
ATOM 3179 O O . ALA A 1 474 ? 33.489 84.543 -74.819 1.00 95.66 474 ALA A O 1
ATOM 3181 N N . SER A 1 475 ? 32.110 85.814 -76.065 1.00 90.36 475 SER A N 1
ATOM 3182 C CA . SER A 1 475 ? 32.626 87.078 -75.547 1.00 99.63 475 SER A CA 1
ATOM 3183 C C . SER A 1 475 ? 32.462 87.176 -74.032 1.00 93.47 475 SER A C 1
ATOM 3184 O O . SER A 1 475 ? 32.955 88.110 -73.403 1.00 108.73 475 SER A O 1
ATOM 3187 N N . CYS A 1 476 ? 31.765 86.203 -73.455 1.00 86.88 476 CYS A N 1
ATOM 3188 C CA . CYS A 1 476 ? 31.664 86.078 -72.008 1.00 94.65 476 CYS A CA 1
ATOM 3189 C C . CYS A 1 476 ? 31.974 84.649 -71.583 1.00 99.89 476 CYS A C 1
ATOM 3190 O O . CYS A 1 476 ? 32.691 84.422 -70.609 1.00 114.90 476 CYS A O 1
ATOM 3193 N N . HIS A 1 477 ? 31.435 83.688 -72.328 1.00 81.81 477 HIS A N 1
ATOM 3194 C CA . HIS A 1 477 ? 31.545 82.278 -71.969 1.00 82.12 477 HIS A CA 1
ATOM 3195 C C . HIS A 1 477 ? 32.757 81.573 -72.570 1.00 76.45 477 HIS A C 1
ATOM 3196 O O . HIS A 1 477 ? 33.304 80.651 -71.970 1.00 65.90 477 HIS A O 1
ATOM 3203 N N . GLY A 1 478 ? 33.173 82.004 -73.753 1.00 69.15 478 GLY A N 1
ATOM 3204 C CA . GLY A 1 478 ? 34.245 81.331 -74.457 1.00 59.85 478 GLY A CA 1
ATOM 3205 C C . GLY A 1 478 ? 33.694 80.396 -75.514 1.00 93.18 478 GLY A C 1
ATOM 3206 O O . GLY A 1 478 ? 32.510 80.058 -75.503 1.00 117.72 478 GLY A O 1
ATOM 3207 N N . ASP A 1 479 ? 34.559 79.975 -76.428 1.00 89.67 479 ASP A N 1
ATOM 3208 C CA . ASP A 1 479 ? 34.142 79.177 -77.571 1.00 83.14 479 ASP A CA 1
ATOM 3209 C C . ASP A 1 479 ? 34.873 77.844 -77.591 1.00 90.79 479 ASP A C 1
ATOM 3210 O O . ASP A 1 479 ? 36.044 77.787 -77.967 1.00 123.69 479 ASP A O 1
ATOM 3215 N N . GLN A 1 480 ? 34.199 76.772 -77.179 1.00 72.36 480 GLN A N 1
ATOM 3216 C CA . GLN A 1 480 ? 32.846 76.827 -76.637 1.00 60.18 480 GLN A CA 1
ATOM 3217 C C . GLN A 1 480 ? 32.855 76.125 -75.282 1.00 74.35 480 GLN A C 1
ATOM 3218 O O . GLN A 1 480 ? 32.454 74.965 -75.180 1.00 71.64 480 GLN A O 1
ATOM 3224 N N . GLN A 1 481 ? 33.313 76.826 -74.247 1.00 76.68 481 GLN A N 1
ATOM 3225 C CA . GLN A 1 481 ? 33.550 76.211 -72.936 1.00 87.45 481 GLN A CA 1
ATOM 3226 C C . GLN A 1 481 ? 32.316 75.961 -72.061 1.00 77.46 481 GLN A C 1
ATOM 3227 O O . GLN A 1 481 ? 32.309 75.032 -71.253 1.00 84.05 481 GLN A O 1
ATOM 3233 N N . LEU A 1 482 ? 31.286 76.788 -72.198 1.00 71.51 482 LEU A N 1
ATOM 3234 C CA . LEU A 1 482 ? 30.083 76.602 -71.391 1.00 66.91 482 LEU A CA 1
ATOM 3235 C C . LEU A 1 482 ? 29.426 75.255 -71.691 1.00 53.54 482 LEU A C 1
ATOM 3236 O O . LEU A 1 482 ? 28.900 75.043 -72.782 1.00 55.39 482 LEU A O 1
ATOM 3241 N N . ASN A 1 483 ? 29.468 74.347 -70.719 1.00 48.69 483 ASN A N 1
ATOM 3242 C CA . ASN A 1 483 ? 28.877 73.019 -70.873 1.00 57.26 483 ASN A CA 1
ATOM 3243 C C . ASN A 1 483 ? 27.692 72.788 -69.946 1.00 71.21 483 ASN A C 1
ATOM 3244 O O . ASN A 1 483 ? 27.836 72.826 -68.724 1.00 77.97 483 ASN A O 1
ATOM 3249 N N . ILE A 1 484 ? 26.526 72.533 -70.530 1.00 79.37 484 ILE A N 1
ATOM 3250 C CA . ILE A 1 484 ? 25.353 72.161 -69.751 1.00 68.82 484 ILE A CA 1
ATOM 3251 C C . ILE A 1 484 ? 25.005 70.705 -70.021 1.00 70.53 484 ILE A C 1
ATOM 3252 O O . ILE A 1 484 ? 25.328 70.170 -71.082 1.00 64.26 484 ILE A O 1
ATOM 3257 N N . HIS A 1 485 ? 24.354 70.065 -69.056 1.00 58.87 485 HIS A N 1
ATOM 3258 C CA . HIS A 1 485 ? 23.971 68.668 -69.200 1.00 61.53 485 HIS A CA 1
ATOM 3259 C C . HIS A 1 485 ? 25.185 67.784 -69.474 1.00 60.34 485 HIS A C 1
ATOM 3260 O O . HIS A 1 485 ? 25.064 66.710 -70.056 1.00 79.27 485 HIS A O 1
ATOM 3267 N N . GLY A 1 486 ? 26.358 68.252 -69.061 1.00 63.27 486 GLY A N 1
ATOM 3268 C CA . GLY A 1 486 ? 27.569 67.455 -69.126 1.00 54.68 486 GLY A CA 1
ATOM 3269 C C . GLY A 1 486 ? 28.438 67.676 -70.346 1.00 61.31 486 GLY A C 1
ATOM 3270 O O . GLY A 1 486 ? 29.637 67.930 -70.220 1.00 60.86 486 GLY A O 1
ATOM 3271 N N . ALA A 1 487 ? 27.836 67.596 -71.528 1.00 67.19 487 ALA A N 1
ATOM 3272 C CA . ALA A 1 487 ? 28.604 67.600 -72.770 1.00 56.81 487 ALA A CA 1
ATOM 3273 C C . ALA A 1 487 ? 28.022 68.515 -73.848 1.00 46.11 487 ALA A C 1
ATOM 3274 O O . ALA A 1 487 ? 28.639 68.719 -74.894 1.00 61.87 487 ALA A O 1
ATOM 3276 N N . ARG A 1 488 ? 26.838 69.059 -73.598 1.00 52.05 488 ARG A N 1
ATOM 3277 C CA . ARG A 1 488 ? 26.208 69.958 -74.558 1.00 68.74 488 ARG A CA 1
ATOM 3278 C C . ARG A 1 488 ? 26.779 71.374 -74.453 1.00 68.13 488 ARG A C 1
ATOM 3279 O O . ARG A 1 488 ? 26.770 71.976 -73.380 1.00 73.29 488 ARG A O 1
ATOM 3287 N N . ASN A 1 489 ? 27.263 71.907 -75.572 1.00 55.47 489 ASN A N 1
ATOM 3288 C CA . ASN A 1 489 ? 27.916 73.213 -75.571 1.00 63.39 489 ASN A CA 1
ATOM 3289 C C . ASN A 1 489 ? 27.760 74.010 -76.869 1.00 80.41 489 ASN A C 1
ATOM 3290 O O . ASN A 1 489 ? 28.346 75.082 -77.016 1.00 86.70 489 ASN A O 1
ATOM 3295 N N . ASP A 1 490 ? 26.981 73.484 -77.808 1.00 78.88 490 ASP A N 1
ATOM 3296 C CA . ASP A 1 490 ? 26.670 74.213 -79.034 1.00 82.68 490 ASP A CA 1
ATOM 3297 C C . ASP A 1 490 ? 25.459 75.111 -78.807 1.00 103.49 490 ASP A C 1
ATOM 3298 O O . ASP A 1 490 ? 24.434 74.666 -78.293 1.00 130.25 490 ASP A O 1
ATOM 3303 N N . LEU A 1 491 ? 25.581 76.375 -79.196 1.00 90.06 491 LEU A N 1
ATOM 3304 C CA . LEU A 1 491 ? 24.516 77.345 -78.976 1.00 75.06 491 LEU A CA 1
ATOM 3305 C C . LEU A 1 491 ? 23.923 77.824 -80.299 1.00 87.82 491 LEU A C 1
ATOM 3306 O O . LEU A 1 491 ? 22.810 78.344 -80.336 1.00 115.93 491 LEU A O 1
ATOM 3311 N N . ALA A 1 492 ? 24.676 77.649 -81.380 1.00 83.62 492 ALA A N 1
ATOM 3312 C CA . ALA A 1 492 ? 24.189 77.966 -82.719 1.00 87.61 492 ALA A CA 1
ATOM 3313 C C . ALA A 1 492 ? 23.156 76.935 -83.153 1.00 80.56 492 ALA A C 1
ATOM 3314 O O . ALA A 1 492 ? 22.606 77.009 -84.251 1.00 100.20 492 ALA A O 1
ATOM 3316 N N . GLY A 1 493 ? 22.908 75.969 -82.276 1.00 83.92 493 GLY A N 1
ATOM 3317 C CA . GLY A 1 493 ? 21.954 74.904 -82.518 1.00 86.09 493 GLY A CA 1
ATOM 3318 C C . GLY A 1 493 ? 21.972 73.985 -81.316 1.00 95.88 493 GLY A C 1
ATOM 3319 O O . GLY A 1 493 ? 22.441 74.375 -80.249 1.00 120.78 493 GLY A O 1
ATOM 3320 N N . GLN A 1 494 ? 21.469 72.768 -81.484 1.00 67.50 494 GLN A N 1
ATOM 3321 C CA . GLN A 1 494 ? 21.491 71.772 -80.412 1.00 77.69 494 GLN A CA 1
ATOM 3322 C C . GLN A 1 494 ? 20.553 72.105 -79.255 1.00 86.26 494 GLN A C 1
ATOM 3323 O O . GLN A 1 494 ? 19.624 71.353 -78.967 1.00 99.03 494 GLN A O 1
ATOM 3329 N N . CYS A 1 495 ? 20.803 73.227 -78.590 1.00 66.92 495 CYS A N 1
ATOM 3330 C CA . CYS A 1 495 ? 19.989 73.638 -77.454 1.00 68.15 495 CYS A CA 1
ATOM 3331 C C . CYS A 1 495 ? 18.521 73.702 -77.839 1.00 78.29 495 CYS A C 1
ATOM 3332 O O . CYS A 1 495 ? 17.651 73.284 -77.077 1.00 80.42 495 CYS A O 1
ATOM 3335 N N . GLN A 1 496 ? 18.257 74.225 -79.032 1.00 92.47 496 GLN A N 1
ATOM 3336 C CA . GLN A 1 496 ? 16.894 74.413 -79.522 1.00 88.62 496 GLN A CA 1
ATOM 3337 C C . GLN A 1 496 ? 16.242 73.105 -79.963 1.00 77.03 496 GLN A C 1
ATOM 3338 O O . GLN A 1 496 ? 15.036 73.054 -80.194 1.00 72.82 496 GLN A O 1
ATOM 3344 N N . LEU A 1 497 ? 17.041 72.052 -80.092 1.00 84.98 497 LEU A N 1
ATOM 3345 C CA . LEU A 1 497 ? 16.509 70.733 -80.412 1.00 78.58 497 LEU A CA 1
ATOM 3346 C C . LEU A 1 497 ? 15.589 70.267 -79.293 1.00 76.82 497 LEU A C 1
ATOM 3347 O O . LEU A 1 497 ? 14.733 69.409 -79.492 1.00 89.50 497 LEU A O 1
ATOM 3352 N N . CYS A 1 498 ? 15.779 70.840 -78.112 1.00 70.57 498 CYS A N 1
ATOM 3353 C CA . CYS A 1 498 ? 14.953 70.510 -76.961 1.00 66.57 498 CYS A CA 1
ATOM 3354 C C . CYS A 1 498 ? 14.290 71.760 -76.392 1.00 75.83 498 CYS A C 1
ATOM 3355 O O . CYS A 1 498 ? 13.106 71.747 -76.057 1.00 77.69 498 CYS A O 1
ATOM 3358 N N . HIS A 1 499 ? 15.059 72.839 -76.292 1.00 74.26 499 HIS A N 1
ATOM 3359 C CA . HIS A 1 499 ? 14.537 74.109 -75.799 1.00 70.68 499 HIS A CA 1
ATOM 3360 C C . HIS A 1 499 ? 13.782 74.862 -76.886 1.00 83.04 499 HIS A C 1
ATOM 3361 O O . HIS A 1 499 ? 14.242 75.887 -77.382 1.00 87.33 499 HIS A O 1
ATOM 3368 N N . ASN A 1 500 ? 12.614 74.342 -77.244 1.00 98.10 500 ASN A N 1
ATOM 3369 C CA . ASN A 1 500 ? 11.767 74.953 -78.259 1.00 82.92 500 ASN A CA 1
ATOM 3370 C C . ASN A 1 500 ? 10.398 75.287 -77.679 1.00 77.29 500 ASN A C 1
ATOM 3371 O O . ASN A 1 500 ? 10.134 74.987 -76.517 1.00 77.06 500 ASN A O 1
ATOM 3376 N N . PRO A 1 501 ? 9.531 75.933 -78.475 1.00 75.68 501 PRO A N 1
ATOM 3377 C CA . PRO A 1 501 ? 8.191 76.293 -78.002 1.00 85.15 501 PRO A CA 1
ATOM 3378 C C . PRO A 1 501 ? 7.425 75.110 -77.411 1.00 79.78 501 PRO A C 1
ATOM 3379 O O . PRO A 1 501 ? 6.525 75.314 -76.601 1.00 71.22 501 PRO A O 1
ATOM 3383 N N . ASN A 1 502 ? 7.782 73.893 -77.802 1.00 58.66 502 ASN A N 1
ATOM 3384 C CA . ASN A 1 502 ? 7.145 72.705 -77.244 1.00 73.18 502 ASN A CA 1
ATOM 3385 C C . ASN A 1 502 ? 7.331 72.618 -75.732 1.00 75.25 502 ASN A C 1
ATOM 3386 O O . ASN A 1 502 ? 6.704 71.794 -75.067 1.00 84.27 502 ASN A O 1
ATOM 3391 N N . MET A 1 503 ? 8.210 73.464 -75.204 1.00 86.07 503 MET A N 1
ATOM 3392 C CA . MET A 1 503 ? 8.449 73.547 -73.768 1.00 91.56 503 MET A CA 1
ATOM 3393 C C . MET A 1 503 ? 7.320 74.311 -73.090 1.00 89.27 503 MET A C 1
ATOM 3394 O O . MET A 1 503 ? 7.110 75.491 -73.365 1.00 91.45 503 MET A O 1
ATOM 3399 N N . LEU A 1 504 ? 6.602 73.638 -72.196 1.00 92.80 504 LEU A N 1
ATOM 3400 C CA . LEU A 1 504 ? 5.447 74.235 -71.528 1.00 104.74 504 LEU A CA 1
ATOM 3401 C C . LEU A 1 504 ? 5.835 75.406 -70.617 1.00 91.85 504 LEU A C 1
ATOM 3402 O O . LEU A 1 504 ? 6.980 75.518 -70.187 1.00 101.82 504 LEU A O 1
ATOM 3407 N N . ALA A 1 505 ? 4.878 76.283 -70.338 1.00 66.96 505 ALA A N 1
ATOM 3408 C CA . ALA A 1 505 ? 5.106 77.412 -69.441 1.00 92.14 505 ALA A CA 1
ATOM 3409 C C . ALA A 1 505 ? 3.953 77.525 -68.453 1.00 113.33 505 ALA A C 1
ATOM 3410 O O . ALA A 1 505 ? 2.794 77.336 -68.816 1.00 106.27 505 ALA A O 1
ATOM 3412 N N . ASP A 1 506 ? 4.270 77.835 -67.202 1.00 121.01 506 ASP A N 1
ATOM 3413 C CA . ASP A 1 506 ? 3.255 77.857 -66.156 1.00 129.57 506 ASP A CA 1
ATOM 3414 C C . ASP A 1 506 ? 2.268 79.009 -66.320 1.00 130.50 506 ASP A C 1
ATOM 3415 O O . ASP A 1 506 ? 2.654 80.178 -66.364 1.00 113.60 506 ASP A O 1
ATOM 3420 N N . ALA A 1 507 ? 0.989 78.668 -66.416 1.00 137.36 507 ALA A N 1
ATOM 3421 C CA . ALA A 1 507 ? -0.061 79.671 -66.494 1.00 134.20 507 ALA A CA 1
ATOM 3422 C C . ALA A 1 507 ? -0.345 80.236 -65.109 1.00 153.61 507 ALA A C 1
ATOM 3423 O O . ALA A 1 507 ? -0.643 81.420 -64.957 1.00 167.36 507 ALA A O 1
ATOM 3425 N N . THR A 1 508 ? -0.243 79.376 -64.100 1.00 156.95 508 THR A N 1
ATOM 3426 C CA . THR A 1 508 ? -0.548 79.757 -62.727 1.00 145.18 508 THR A CA 1
ATOM 3427 C C . THR A 1 508 ? 0.374 80.864 -62.243 1.00 126.08 508 THR A C 1
ATOM 3428 O O . THR A 1 508 ? -0.060 81.801 -61.574 1.00 156.78 508 THR A O 1
ATOM 3432 N N . ALA A 1 509 ? 1.652 80.751 -62.582 1.00 108.26 509 ALA A N 1
ATOM 3433 C CA . ALA A 1 509 ? 2.637 81.714 -62.117 1.00 150.40 509 ALA A CA 1
ATOM 3434 C C . ALA A 1 509 ? 2.254 83.131 -62.529 1.00 138.08 509 ALA A C 1
ATOM 3435 O O . ALA A 1 509 ? 1.888 83.372 -63.681 1.00 112.44 509 ALA A O 1
ATOM 3437 N N . THR A 1 510 ? 2.329 84.066 -61.586 1.00 129.99 510 THR A N 1
ATOM 3438 C CA . THR A 1 510 ? 2.157 85.471 -61.919 1.00 142.19 510 THR A CA 1
ATOM 3439 C C . THR A 1 510 ? 3.177 85.792 -62.998 1.00 144.79 510 THR A C 1
ATOM 3440 O O . THR A 1 510 ? 2.937 86.621 -63.879 1.00 104.16 510 THR A O 1
ATOM 3444 N N . ASN A 1 511 ? 4.315 85.106 -62.921 1.00 168.47 511 ASN A N 1
ATOM 3445 C CA . ASN A 1 511 ? 5.388 85.257 -63.893 1.00 174.24 511 ASN A CA 1
ATOM 3446 C C . ASN A 1 511 ? 4.896 85.009 -65.311 1.00 161.78 511 ASN A C 1
ATOM 3447 O O . ASN A 1 511 ? 4.244 83.999 -65.581 1.00 158.78 511 ASN A O 1
ATOM 3452 N N . PRO A 1 512 ? 5.209 85.937 -66.223 1.00 143.78 512 PRO A N 1
ATOM 3453 C CA . PRO A 1 512 ? 4.810 85.840 -67.626 1.00 158.69 512 PRO A CA 1
ATOM 3454 C C . PRO A 1 512 ? 5.860 85.112 -68.456 1.00 140.55 512 PRO A C 1
ATOM 3455 O O . PRO A 1 512 ? 6.936 85.660 -68.699 1.00 137.86 512 PRO A O 1
ATOM 3459 N N . SER A 1 513 ? 5.553 83.890 -68.875 1.00 90.18 513 SER A N 1
ATOM 3460 C CA . SER A 1 513 ? 6.433 83.156 -69.774 1.00 68.27 513 SER A CA 1
ATOM 3461 C C . SER A 1 513 ? 7.895 83.114 -69.327 1.00 100.30 513 SER A C 1
ATOM 3462 O O . SER A 1 513 ? 8.797 83.092 -70.164 1.00 124.85 513 SER A O 1
ATOM 3465 N N . MET A 1 514 ? 8.133 83.122 -68.019 1.00 113.73 514 MET A N 1
ATOM 3466 C CA . MET A 1 514 ? 9.486 82.929 -67.509 1.00 96.83 514 MET A CA 1
ATOM 3467 C C . MET A 1 514 ? 9.609 81.564 -66.844 1.00 101.11 514 MET A C 1
ATOM 3468 O O . MET A 1 514 ? 10.478 81.332 -65.998 1.00 118.76 514 MET A O 1
ATOM 3473 N N . THR A 1 515 ? 8.704 80.671 -67.220 1.00 106.73 515 THR A N 1
ATOM 3474 C CA . THR A 1 515 ? 8.734 79.304 -66.742 1.00 116.11 515 THR A CA 1
ATOM 3475 C C . THR A 1 515 ? 8.976 78.390 -67.930 1.00 112.84 515 THR A C 1
ATOM 3476 O O . THR A 1 515 ? 9.259 77.203 -67.778 1.00 130.03 515 THR A O 1
ATOM 3480 N N . SER A 1 516 ? 8.862 78.967 -69.119 1.00 104.46 516 SER A N 1
ATOM 3481 C CA . SER A 1 516 ? 9.091 78.239 -70.356 1.00 106.28 516 SER A CA 1
ATOM 3482 C C . SER A 1 516 ? 10.571 77.958 -70.550 1.00 113.53 516 SER A C 1
ATOM 3483 O O . SER A 1 516 ? 11.393 78.873 -70.528 1.00 114.29 516 SER A O 1
ATOM 3486 N N . PHE A 1 517 ? 10.910 76.688 -70.739 1.00 106.25 517 PHE A N 1
ATOM 3487 C CA . PHE A 1 517 ? 12.286 76.315 -71.027 1.00 100.52 517 PHE A CA 1
ATOM 3488 C C . PHE A 1 517 ? 12.620 76.532 -72.499 1.00 90.21 517 PHE A C 1
ATOM 3489 O O . PHE A 1 517 ? 13.617 76.019 -73.004 1.00 80.35 517 PHE A O 1
ATOM 3497 N N . ASP A 1 518 ? 11.773 77.292 -73.186 1.00 85.11 518 ASP A N 1
ATOM 3498 C CA . ASP A 1 518 ? 12.086 77.738 -74.533 1.00 86.91 518 ASP A CA 1
ATOM 3499 C C . ASP A 1 518 ? 13.428 78.451 -74.442 1.00 96.22 518 ASP A C 1
ATOM 3500 O O . ASP A 1 518 ? 13.719 79.100 -73.437 1.00 89.35 518 ASP A O 1
ATOM 3505 N N . PHE A 1 519 ? 14.256 78.325 -75.472 1.00 84.68 519 PHE A N 1
ATOM 3506 C CA . PHE A 1 519 ? 15.596 78.893 -75.403 1.00 94.49 519 PHE A CA 1
ATOM 3507 C C . PHE A 1 519 ? 15.544 80.403 -75.182 1.00 96.73 519 PHE A C 1
ATOM 3508 O O . PHE A 1 519 ? 16.200 80.925 -74.283 1.00 85.43 519 PHE A O 1
ATOM 3516 N N . LYS A 1 520 ? 14.747 81.098 -75.988 1.00 98.10 520 LYS A N 1
ATOM 3517 C CA . LYS A 1 520 ? 14.622 82.546 -75.866 1.00 97.10 520 LYS A CA 1
ATOM 3518 C C . LYS A 1 520 ? 14.209 82.946 -74.455 1.00 91.92 520 LYS A C 1
ATOM 3519 O O . LYS A 1 520 ? 14.809 83.835 -73.852 1.00 104.58 520 LYS A O 1
ATOM 3525 N N . GLN A 1 521 ? 13.186 82.280 -73.930 1.00 88.44 521 GLN A N 1
ATOM 3526 C CA . GLN A 1 521 ? 12.709 82.558 -72.584 1.00 86.52 521 GLN A CA 1
ATOM 3527 C C . GLN A 1 521 ? 13.788 82.244 -71.555 1.00 90.77 521 GLN A C 1
ATOM 3528 O O . GLN A 1 521 ? 14.178 83.104 -70.769 1.00 96.18 521 GLN A O 1
ATOM 3534 N N . LEU A 1 522 ? 14.275 81.009 -71.573 1.00 81.88 522 LEU A N 1
ATOM 3535 C CA . LEU A 1 522 ? 15.284 80.576 -70.618 1.00 95.93 522 LEU A CA 1
ATOM 3536 C C . LEU A 1 522 ? 16.433 81.573 -70.557 1.00 92.23 522 LEU A C 1
ATOM 3537 O O . LEU A 1 522 ? 16.758 82.098 -69.492 1.00 81.52 522 LEU A O 1
ATOM 3542 N N . ILE A 1 523 ? 17.032 81.841 -71.712 1.00 91.79 523 ILE A N 1
ATOM 3543 C CA . ILE A 1 523 ? 18.204 82.703 -71.794 1.00 73.51 523 ILE A CA 1
ATOM 3544 C C . ILE A 1 523 ? 17.934 84.096 -71.243 1.00 85.46 523 ILE A C 1
ATOM 3545 O O . ILE A 1 523 ? 18.571 84.518 -70.279 1.00 88.92 523 ILE A O 1
ATOM 3550 N N . HIS A 1 524 ? 16.987 84.804 -71.850 1.00 87.72 524 HIS A N 1
ATOM 3551 C CA . HIS A 1 524 ? 16.627 86.136 -71.381 1.00 87.97 524 HIS A CA 1
ATOM 3552 C C . HIS A 1 524 ? 16.345 86.110 -69.880 1.00 91.19 524 HIS A C 1
ATOM 3553 O O . HIS A 1 524 ? 16.803 86.975 -69.136 1.00 86.86 524 HIS A O 1
ATOM 3560 N N . GLY A 1 525 ? 15.606 85.096 -69.442 1.00 97.10 525 GLY A N 1
ATOM 3561 C CA . GLY A 1 525 ? 15.156 85.005 -68.065 1.00 93.61 525 GLY A CA 1
ATOM 3562 C C . GLY A 1 525 ? 16.246 84.815 -67.029 1.00 100.87 525 GLY A C 1
ATOM 3563 O O . GLY A 1 525 ? 16.222 85.454 -65.979 1.00 117.99 525 GLY A O 1
ATOM 3564 N N . LEU A 1 526 ? 17.200 83.934 -67.309 1.00 103.83 526 LEU A N 1
ATOM 3565 C CA . LEU A 1 526 ? 18.252 83.645 -66.335 1.00 98.64 526 LEU A CA 1
ATOM 3566 C C . LEU A 1 526 ? 19.353 84.700 -66.333 1.00 97.86 526 LEU A C 1
ATOM 3567 O O . LEU A 1 526 ? 19.897 85.026 -65.283 1.00 113.01 526 LEU A O 1
ATOM 3572 N N . HIS A 1 527 ? 19.676 85.237 -67.505 1.00 95.23 527 HIS A N 1
ATOM 3573 C CA . HIS A 1 527 ? 20.652 86.319 -67.590 1.00 91.06 527 HIS A CA 1
ATOM 3574 C C . HIS A 1 527 ? 20.067 87.617 -67.046 1.00 105.28 527 HIS A C 1
ATOM 3575 O O . HIS A 1 527 ? 20.666 88.684 -67.171 1.00 114.89 527 HIS A O 1
ATOM 3582 N N . SER A 1 528 ? 18.885 87.518 -66.449 1.00 102.10 528 SER A N 1
ATOM 3583 C CA . SER A 1 528 ? 18.261 88.660 -65.799 1.00 95.90 528 SER A CA 1
ATOM 3584 C C . SER A 1 528 ? 18.073 88.351 -64.322 1.00 95.95 528 SER A C 1
ATOM 3585 O O . SER A 1 528 ? 17.431 89.107 -63.596 1.00 85.00 528 SER A O 1
ATOM 3588 N N . SER A 1 529 ? 18.630 87.225 -63.890 1.00 108.48 529 SER A N 1
ATOM 3589 C CA . SER A 1 529 ? 18.542 86.799 -62.497 1.00 107.94 529 SER A CA 1
ATOM 3590 C C . SER A 1 529 ? 17.089 86.628 -62.049 1.00 109.16 529 SER A C 1
ATOM 3591 O O . SER A 1 529 ? 16.795 86.605 -60.852 1.00 101.42 529 SER A O 1
ATOM 3594 N N . GLN A 1 530 ? 16.186 86.505 -63.018 1.00 92.48 530 GLN A N 1
ATOM 3595 C CA . GLN A 1 530 ? 14.763 86.363 -62.726 1.00 102.36 530 GLN A CA 1
ATOM 3596 C C . GLN A 1 530 ? 14.243 84.932 -62.880 1.00 97.46 530 GLN A C 1
ATOM 3597 O O . GLN A 1 530 ? 13.265 84.553 -62.235 1.00 99.02 530 GLN A O 1
ATOM 3603 N N . PHE A 1 531 ? 14.888 84.142 -63.733 1.00 81.78 531 PHE A N 1
ATOM 3604 C CA . PHE A 1 531 ? 14.450 82.768 -63.958 1.00 98.23 531 PHE A CA 1
ATOM 3605 C C . PHE A 1 531 ? 14.579 81.939 -62.684 1.00 107.22 531 PHE A C 1
ATOM 3606 O O . PHE A 1 531 ? 15.475 82.168 -61.874 1.00 106.85 531 PHE A O 1
ATOM 3614 N N . ALA A 1 532 ? 13.681 80.974 -62.518 1.00 110.37 532 ALA A N 1
ATOM 3615 C CA . ALA A 1 532 ? 13.681 80.119 -61.336 1.00 100.15 532 ALA A CA 1
ATOM 3616 C C . ALA A 1 532 ? 15.041 79.468 -61.121 1.00 100.17 532 ALA A C 1
ATOM 3617 O O . ALA A 1 532 ? 15.695 79.051 -62.075 1.00 101.85 532 ALA A O 1
ATOM 3619 N N . GLY A 1 533 ? 15.457 79.382 -59.862 1.00 108.03 533 GLY A N 1
ATOM 3620 C CA . GLY A 1 533 ? 16.730 78.778 -59.512 1.00 104.87 533 GLY A CA 1
ATOM 3621 C C . GLY A 1 533 ? 17.935 79.608 -59.915 1.00 107.25 533 GLY A C 1
ATOM 3622 O O . GLY A 1 533 ? 19.076 79.216 -59.668 1.00 101.81 533 GLY A O 1
ATOM 3623 N N . PHE A 1 534 ? 17.686 80.757 -60.535 1.00 96.94 534 PHE A N 1
ATOM 3624 C CA . PHE A 1 534 ? 18.768 81.610 -61.019 1.00 90.42 534 PHE A CA 1
ATOM 3625 C C . PHE A 1 534 ? 18.752 83.008 -60.408 1.00 104.37 534 PHE A C 1
ATOM 3626 O O . PHE A 1 534 ? 19.328 83.941 -60.969 1.00 107.00 534 PHE A O 1
ATOM 3634 N N . GLU A 1 535 ? 18.091 83.156 -59.265 1.00 108.18 535 GLU A N 1
ATOM 3635 C CA . GLU A 1 535 ? 18.122 84.423 -58.546 1.00 109.77 535 GLU A CA 1
ATOM 3636 C C . GLU A 1 535 ? 19.548 84.740 -58.103 1.00 130.70 535 GLU A C 1
ATOM 3637 O O . GLU A 1 535 ? 20.426 83.879 -58.152 1.00 126.62 535 GLU A O 1
ATOM 3643 N N . ASP A 1 536 ? 19.767 85.982 -57.682 1.00 149.88 536 ASP A N 1
ATOM 3644 C CA . ASP A 1 536 ? 21.076 86.446 -57.215 1.00 151.93 536 ASP A CA 1
ATOM 3645 C C . ASP A 1 536 ? 22.264 85.980 -58.066 1.00 130.79 536 ASP A C 1
ATOM 3646 O O . ASP A 1 536 ? 23.298 85.578 -57.534 1.00 148.33 536 ASP A O 1
ATOM 3651 N N . LEU A 1 537 ? 22.110 86.039 -59.386 1.00 90.78 537 LEU A N 1
ATOM 3652 C CA . LEU A 1 537 ? 23.225 85.778 -60.294 1.00 100.49 537 LEU A CA 1
ATOM 3653 C C . LEU A 1 537 ? 23.603 87.028 -61.083 1.00 102.30 537 LEU A C 1
ATOM 3654 O O . LEU A 1 537 ? 22.929 87.401 -62.044 1.00 103.83 537 LEU A O 1
ATOM 3659 N N . ASN A 1 538 ? 24.702 87.655 -60.673 1.00 103.11 538 ASN A N 1
ATOM 3660 C CA . ASN A 1 538 ? 25.106 88.964 -61.180 1.00 100.81 538 ASN A CA 1
ATOM 3661 C C . ASN A 1 538 ? 25.560 88.985 -62.638 1.00 86.41 538 ASN A C 1
ATOM 3662 O O . ASN A 1 538 ? 26.565 88.372 -62.996 1.00 88.19 538 ASN A O 1
ATOM 3667 N N . TYR A 1 539 ? 24.819 89.714 -63.466 1.00 85.22 539 TYR A N 1
ATOM 3668 C CA . TYR A 1 539 ? 25.115 89.821 -64.890 1.00 90.20 539 TYR A CA 1
ATOM 3669 C C . TYR A 1 539 ? 25.895 91.099 -65.201 1.00 101.80 539 TYR A C 1
ATOM 3670 O O . TYR A 1 539 ? 25.383 92.205 -65.028 1.00 105.70 539 TYR A O 1
ATOM 3679 N N . PRO A 1 540 ? 27.137 90.941 -65.684 1.00 91.40 540 PRO A N 1
ATOM 3680 C CA . PRO A 1 540 ? 28.119 92.012 -65.907 1.00 104.41 540 PRO A CA 1
ATOM 3681 C C . PRO A 1 540 ? 27.670 93.092 -66.890 1.00 113.48 540 PRO A C 1
ATOM 3682 O O . PRO A 1 540 ? 27.525 94.251 -66.504 1.00 129.22 540 PRO A O 1
ATOM 3686 N N . GLY A 1 541 ? 27.469 92.713 -68.147 1.00 106.47 541 GLY A N 1
ATOM 3687 C CA . GLY A 1 541 ? 27.145 93.668 -69.194 1.00 122.41 541 GLY A CA 1
ATOM 3688 C C . GLY A 1 541 ? 25.790 94.337 -69.045 1.00 122.91 541 GLY A C 1
ATOM 3689 O O . GLY A 1 541 ? 25.128 94.202 -68.016 1.00 125.86 541 GLY A O 1
ATOM 3690 N N . ASN A 1 542 ? 25.387 95.077 -70.075 1.00 117.78 542 ASN A N 1
ATOM 3691 C CA . ASN A 1 542 ? 24.056 95.674 -70.115 1.00 130.93 542 ASN A CA 1
ATOM 3692 C C . ASN A 1 542 ? 23.020 94.652 -70.563 1.00 126.71 542 ASN A C 1
ATOM 3693 O O . ASN A 1 542 ? 23.059 94.181 -71.699 1.00 110.47 542 ASN A O 1
ATOM 3698 N N . ILE A 1 543 ? 22.089 94.314 -69.677 1.00 130.02 543 ILE A N 1
ATOM 3699 C CA . ILE A 1 543 ? 21.055 93.344 -70.013 1.00 134.21 543 ILE A CA 1
ATOM 3700 C C . ILE A 1 543 ? 20.341 93.775 -71.287 1.00 113.12 543 ILE A C 1
ATOM 3701 O O . ILE A 1 543 ? 19.947 92.940 -72.103 1.00 100.32 543 ILE A O 1
ATOM 3706 N N . GLY A 1 544 ? 20.193 95.087 -71.450 1.00 102.31 544 GLY A N 1
ATOM 3707 C CA . GLY A 1 544 ? 19.496 95.656 -72.589 1.00 102.48 544 GLY A CA 1
ATOM 3708 C C . GLY A 1 544 ? 20.320 95.734 -73.860 1.00 110.46 544 GLY A C 1
ATOM 3709 O O . GLY A 1 544 ? 19.799 96.078 -74.920 1.00 123.56 544 GLY A O 1
ATOM 3710 N N . ASN A 1 545 ? 21.609 95.429 -73.760 1.00 104.37 545 ASN A N 1
ATOM 3711 C CA . ASN A 1 545 ? 22.482 95.463 -74.929 1.00 126.86 545 ASN A CA 1
ATOM 3712 C C . ASN A 1 545 ? 22.315 94.220 -75.803 1.00 137.63 545 ASN A C 1
ATOM 3713 O O . ASN A 1 545 ? 22.922 93.180 -75.549 1.00 142.51 545 ASN A O 1
ATOM 3718 N N . CYS A 1 546 ? 21.490 94.343 -76.838 1.00 128.89 546 CYS A N 1
ATOM 3719 C CA . CYS A 1 546 ? 21.153 93.219 -77.706 1.00 118.37 546 CYS A CA 1
ATOM 3720 C C . CYS A 1 546 ? 22.345 92.739 -78.528 1.00 103.45 546 CYS A C 1
ATOM 3721 O O . CYS A 1 546 ? 22.413 91.573 -78.919 1.00 92.41 546 CYS A O 1
ATOM 3724 N N . ALA A 1 547 ? 23.278 93.647 -78.793 1.00 114.08 547 ALA A N 1
ATOM 3725 C CA . ALA A 1 547 ? 24.392 93.367 -79.693 1.00 116.98 547 ALA A CA 1
ATOM 3726 C C . ALA A 1 547 ? 25.267 92.214 -79.214 1.00 97.70 547 ALA A C 1
ATOM 3727 O O . ALA A 1 547 ? 25.836 91.481 -80.024 1.00 76.78 547 ALA A O 1
ATOM 3729 N N . GLN A 1 548 ? 25.374 92.062 -77.899 1.00 93.70 548 GLN A N 1
ATOM 3730 C CA . GLN A 1 548 ? 26.218 91.026 -77.320 1.00 95.39 548 GLN A CA 1
ATOM 3731 C C . GLN A 1 548 ? 25.831 89.642 -77.822 1.00 96.15 548 GLN A C 1
ATOM 3732 O O . GLN A 1 548 ? 26.660 88.912 -78.356 1.00 87.26 548 GLN A O 1
ATOM 3738 N N . CYS A 1 549 ? 24.563 89.289 -77.653 1.00 88.14 549 CYS A N 1
ATOM 3739 C CA . CYS A 1 549 ? 24.088 87.970 -78.038 1.00 75.69 549 CYS A CA 1
ATOM 3740 C C . CYS A 1 549 ? 23.647 87.894 -79.500 1.00 93.21 549 CYS A C 1
ATOM 3741 O O . CYS A 1 549 ? 24.029 86.973 -80.221 1.00 108.64 549 CYS A O 1
ATOM 3744 N N . HIS A 1 550 ? 22.847 88.862 -79.936 1.00 82.90 550 HIS A N 1
ATOM 3745 C CA . HIS A 1 550 ? 22.252 88.802 -81.269 1.00 100.57 550 HIS A CA 1
ATOM 3746 C C . HIS A 1 550 ? 23.235 89.098 -82.405 1.00 103.06 550 HIS A C 1
ATOM 3747 O O . HIS A 1 550 ? 24.397 89.420 -82.165 1.00 126.82 550 HIS A O 1
ATOM 3754 N N . ILE A 1 551 ? 22.756 88.979 -83.640 1.00 82.71 551 ILE A N 1
ATOM 3755 C CA . ILE A 1 551 ? 23.607 89.094 -84.822 1.00 88.43 551 ILE A CA 1
ATOM 3756 C C . ILE A 1 551 ? 22.798 89.601 -86.017 1.00 91.84 551 ILE A C 1
ATOM 3757 O O . ILE A 1 551 ? 21.628 89.946 -85.872 1.00 92.37 551 ILE A O 1
ATOM 3762 N N . ASN A 1 552 ? 23.419 89.656 -87.191 1.00 96.38 552 ASN A N 1
ATOM 3763 C CA . ASN A 1 552 ? 22.769 90.226 -88.369 1.00 111.66 552 ASN A CA 1
ATOM 3764 C C . ASN A 1 552 ? 22.070 89.209 -89.268 1.00 111.81 552 ASN A C 1
ATOM 3765 O O . ASN A 1 552 ? 22.576 88.110 -89.492 1.00 128.44 552 ASN A O 1
ATOM 3770 N N . ASP A 1 553 ? 20.906 89.593 -89.784 1.00 95.34 553 ASP A N 1
ATOM 3771 C CA . ASP A 1 553 ? 20.155 88.760 -90.720 1.00 113.14 553 ASP A CA 1
ATOM 3772 C C . ASP A 1 553 ? 20.287 89.286 -92.146 1.00 144.04 553 ASP A C 1
ATOM 3773 O O . ASP A 1 553 ? 19.286 89.467 -92.842 1.00 163.24 553 ASP A O 1
ATOM 3778 N N . SER A 1 554 ? 21.524 89.530 -92.572 1.00 140.86 554 SER A N 1
ATOM 3779 C CA . SER A 1 554 ? 21.801 90.116 -93.883 1.00 147.19 554 SER A CA 1
ATOM 3780 C C . SER A 1 554 ? 21.393 91.588 -93.945 1.00 155.61 554 SER A C 1
ATOM 3781 O O . SER A 1 554 ? 21.586 92.254 -94.962 1.00 142.24 554 SER A O 1
ATOM 3784 N N . THR A 1 555 ? 20.833 92.089 -92.848 1.00 166.24 555 THR A N 1
ATOM 3785 C CA . THR A 1 555 ? 20.409 93.482 -92.759 1.00 164.13 555 THR A CA 1
ATOM 3786 C C . THR A 1 555 ? 20.572 94.004 -91.333 1.00 145.60 555 THR A C 1
ATOM 3787 O O . THR A 1 555 ? 21.692 94.169 -90.847 1.00 121.92 555 THR A O 1
ATOM 3791 N N . GLY A 1 556 ? 19.452 94.269 -90.670 1.00 142.05 556 GLY A N 1
ATOM 3792 C CA . GLY A 1 556 ? 19.473 94.697 -89.284 1.00 140.18 556 GLY A CA 1
ATOM 3793 C C . GLY A 1 556 ? 19.826 93.554 -88.353 1.00 136.32 556 GLY A C 1
ATOM 3794 O O . GLY A 1 556 ? 20.143 92.452 -88.801 1.00 139.84 556 GLY A O 1
ATOM 3795 N N . ILE A 1 557 ? 19.776 93.816 -87.052 1.00 122.97 557 ILE A N 1
ATOM 3796 C CA . ILE A 1 557 ? 20.045 92.787 -86.057 1.00 100.90 557 ILE A CA 1
ATOM 3797 C C . ILE A 1 557 ? 18.973 91.702 -86.112 1.00 105.04 557 ILE A C 1
ATOM 3798 O O . ILE A 1 557 ? 17.919 91.895 -86.720 1.00 104.54 557 ILE A O 1
ATOM 3803 N N . SER A 1 558 ? 19.242 90.565 -85.477 1.00 106.95 558 SER A N 1
ATOM 3804 C CA . SER A 1 558 ? 18.317 89.436 -85.501 1.00 94.51 558 SER A CA 1
ATOM 3805 C C . SER A 1 558 ? 17.095 89.681 -84.623 1.00 98.06 558 SER A C 1
ATOM 3806 O O . SER A 1 558 ? 16.277 88.785 -84.428 1.00 114.16 558 SER A O 1
ATOM 3809 N N . THR A 1 559 ? 16.984 90.887 -84.078 1.00 92.43 559 THR A N 1
ATOM 3810 C CA . THR A 1 559 ? 15.763 91.283 -83.391 1.00 112.17 559 THR A CA 1
ATOM 3811 C C . THR A 1 559 ? 14.900 92.127 -84.323 1.00 124.36 559 THR A C 1
ATOM 3812 O O . THR A 1 559 ? 14.244 93.082 -83.899 1.00 80.00 559 THR A O 1
ATOM 3816 N N . VAL A 1 560 ? 14.918 91.770 -85.604 1.00 145.95 560 VAL A N 1
ATOM 3817 C CA . VAL A 1 560 ? 14.082 92.431 -86.593 1.00 158.20 560 VAL A CA 1
ATOM 3818 C C . VAL A 1 560 ? 12.698 92.663 -86.000 1.00 158.40 560 VAL A C 1
ATOM 3819 O O . VAL A 1 560 ? 12.093 91.747 -85.445 1.00 174.84 560 VAL A O 1
ATOM 3823 N N . ALA A 1 561 ? 12.206 93.894 -86.108 1.00 136.71 561 ALA A N 1
ATOM 3824 C CA . ALA A 1 561 ? 10.942 94.273 -85.485 1.00 123.99 561 ALA A CA 1
ATOM 3825 C C . ALA A 1 561 ? 9.818 93.326 -85.870 1.00 115.83 561 ALA A C 1
ATOM 3826 O O . ALA A 1 561 ? 8.786 93.276 -85.202 1.00 121.89 561 ALA A O 1
ATOM 3828 N N . LEU A 1 562 ? 10.027 92.580 -86.950 1.00 126.52 562 LEU A N 1
ATOM 3829 C CA . LEU A 1 562 ? 9.052 91.603 -87.422 1.00 126.11 562 LEU A CA 1
ATOM 3830 C C . LEU A 1 562 ? 9.692 90.223 -87.572 1.00 133.20 562 LEU A C 1
ATOM 3831 O O . LEU A 1 562 ? 10.492 90.001 -88.481 1.00 132.84 562 LEU A O 1
ATOM 3836 N N . PRO A 1 563 ? 9.340 89.291 -86.671 1.00 135.11 563 PRO A N 1
ATOM 3837 C CA . PRO A 1 563 ? 9.873 87.922 -86.672 1.00 137.91 563 PRO A CA 1
ATOM 3838 C C . PRO A 1 563 ? 9.623 87.214 -88.002 1.00 139.91 563 PRO A C 1
ATOM 3839 O O . PRO A 1 563 ? 8.713 87.603 -88.734 1.00 149.53 563 PRO A O 1
ATOM 3843 N N . LEU A 1 564 ? 10.420 86.194 -88.312 1.00 118.39 564 LEU A N 1
ATOM 3844 C CA . LEU A 1 564 ? 10.301 85.514 -89.601 1.00 127.60 564 LEU A CA 1
ATOM 3845 C C . LEU A 1 564 ? 9.418 84.266 -89.557 1.00 133.00 564 LEU A C 1
ATOM 3846 O O . LEU A 1 564 ? 8.593 84.046 -90.445 1.00 107.57 564 LEU A O 1
ATOM 3851 N N . ASN A 1 565 ? 9.589 83.458 -88.518 1.00 146.32 565 ASN A N 1
ATOM 3852 C CA . ASN A 1 565 ? 8.845 82.212 -88.386 1.00 134.99 565 ASN A CA 1
ATOM 3853 C C . ASN A 1 565 ? 8.924 81.704 -86.955 1.00 118.63 565 ASN A C 1
ATOM 3854 O O . ASN A 1 565 ? 9.072 80.505 -86.708 1.00 63.48 565 ASN A O 1
ATOM 3859 N N . ALA A 1 566 ? 8.846 82.640 -86.016 1.00 130.64 566 ALA A N 1
ATOM 3860 C CA . ALA A 1 566 ? 8.891 82.319 -84.598 1.00 115.28 566 ALA A CA 1
ATOM 3861 C C . ALA A 1 566 ? 7.540 81.804 -84.126 1.00 111.15 566 ALA A C 1
ATOM 3862 O O . ALA A 1 566 ? 6.818 82.508 -83.422 1.00 91.86 566 ALA A O 1
ATOM 3864 N N . ALA A 1 567 ? 7.199 80.578 -84.516 1.00 136.91 567 ALA A N 1
ATOM 3865 C CA . ALA A 1 567 ? 5.950 79.975 -84.068 1.00 125.91 567 ALA A CA 1
ATOM 3866 C C . ALA A 1 567 ? 5.792 80.273 -82.581 1.00 117.63 567 ALA A C 1
ATOM 3867 O O . ALA A 1 567 ? 6.748 80.178 -81.815 1.00 97.21 567 ALA A O 1
ATOM 3869 N N . VAL A 1 568 ? 4.589 80.659 -82.175 1.00 114.18 568 VAL A N 1
ATOM 3870 C CA . VAL A 1 568 ? 4.384 81.143 -80.819 1.00 112.22 568 VAL A CA 1
ATOM 3871 C C . VAL A 1 568 ? 3.384 80.297 -80.026 1.00 133.99 568 VAL A C 1
ATOM 3872 O O . VAL A 1 568 ? 2.194 80.267 -80.333 1.00 134.17 568 VAL A O 1
ATOM 3876 N N . GLN A 1 569 ? 3.886 79.616 -79.000 1.00 147.18 569 GLN A N 1
ATOM 3877 C CA . GLN A 1 569 ? 3.071 78.752 -78.147 1.00 152.17 569 GLN A CA 1
ATOM 3878 C C . GLN A 1 569 ? 3.373 79.057 -76.678 1.00 119.39 569 GLN A C 1
ATOM 3879 O O . GLN A 1 569 ? 3.307 78.181 -75.813 1.00 76.79 569 GLN A O 1
ATOM 3885 N N . PRO A 1 570 ? 3.652 80.329 -76.390 1.00 110.84 570 PRO A N 1
ATOM 3886 C CA . PRO A 1 570 ? 4.383 80.752 -75.190 1.00 160.70 570 PRO A CA 1
ATOM 3887 C C . PRO A 1 570 ? 3.762 80.281 -73.876 1.00 193.27 570 PRO A C 1
ATOM 3888 O O . PRO A 1 570 ? 4.489 80.121 -72.892 1.00 201.24 570 PRO A O 1
ATOM 3892 N N . LEU A 1 571 ? 2.453 80.051 -73.860 1.00 196.02 571 LEU A N 1
ATOM 3893 C CA . LEU A 1 571 ? 1.790 79.594 -72.644 1.00 162.34 571 LEU A CA 1
ATOM 3894 C C . LEU A 1 571 ? 1.236 78.186 -72.807 1.00 146.81 571 LEU A C 1
ATOM 3895 O O . LEU A 1 571 ? 0.442 77.924 -73.698 1.00 142.22 571 LEU A O 1
ATOM 3900 N N . ALA A 1 572 ? 1.663 77.289 -71.929 1.00 130.98 572 ALA A N 1
ATOM 3901 C CA . ALA A 1 572 ? 1.144 75.932 -71.887 1.00 123.97 572 ALA A CA 1
ATOM 3902 C C . ALA A 1 572 ? 0.836 75.582 -70.443 1.00 114.03 572 ALA A C 1
ATOM 3903 O O . ALA A 1 572 ? 0.167 76.354 -69.762 1.00 127.06 572 ALA A O 1
ATOM 3905 N N . LEU A 1 573 ? 1.341 74.441 -69.977 1.00 135.41 573 LEU A N 1
ATOM 3906 C CA . LEU A 1 573 ? 1.130 74.013 -68.596 1.00 162.16 573 LEU A CA 1
ATOM 3907 C C . LEU A 1 573 ? -0.245 74.492 -68.155 1.00 185.83 573 LEU A C 1
ATOM 3908 O O . LEU A 1 573 ? -0.366 75.400 -67.348 1.00 216.85 573 LEU A O 1
ATOM 3913 N N . ASN A 1 574 ? -1.274 73.851 -68.691 1.00 146.82 574 ASN A N 1
ATOM 3914 C CA . ASN A 1 574 ? -2.644 74.364 -68.727 1.00 138.56 574 ASN A CA 1
ATOM 3915 C C . ASN A 1 574 ? -2.984 74.113 -70.176 1.00 130.73 574 ASN A C 1
ATOM 3916 O O . ASN A 1 574 ? -4.123 73.849 -70.533 1.00 100.52 574 ASN A O 1
ATOM 3921 N N . ASN A 1 575 ? -1.937 74.159 -70.998 1.00 142.57 575 ASN A N 1
ATOM 3922 C CA . ASN A 1 575 ? -1.997 73.818 -72.421 1.00 154.42 575 ASN A CA 1
ATOM 3923 C C . ASN A 1 575 ? -2.914 74.735 -73.222 1.00 125.44 575 ASN A C 1
ATOM 3924 O O . ASN A 1 575 ? -2.447 75.559 -74.012 1.00 146.62 575 ASN A O 1
ATOM 3929 N N . GLY A 1 576 ? -4.215 74.599 -72.998 1.00 102.55 576 GLY A N 1
ATOM 3930 C CA . GLY A 1 576 ? -5.210 75.318 -73.770 1.00 147.94 576 GLY A CA 1
ATOM 3931 C C . GLY A 1 576 ? -4.775 76.712 -74.167 1.00 164.68 576 GLY A C 1
ATOM 3932 O O . GLY A 1 576 ? -4.779 77.057 -75.348 1.00 190.17 576 GLY A O 1
ATOM 3933 N N . THR A 1 577 ? -4.384 77.509 -73.178 1.00 128.49 577 THR A N 1
ATOM 3934 C CA . THR A 1 577 ? -4.034 78.904 -73.417 1.00 123.41 577 THR A CA 1
ATOM 3935 C C . THR A 1 577 ? -2.774 79.052 -74.264 1.00 89.72 577 THR A C 1
ATOM 3936 O O . THR A 1 577 ? -1.944 78.151 -74.317 1.00 83.73 577 THR A O 1
ATOM 3940 N N . PHE A 1 578 ? -2.651 80.201 -74.922 1.00 92.78 578 PHE A N 1
ATOM 3941 C CA . PHE A 1 578 ? -1.492 80.545 -75.738 1.00 92.26 578 PHE A CA 1
ATOM 3942 C C . PHE A 1 578 ? -1.303 82.057 -75.644 1.00 121.18 578 PHE A C 1
ATOM 3943 O O . PHE A 1 578 ? -2.054 82.728 -74.940 1.00 131.56 578 PHE A O 1
ATOM 3951 N N . THR A 1 579 ? -0.313 82.602 -76.344 1.00 129.28 579 THR A N 1
ATOM 3952 C CA . THR A 1 579 ? -0.056 84.042 -76.273 1.00 118.72 579 THR A CA 1
ATOM 3953 C C . THR A 1 579 ? 0.560 84.595 -77.557 1.00 114.83 579 THR A C 1
ATOM 3954 O O . THR A 1 579 ? 1.302 83.902 -78.251 1.00 95.35 579 THR A O 1
ATOM 3958 N N . SER A 1 580 ? 0.242 85.851 -77.857 1.00 124.21 580 SER A N 1
ATOM 3959 C CA . SER A 1 580 ? 0.757 86.537 -79.040 1.00 137.25 580 SER A CA 1
ATOM 3960 C C . SER A 1 580 ? 2.242 86.260 -79.269 1.00 135.79 580 SER A C 1
ATOM 3961 O O . SER A 1 580 ? 2.990 86.040 -78.317 1.00 136.74 580 SER A O 1
ATOM 3964 N N . PRO A 1 581 ? 2.672 86.271 -80.541 1.00 123.84 581 PRO A N 1
ATOM 3965 C CA . PRO A 1 581 ? 4.071 86.004 -80.894 1.00 103.12 581 PRO A CA 1
ATOM 3966 C C . PRO A 1 581 ? 5.042 87.068 -80.380 1.00 111.76 581 PRO A C 1
ATOM 3967 O O . PRO A 1 581 ? 6.069 86.727 -79.793 1.00 98.02 581 PRO A O 1
ATOM 3971 N N . ILE A 1 582 ? 4.720 88.338 -80.595 1.00 111.84 582 ILE A N 1
ATOM 3972 C CA . ILE A 1 582 ? 5.612 89.418 -80.193 1.00 115.56 582 ILE A CA 1
ATOM 3973 C C . ILE A 1 582 ? 5.473 89.748 -78.709 1.00 124.52 582 ILE A C 1
ATOM 3974 O O . ILE A 1 582 ? 6.451 90.092 -78.047 1.00 128.57 582 ILE A O 1
ATOM 3979 N N . ALA A 1 583 ? 4.256 89.637 -78.188 1.00 113.45 583 ALA A N 1
ATOM 3980 C CA . ALA A 1 583 ? 4.025 89.849 -76.765 1.00 118.59 583 ALA A CA 1
ATOM 3981 C C . ALA A 1 583 ? 4.733 88.771 -75.955 1.00 114.71 583 ALA A C 1
ATOM 3982 O O . ALA A 1 583 ? 5.150 89.001 -74.818 1.00 93.94 583 ALA A O 1
ATOM 3984 N N . ALA A 1 584 ? 4.868 87.592 -76.552 1.00 114.29 584 ALA A N 1
ATOM 3985 C CA . ALA A 1 584 ? 5.496 86.463 -75.881 1.00 101.01 584 ALA A CA 1
ATOM 3986 C C . ALA A 1 584 ? 6.878 86.831 -75.364 1.00 84.66 584 ALA A C 1
ATOM 3987 O O . ALA A 1 584 ? 7.186 86.621 -74.192 1.00 88.95 584 ALA A O 1
ATOM 3989 N N . VAL A 1 585 ? 7.700 87.391 -76.243 1.00 85.02 585 VAL A N 1
ATOM 3990 C CA . VAL A 1 585 ? 9.091 87.682 -75.918 1.00 95.76 585 VAL A CA 1
ATOM 3991 C C . VAL A 1 585 ? 9.265 88.908 -75.024 1.00 99.41 585 VAL A C 1
ATOM 3992 O O . VAL A 1 585 ? 10.113 88.920 -74.135 1.00 97.19 585 VAL A O 1
ATOM 3996 N N . CYS A 1 586 ? 8.456 89.934 -75.259 1.00 108.02 586 CYS A N 1
ATOM 3997 C CA . CYS A 1 586 ? 8.619 91.201 -74.558 1.00 107.45 586 CYS A CA 1
ATOM 3998 C C . CYS A 1 586 ? 8.164 91.152 -73.100 1.00 113.33 586 CYS A C 1
ATOM 3999 O O . CYS A 1 586 ? 8.443 92.070 -72.330 1.00 115.05 586 CYS A O 1
ATOM 4002 N N . SER A 1 587 ? 7.472 90.082 -72.721 1.00 114.58 587 SER A N 1
ATOM 4003 C CA . SER A 1 587 ? 6.928 89.968 -71.367 1.00 128.01 587 SER A CA 1
ATOM 4004 C C . SER A 1 587 ? 7.933 89.514 -70.305 1.00 126.92 587 SER A C 1
ATOM 4005 O O . SER A 1 587 ? 7.564 89.306 -69.148 1.00 96.79 587 SER A O 1
ATOM 4008 N N . ASN A 1 588 ? 9.195 89.353 -70.690 1.00 140.83 588 ASN A N 1
ATOM 4009 C CA . ASN A 1 588 ? 10.226 88.972 -69.727 1.00 143.15 588 ASN A CA 1
ATOM 4010 C C . ASN A 1 588 ? 11.131 90.131 -69.346 1.00 117.23 588 ASN A C 1
ATOM 4011 O O . ASN A 1 588 ? 11.567 90.242 -68.201 1.00 127.42 588 ASN A O 1
ATOM 4016 N N . CYS A 1 589 ? 11.417 90.989 -70.318 1.00 110.10 589 CYS A N 1
ATOM 4017 C CA . CYS A 1 589 ? 12.228 92.172 -70.079 1.00 120.90 589 CYS A CA 1
ATOM 4018 C C . CYS A 1 589 ? 11.339 93.404 -69.936 1.00 130.36 589 CYS A C 1
ATOM 4019 O O . CYS A 1 589 ? 11.816 94.536 -69.892 1.00 130.26 589 CYS A O 1
ATOM 4022 N N . HIS A 1 590 ? 10.037 93.156 -69.864 1.00 127.49 590 HIS A N 1
ATOM 4023 C CA . HIS A 1 590 ? 9.042 94.185 -69.603 1.00 132.40 590 HIS A CA 1
ATOM 4024 C C . HIS A 1 590 ? 7.896 93.440 -68.930 1.00 126.07 590 HIS A C 1
ATOM 4025 O O . HIS A 1 590 ? 6.833 93.232 -69.511 1.00 104.94 590 HIS A O 1
ATOM 4032 N N . SER A 1 591 ? 8.139 93.066 -67.678 1.00 143.48 591 SER A N 1
ATOM 4033 C CA . SER A 1 591 ? 7.530 91.889 -67.058 1.00 140.78 591 SER A CA 1
ATOM 4034 C C . SER A 1 591 ? 6.043 91.903 -66.690 1.00 148.91 591 SER A C 1
ATOM 4035 O O . SER A 1 591 ? 5.236 91.253 -67.358 1.00 175.65 591 SER A O 1
ATOM 4038 N N . SER A 1 592 ? 5.682 92.616 -65.626 1.00 156.58 592 SER A N 1
ATOM 4039 C CA . SER A 1 592 ? 4.385 92.386 -64.989 1.00 173.31 592 SER A CA 1
ATOM 4040 C C . SER A 1 592 ? 3.647 93.626 -64.483 1.00 178.52 592 SER A C 1
ATOM 4041 O O . SER A 1 592 ? 4.175 94.740 -64.517 1.00 150.58 592 SER A O 1
ATOM 4044 N N . ASP A 1 593 ? 2.420 93.399 -64.006 1.00 194.73 593 ASP A N 1
ATOM 4045 C CA . ASP A 1 593 ? 1.491 94.459 -63.610 1.00 198.35 593 ASP A CA 1
ATOM 4046 C C . ASP A 1 593 ? 1.227 95.326 -64.816 1.00 172.11 593 ASP A C 1
ATOM 4047 O O . ASP A 1 593 ? 0.425 96.260 -64.797 1.00 132.99 593 ASP A O 1
ATOM 4052 N N . ALA A 1 594 ? 1.931 94.980 -65.876 1.00 190.19 594 ALA A N 1
ATOM 4053 C CA . ALA A 1 594 ? 1.966 95.762 -67.078 1.00 204.13 594 ALA A CA 1
ATOM 4054 C C . ALA A 1 594 ? 2.572 94.873 -68.144 1.00 222.06 594 ALA A C 1
ATOM 4055 O O . ALA A 1 594 ? 3.213 93.869 -67.836 1.00 236.29 594 ALA A O 1
ATOM 4057 N N . THR A 1 595 ? 2.354 95.234 -69.399 1.00 218.61 595 THR A N 1
ATOM 4058 C CA . THR A 1 595 ? 1.598 96.431 -69.739 1.00 208.16 595 THR A CA 1
ATOM 4059 C C . THR A 1 595 ? 0.126 96.366 -69.292 1.00 210.43 595 THR A C 1
ATOM 4060 O O . THR A 1 595 ? -0.233 95.581 -68.411 1.00 221.99 595 THR A O 1
ATOM 4064 N N . GLN A 1 596 ? -0.727 97.189 -69.895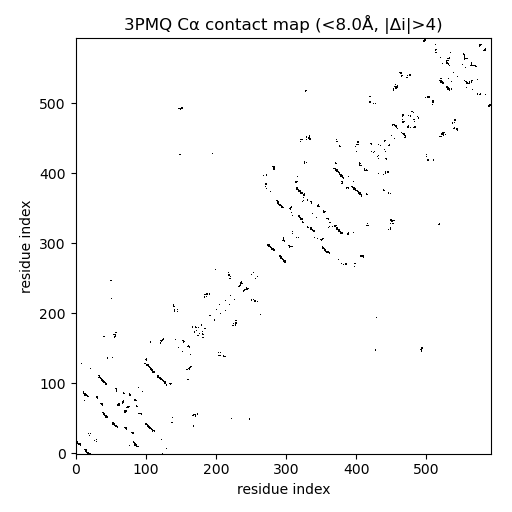 1.00 191.36 596 GLN A N 1
ATOM 4065 C CA . GLN A 1 596 ? -2.094 97.368 -69.388 1.00 167.61 596 GLN A CA 1
ATOM 4066 C C . GLN A 1 596 ? -3.149 96.304 -69.726 1.00 138.71 596 GLN A C 1
ATOM 4067 O O . GLN A 1 596 ? -4.224 96.327 -69.134 1.00 142.63 596 GLN A O 1
ATOM 4073 N N . ASN A 1 597 ? -2.879 95.358 -70.624 1.00 161.06 597 ASN A N 1
ATOM 4074 C CA . ASN A 1 597 ? -1.577 95.095 -71.220 1.00 168.48 597 ASN A CA 1
ATOM 4075 C C . ASN A 1 597 ? -1.195 95.935 -72.434 1.00 169.32 597 ASN A C 1
ATOM 4076 O O . ASN A 1 597 ? -0.522 95.422 -73.330 1.00 163.19 597 ASN A O 1
ATOM 4081 N N . HIS A 1 598 ? -1.625 97.200 -72.481 1.00 159.30 598 HIS A N 1
ATOM 4082 C CA . HIS A 1 598 ? -1.215 98.096 -73.565 1.00 164.81 598 HIS A CA 1
ATOM 4083 C C . HIS A 1 598 ? -1.353 97.250 -74.820 1.00 175.83 598 HIS A C 1
ATOM 4084 O O . HIS A 1 598 ? -0.667 97.442 -75.825 1.00 173.20 598 HIS A O 1
ATOM 4091 N N . MET A 1 599 ? -2.279 96.300 -74.724 1.00 185.66 599 MET A N 1
ATOM 4092 C CA . MET A 1 599 ? -2.387 95.190 -75.651 1.00 172.34 599 MET A CA 1
ATOM 4093 C C . MET A 1 599 ? -3.216 95.561 -76.863 1.00 166.57 599 MET A C 1
ATOM 4094 O O . MET A 1 599 ? -4.446 95.598 -76.810 1.00 127.34 599 MET A O 1
ATOM 4099 N N . ARG A 1 600 ? -2.528 95.846 -77.957 1.00 174.93 600 ARG A N 1
ATOM 4100 C CA . ARG A 1 600 ? -3.191 96.085 -79.221 1.00 163.29 600 ARG A CA 1
ATOM 4101 C C . ARG A 1 600 ? -3.337 94.757 -79.950 1.00 161.67 600 ARG A C 1
ATOM 4102 O O . ARG A 1 600 ? -2.939 93.715 -79.430 1.00 136.77 600 ARG A O 1
ATOM 4110 N N . GLN A 1 601 ? -3.905 94.796 -81.149 1.00 202.58 601 GLN A N 1
ATOM 4111 C CA . GLN A 1 601 ? -4.274 93.577 -81.861 1.00 209.07 601 GLN A CA 1
ATOM 4112 C C . GLN A 1 601 ? -3.189 92.495 -81.809 1.00 188.88 601 GLN A C 1
ATOM 4113 O O . GLN A 1 601 ? -1.998 92.796 -81.716 1.00 145.82 601 GLN A O 1
ATOM 4119 N N . GLN A 1 602 ? -3.627 91.239 -81.871 1.00 206.91 602 GLN A N 1
ATOM 4120 C CA . GLN A 1 602 ? -2.770 90.062 -81.696 1.00 219.36 602 GLN A CA 1
ATOM 4121 C C . GLN A 1 602 ? -2.338 89.868 -80.245 1.00 218.43 602 GLN A C 1
ATOM 4122 O O . GLN A 1 602 ? -2.252 88.740 -79.763 1.00 234.46 602 GLN A O 1
ATOM 4128 N N . GLY A 1 603 ? -2.074 90.969 -79.551 1.00 187.50 603 GLY A N 1
ATOM 4129 C CA . GLY A 1 603 ? -1.666 90.899 -78.162 1.00 172.89 603 GLY A CA 1
ATOM 4130 C C . GLY A 1 603 ? -2.760 90.325 -77.285 1.00 165.66 603 GLY A C 1
ATOM 4131 O O . GLY A 1 603 ? -3.862 90.870 -77.225 1.00 144.73 603 GLY A O 1
ATOM 4132 N N . ALA A 1 604 ? -2.451 89.222 -76.608 1.00 175.78 604 ALA A N 1
ATOM 4133 C CA . ALA A 1 604 ? -3.392 88.580 -75.693 1.00 162.86 604 ALA A CA 1
ATOM 4134 C C . ALA A 1 604 ? -2.892 87.212 -75.245 1.00 144.96 604 ALA A C 1
ATOM 4135 O O . ALA A 1 604 ? -1.870 86.719 -75.727 1.00 92.39 604 ALA A O 1
ATOM 4137 N N . VAL A 1 605 ? -3.615 86.612 -74.305 1.00 151.72 605 VAL A N 1
ATOM 4138 C CA . VAL A 1 605 ? -3.413 85.213 -73.962 1.00 142.83 605 VAL A CA 1
ATOM 4139 C C . VAL A 1 605 ? -4.315 84.380 -74.869 1.00 157.61 605 VAL A C 1
ATOM 4140 O O . VAL A 1 605 ? -4.617 84.793 -75.990 1.00 153.45 605 VAL A O 1
ATOM 4144 N N . PHE A 1 606 ? -4.753 83.223 -74.384 1.00 165.88 606 PHE A N 1
ATOM 4145 C CA . PHE A 1 606 ? -5.555 82.302 -75.183 1.00 188.83 606 PHE A CA 1
ATOM 4146 C C . PHE A 1 606 ? -6.676 82.976 -75.966 1.00 227.47 606 PHE A C 1
ATOM 4147 O O . PHE A 1 606 ? -7.214 84.006 -75.557 1.00 252.48 606 PHE A O 1
ATOM 4155 N N . ALA A 1 607 ? -7.023 82.364 -77.093 1.00 219.01 607 ALA A N 1
ATOM 4156 C CA . ALA A 1 607 ? -8.121 82.812 -77.937 1.00 207.41 607 ALA A CA 1
ATOM 4157 C C . ALA A 1 607 ? -8.256 81.831 -79.092 1.00 182.79 607 ALA A C 1
ATOM 4158 O O . ALA A 1 607 ? -8.266 82.222 -80.258 1.00 189.62 607 ALA A O 1
ATOM 4160 N N . GLY A 1 608 ? -8.349 80.550 -78.751 1.00 163.75 608 GLY A N 1
ATOM 4161 C CA . GLY A 1 608 ? -8.399 79.492 -79.742 1.00 172.95 608 GLY A CA 1
ATOM 4162 C C . GLY A 1 608 ? -7.030 79.227 -80.335 1.00 189.97 608 GLY A C 1
ATOM 4163 O O . GLY A 1 608 ? -6.894 78.447 -81.278 1.00 212.26 608 GLY A O 1
ATOM 4164 N N . THR A 1 609 ? -6.014 79.876 -79.771 1.00 161.00 609 THR A N 1
ATOM 4165 C CA . THR A 1 609 ? -4.647 79.823 -80.294 1.00 137.68 609 THR A CA 1
ATOM 4166 C C . THR A 1 609 ? -4.601 80.217 -81.769 1.00 136.25 609 THR A C 1
ATOM 4167 O O . THR A 1 609 ? -3.532 80.242 -82.378 1.00 107.57 609 THR A O 1
ATOM 4171 N N . LYS A 1 610 ? -5.770 80.511 -82.333 1.00 148.12 610 LYS A N 1
ATOM 4172 C CA . LYS A 1 610 ? -5.884 80.983 -83.708 1.00 138.36 610 LYS A CA 1
ATOM 4173 C C . LYS A 1 610 ? -5.883 82.504 -83.726 1.00 144.82 610 LYS A C 1
ATOM 4174 O O . LYS A 1 610 ? -5.182 83.125 -84.522 1.00 154.42 610 LYS A O 1
ATOM 4180 N N . ALA A 1 611 ? -6.677 83.101 -82.842 1.00 151.39 611 ALA A N 1
ATOM 4181 C CA . ALA A 1 611 ? -6.614 84.538 -82.626 1.00 157.13 611 ALA A CA 1
ATOM 4182 C C . ALA A 1 611 ? -5.268 84.841 -81.989 1.00 161.03 611 ALA A C 1
ATOM 4183 O O . ALA A 1 611 ? -4.840 85.992 -81.916 1.00 168.60 611 ALA A O 1
ATOM 4185 N N . ASP A 1 612 ? -4.613 83.782 -81.522 1.00 154.93 612 ASP A N 1
ATOM 4186 C CA . ASP A 1 612 ? -3.277 83.871 -80.954 1.00 139.39 612 ASP A CA 1
ATOM 4187 C C . ASP A 1 612 ? -2.238 83.676 -82.048 1.00 116.89 612 ASP A C 1
ATOM 4188 O O . ASP A 1 612 ? -1.205 84.345 -82.065 1.00 120.14 612 ASP A O 1
ATOM 4193 N N . ALA A 1 613 ? -2.522 82.752 -82.962 1.00 103.26 613 ALA A N 1
ATOM 4194 C CA . ALA A 1 613 ? -1.595 82.426 -84.040 1.00 103.99 613 ALA A CA 1
ATOM 4195 C C . ALA A 1 613 ? -2.123 82.864 -85.400 1.00 121.58 613 ALA A C 1
ATOM 4196 O O . ALA A 1 613 ? -2.967 82.194 -85.993 1.00 137.10 613 ALA A O 1
ATOM 4198 N N . THR A 1 614 ? -1.619 83.992 -85.889 1.00 136.27 614 THR A N 1
ATOM 4199 C CA . THR A 1 614 ? -0.660 84.793 -85.132 1.00 163.06 614 THR A CA 1
ATOM 4200 C C . THR A 1 614 ? -1.183 86.110 -84.524 1.00 162.33 614 THR A C 1
ATOM 4201 O O . THR A 1 614 ? -0.419 86.803 -83.850 1.00 137.38 614 THR A O 1
ATOM 4205 N N . ALA A 1 615 ? -2.449 86.480 -84.749 1.00 151.42 615 ALA A N 1
ATOM 4206 C CA . ALA A 1 615 ? -3.390 85.774 -85.616 1.00 114.32 615 ALA A CA 1
ATOM 4207 C C . ALA A 1 615 ? -3.187 86.201 -87.064 1.00 141.80 615 ALA A C 1
ATOM 4208 O O . ALA A 1 615 ? -2.680 85.435 -87.882 1.00 141.52 615 ALA A O 1
ATOM 4210 N N . GLY A 1 616 ? -3.600 87.424 -87.375 1.00 174.13 616 GLY A N 1
ATOM 4211 C CA . GLY A 1 616 ? -3.255 88.049 -88.638 1.00 193.40 616 GLY A CA 1
ATOM 4212 C C . GLY A 1 616 ? -1.987 88.854 -88.435 1.00 216.13 616 GLY A C 1
ATOM 4213 O O . GLY A 1 616 ? -1.195 88.548 -87.544 1.00 222.05 616 GLY A O 1
ATOM 4214 N N . THR A 1 617 ? -1.778 89.871 -89.263 1.00 225.00 617 THR A N 1
ATOM 4215 C CA . THR A 1 617 ? -0.704 90.827 -89.019 1.00 230.42 617 THR A CA 1
ATOM 4216 C C . THR A 1 617 ? -1.232 91.922 -88.101 1.00 242.07 617 THR A C 1
ATOM 4217 O O . THR A 1 617 ? -2.421 92.237 -88.131 1.00 247.60 617 THR A O 1
ATOM 4221 N N . GLU A 1 618 ? -0.358 92.502 -87.284 1.00 240.71 618 GLU A N 1
ATOM 4222 C CA . GLU A 1 618 ? -0.806 93.484 -86.299 1.00 224.21 618 GLU A CA 1
ATOM 4223 C C . GLU A 1 618 ? 0.117 94.686 -86.120 1.00 204.85 618 GLU A C 1
ATOM 4224 O O . GLU A 1 618 ? 1.339 94.574 -86.209 1.00 188.54 618 GLU A O 1
ATOM 4230 N N . THR A 1 619 ? -0.497 95.833 -85.851 1.00 204.77 619 THR A N 1
ATOM 4231 C CA . THR A 1 619 ? 0.214 97.098 -85.729 1.00 211.75 619 THR A CA 1
ATOM 4232 C C . THR A 1 619 ? 1.194 97.116 -84.562 1.00 223.58 619 THR A C 1
ATOM 4233 O O . THR A 1 619 ? 2.017 98.024 -84.455 1.00 245.36 619 THR A O 1
ATOM 4237 N N . CYS A 1 620 ? 1.102 96.120 -83.687 1.00 212.07 620 CYS A N 1
ATOM 4238 C CA . CYS A 1 620 ? 2.006 96.040 -82.545 1.00 197.26 620 CYS A CA 1
ATOM 4239 C C . CYS A 1 620 ? 3.448 96.126 -83.024 1.00 150.64 620 CYS A C 1
ATOM 4240 O O . CYS A 1 620 ? 4.319 96.641 -82.323 1.00 140.87 620 CYS A O 1
ATOM 4243 N N . ALA A 1 621 ? 3.688 95.620 -84.228 1.00 144.09 621 ALA A N 1
ATOM 4244 C CA . ALA A 1 621 ? 4.996 95.720 -84.859 1.00 157.82 621 ALA A CA 1
ATOM 4245 C C . ALA A 1 621 ? 5.161 97.061 -85.569 1.00 148.86 621 ALA A C 1
ATOM 4246 O O . ALA A 1 621 ? 6.102 97.803 -85.299 1.00 134.71 621 ALA A O 1
ATOM 4248 N N . PHE A 1 622 ? 4.232 97.368 -86.467 1.00 160.82 622 PHE A N 1
ATOM 4249 C CA . PHE A 1 622 ? 4.300 98.578 -87.283 1.00 175.09 622 PHE A CA 1
ATOM 4250 C C . PHE A 1 622 ? 4.703 99.804 -86.463 1.00 175.55 622 PHE A C 1
ATOM 4251 O O . PHE A 1 622 ? 5.410 100.686 -86.953 1.00 170.62 622 PHE A O 1
ATOM 4259 N N . CYS A 1 623 ? 4.249 99.851 -85.215 1.00 178.16 623 CYS A N 1
ATOM 4260 C CA . CYS A 1 623 ? 4.558 100.959 -84.318 1.00 164.84 623 CYS A CA 1
ATOM 4261 C C . CYS A 1 623 ? 5.998 100.864 -83.812 1.00 167.43 623 CYS A C 1
ATOM 4262 O O . CYS A 1 623 ? 6.785 101.798 -83.964 1.00 154.21 623 CYS A O 1
ATOM 4265 N N . HIS A 1 624 ? 6.332 99.730 -83.202 1.00 160.34 624 HIS A N 1
ATOM 4266 C CA . HIS A 1 624 ? 7.698 99.454 -82.775 1.00 130.83 624 HIS A CA 1
ATOM 4267 C C . HIS A 1 624 ? 8.481 98.822 -83.935 1.00 137.09 624 HIS A C 1
ATOM 4268 O O . HIS A 1 624 ? 9.207 97.847 -83.740 1.00 136.32 624 HIS A O 1
ATOM 4275 N N . GLY A 1 625 ? 8.333 99.379 -85.136 1.00 149.84 625 GLY A N 1
ATOM 4276 C CA . GLY A 1 625 ? 8.812 98.735 -86.354 1.00 152.06 625 GLY A CA 1
ATOM 4277 C C . GLY A 1 625 ? 10.208 99.066 -86.857 1.00 141.79 625 GLY A C 1
ATOM 4278 O O . GLY A 1 625 ? 10.715 100.162 -86.640 1.00 138.57 625 GLY A O 1
ATOM 4279 N N . GLN A 1 626 ? 10.809 98.114 -87.570 1.00 152.07 626 GLN A N 1
ATOM 4280 C CA . GLN A 1 626 ? 12.191 98.227 -88.041 1.00 153.09 626 GLN A CA 1
ATOM 4281 C C . GLN A 1 626 ? 12.499 99.564 -88.700 1.00 162.61 626 GLN A C 1
ATOM 4282 O O . GLN A 1 626 ? 13.230 100.383 -88.142 1.00 159.23 626 GLN A O 1
ATOM 4288 N N . GLY A 1 627 ? 11.950 99.774 -89.893 1.00 166.52 627 GLY A N 1
ATOM 4289 C CA . GLY A 1 627 ? 12.169 101.015 -90.611 1.00 164.72 627 GLY A CA 1
ATOM 4290 C C . GLY A 1 627 ? 12.017 102.171 -89.648 1.00 171.88 627 GLY A C 1
ATOM 4291 O O . GLY A 1 627 ? 11.144 102.142 -88.783 1.00 175.41 627 GLY A O 1
ATOM 4292 N N . THR A 1 628 ? 12.871 103.181 -89.791 1.00 183.68 628 THR A N 1
ATOM 4293 C CA . THR A 1 628 ? 12.887 104.308 -88.865 1.00 194.77 628 THR A CA 1
ATOM 4294 C C . THR A 1 628 ? 11.479 104.629 -88.373 1.00 201.96 628 THR A C 1
ATOM 4295 O O . THR A 1 628 ? 10.653 105.155 -89.118 1.00 202.50 628 THR A O 1
ATOM 4299 N N . VAL A 1 629 ? 11.217 104.302 -87.111 1.00 196.91 629 VAL A N 1
ATOM 4300 C CA . VAL A 1 629 ? 9.883 104.434 -86.539 1.00 181.62 629 VAL A CA 1
ATOM 4301 C C . VAL A 1 629 ? 9.965 105.002 -85.126 1.00 180.59 629 VAL A C 1
ATOM 4302 O O . VAL A 1 629 ? 11.033 105.413 -84.675 1.00 194.24 629 VAL A O 1
ATOM 4306 N N . ALA A 1 630 ? 8.832 105.027 -84.433 1.00 164.16 630 ALA A N 1
ATOM 4307 C CA . ALA A 1 630 ? 8.771 105.558 -83.078 1.00 171.30 630 ALA A CA 1
ATOM 4308 C C . ALA A 1 630 ? 9.346 104.607 -82.024 1.00 171.06 630 ALA A C 1
ATOM 4309 O O . ALA A 1 630 ? 9.049 104.746 -80.837 1.00 161.36 630 ALA A O 1
ATOM 4311 N N . ASP A 1 631 ? 10.166 103.648 -82.448 1.00 168.82 631 ASP A N 1
ATOM 4312 C CA . ASP A 1 631 ? 10.754 102.696 -81.506 1.00 184.00 631 ASP A CA 1
ATOM 4313 C C . ASP A 1 631 ? 11.865 101.838 -82.115 1.00 174.79 631 ASP A C 1
ATOM 4314 O O . ASP A 1 631 ? 13.034 102.223 -82.110 1.00 192.40 631 ASP A O 1
ATOM 4319 N N . VAL A 1 632 ? 11.484 100.667 -82.619 1.00 142.26 632 VAL A N 1
ATOM 4320 C CA . VAL A 1 632 ? 12.409 99.705 -83.232 1.00 149.18 632 VAL A CA 1
ATOM 4321 C C . VAL A 1 632 ? 13.698 99.414 -82.447 1.00 152.09 632 VAL A C 1
ATOM 4322 O O . VAL A 1 632 ? 13.684 98.642 -81.487 1.00 144.19 632 VAL A O 1
ATOM 4326 N N . LEU A 1 633 ? 14.806 100.020 -82.862 1.00 154.68 633 LEU A N 1
ATOM 4327 C CA . LEU A 1 633 ? 16.105 99.718 -82.273 1.00 135.87 633 LEU A CA 1
ATOM 4328 C C . LEU A 1 633 ? 16.703 100.929 -81.566 1.00 153.22 633 LEU A C 1
ATOM 4329 O O . LEU A 1 633 ? 17.586 100.792 -80.720 1.00 159.18 633 LEU A O 1
ATOM 4334 N N . LYS A 1 634 ? 16.220 102.115 -81.920 1.00 148.49 634 LYS A N 1
ATOM 4335 C CA . LYS A 1 634 ? 16.633 103.331 -81.237 1.00 157.27 634 LYS A CA 1
ATOM 4336 C C . LYS A 1 634 ? 16.288 103.216 -79.758 1.00 156.38 634 LYS A C 1
ATOM 4337 O O . LYS A 1 634 ? 16.972 103.775 -78.901 1.00 160.52 634 LYS A O 1
ATOM 4343 N N . VAL A 1 635 ? 15.227 102.471 -79.469 1.00 137.36 635 VAL A N 1
ATOM 4344 C CA . VAL A 1 635 ? 14.727 102.332 -78.107 1.00 130.55 635 VAL A CA 1
ATOM 4345 C C . VAL A 1 635 ? 15.655 101.502 -77.218 1.00 123.42 635 VAL A C 1
ATOM 4346 O O . VAL A 1 635 ? 15.577 101.579 -75.992 1.00 117.51 635 VAL A O 1
ATOM 4350 N N . HIS A 1 636 ? 16.528 100.709 -77.834 1.00 138.89 636 HIS A N 1
ATOM 4351 C CA . HIS A 1 636 ? 17.470 99.881 -77.082 1.00 135.49 636 HIS A CA 1
ATOM 4352 C C . HIS A 1 636 ? 18.917 100.297 -77.331 1.00 124.82 636 HIS A C 1
ATOM 4353 O O . HIS A 1 636 ? 19.286 100.634 -78.456 1.00 124.64 636 HIS A O 1
ATOM 4360 N N . PRO A 1 637 ? 19.742 100.277 -76.273 1.00 122.96 637 PRO A N 1
ATOM 4361 C CA . PRO A 1 637 ? 21.182 100.534 -76.378 1.00 116.31 637 PRO A CA 1
ATOM 4362 C C . PRO A 1 637 ? 21.898 99.358 -77.032 1.00 119.34 637 PRO A C 1
ATOM 4363 O O . PRO A 1 637 ? 21.958 98.285 -76.432 1.00 128.87 637 PRO A O 1
ATOM 4367 N N . ILE A 1 638 ? 22.431 99.549 -78.236 1.00 126.38 638 ILE A N 1
ATOM 4368 C CA . ILE A 1 638 ? 23.165 98.483 -78.915 1.00 138.11 638 ILE A CA 1
ATOM 4369 C C . ILE A 1 638 ? 24.428 99.015 -79.596 1.00 129.05 638 ILE A C 1
ATOM 4370 O O . ILE A 1 638 ? 24.390 100.023 -80.300 1.00 134.20 638 ILE A O 1
ATOM 4375 N N . ASN A 1 639 ? 25.548 98.335 -79.371 1.00 125.77 639 ASN A N 1
ATOM 4376 C CA . ASN A 1 639 ? 26.826 98.746 -79.944 1.00 138.95 639 ASN A CA 1
ATOM 4377 C C . ASN A 1 639 ? 27.355 97.729 -80.947 1.00 146.63 639 ASN A C 1
ATOM 4378 O O . ASN A 1 639 ? 26.769 96.665 -81.127 1.00 139.65 639 ASN A O 1
ATOM 4383 N N . LYS A 1 640 ? 28.461 98.061 -81.605 1.00 157.82 640 LYS A N 1
ATOM 4384 C CA . LYS A 1 640 ? 29.071 97.148 -82.566 1.00 162.16 640 LYS A CA 1
ATOM 4385 C C . LYS A 1 640 ? 30.264 96.417 -81.955 1.00 145.85 640 LYS A C 1
ATOM 4386 O O . LYS A 1 640 ? 30.959 96.957 -81.095 1.00 136.68 640 LYS A O 1
ATOM 4392 N N . GLY A 1 641 ? 30.494 95.187 -82.406 1.00 142.03 641 GLY A N 1
ATOM 4393 C CA . GLY A 1 641 ? 31.581 94.365 -81.882 1.00 133.84 641 GLY A CA 1
ATOM 4394 C C . GLY A 1 641 ? 32.936 95.042 -82.070 1.00 128.43 641 GLY A C 1
ATOM 4395 O O . GLY A 1 641 ? 33.424 95.734 -81.176 1.00 109.33 641 GLY A O 1
#

CATH classification: 1.10.720.180

Foldseek 3Di:
DDADDADVDPFFWGWWDDDCDDDDPTPDFDKDDDKWDKWKWWWDACVPDQFGIAIATDAADDDDPAEAAHIIGHVHPAQTRTTGYDHDDAAHQHDDDAPTKMKMKIKDADCDPVPPGDDHMDMDMDMDHDDDDDDDDDQQFWCVLVCLQFVFDAPDSSHDDHIDDPCHQQGVHRDPDPNSRPLLPVLLVCLPLAQADSLPDCSTRPDDPVRVHPVPVQQGDFCSNVCSNVVQDDACVQRPHHHDPGCNCVCVPRPSVNSVPVSDCQLVVLALLQKDKDWPKKAADQQFKMKTKIFMGNNVVTAGDFDWPLPDQQWPWKKKWKFDDLLALGDALGTWMDTRNVDDFDDDGGRMTMHMTGDYDDDDVRSFGKMKMKMWGKGWDDRSHGDRPPDPPIDIGAHQMDMWMGGNGMTDDPTHDFFFACVLVCSRNNNFNDDDPHHDTGDSDPQSSNQALNFAADPPDLWALCRGSRVLSVVLCLLVCRRPPRHPNDRNYDSLAPQSTWADPVHDTSVALDHDRHNFQSHQPVHQKTFARVCSNVCRVVPHPDDVVCAFQLGDMHDSCCSVVNPDDTCVSVQCHDPPHPHPPVVTDYDHD

Sequence (593 aa):
NISVDKVAISDGIAQVDYQVSNQENQAVVGIPSATFIAAQLLPQGATGAGNSSEWQHFTSETCAASCPGTFVDHKNGHYSYRFSATFNGMNGVTFLSDATQRLVIKIGGDALADGTVLPITNQHYDWQSSGNMLAYTRNLVSIDTCNSCHSNLAFHGGRYNQVETCVTCHNSKKVSNAADIFPQMIHSKHLTGFPQSISNCQTCHADNPDLADRQNWYRVPTMEACGACHTQINFPAGQGHPAQTDNSNCVACHNADWTANVHSNAAQTSALAQFNASISSASMDANGTITVAVSLTNPTTGTAYADSADKLKFISDLRIYANWGTSFDYSSRSARSIRLPESTPIAGSNGTYSYNISGLTVPAGTESDRGGLAIQGRVCAKDSVLVDCSTELAEVLVIKSSHSYFNMSALTTTGRREVISNAKCASCHGDQQLNIHGARNDLAGQCQLCHNPNMLADATATNPSMTSFDFKQLIHGLHSSQFAGFEDLNYPGNIGNCAQCHINDSTGISTVALPLNAAVQPLALNNGTFTSPIAAVCSNCHSSDATQNHMRQQGAVFAGTKADATAGTETCAFCHGQGTVADVLKVHPINKG

Organism: Shewanella oneidensis (strain ATCC 700550 / JCM 31522 / CIP 106686 / LMG 19005 / NCIMB 14063 / MR-1) (NCBI:txid211586)

Solvent-accessible surface area: 31210 Å² total; per-residue (Å²): 27,155,31,88,75,81,37,71,143,88,41,14,52,33,89,3,36,35,38,91,25,46,116,110,135,104,84,68,87,12,106,28,27,54,45,70,22,18,2,38,0,0,3,48,12,59,116,54,82,51,53,30,27,81,9,30,6,11,82,7,82,108,53,110,86,27,28,34,10,17,27,32,11,69,138,33,15,147,71,76,119,34,102,3,14,28,24,82,49,86,76,62,80,18,142,51,30,131,77,4,3,18,1,13,2,20,9,19,18,38,89,38,72,138,64,88,90,64,28,147,29,34,6,60,58,50,40,41,20,70,50,134,183,84,78,71,26,42,24,37,45,21,19,83,37,34,32,55,19,43,26,90,67,46,143,90,81,20,88,39,10,69,58,20,12,36,21,4,34,30,8,71,82,69,32,117,36,93,53,42,44,52,34,24,27,48,51,55,140,63,48,112,71,40,48,23,55,90,47,39,26,109,35,38,34,20,137,38,130,123,19,93,46,14,81,27,61,35,116,59,15,10,42,91,24,54,18,15,44,91,97,167,48,79,26,68,77,31,114,61,54,98,57,51,109,83,15,78,89,20,76,94,88,58,72,27,108,109,17,25,97,86,60,57,74,62,38,61,67,44,0,40,43,56,7,62,9,59,6,59,55,5,36,11,68,73,120,3,38,0,57,0,10,6,22,8,33,30,62,68,110,49,88,60,46,59,71,8,3,50,132,28,138,23,15,52,21,1,44,0,28,0,3,0,0,4,47,48,5,4,24,27,135,58,15,108,52,32,108,2,36,122,40,119,36,108,60,45,71,118,3,55,34,27,10,68,1,64,44,12,71,26,49,80,82,30,77,104,19,73,0,0,0,0,6,2,0,50,1,2,0,73,116,45,68,32,29,54,49,91,54,136,153,32,66,85,20,31,14,124,4,46,50,28,17,0,45,48,84,51,62,34,144,91,7,19,57,88,48,22,18,26,72,57,19,18,47,28,34,13,71,33,87,59,58,89,112,41,0,54,5,4,24,23,1,7,23,4,3,34,27,1,18,50,32,86,1,33,35,114,30,131,67,35,15,9,38,2,95,14,25,68,4,23,44,63,0,26,49,27,33,86,10,65,76,73,96,127,91,144,62,55,6,43,102,33,10,30,11,28,37,28,54,99,56,119,103,29,24,21,60,39,17,101,64,124,68,23,32,13,61,16,26,10,83,89,91,42,30,46,24,0,19,31,30,6,42,60,34,3,67,114,38,71,149,52,64,169,81,100,89,132,128,13,10,40,74,106,41,44,42,157,52,2,54,67,42,42,141,24,90,37,19,170,76,81,9,85,55,151,57,94,25,19,56,185,77,67,87,74,91,197,101